Protein 9DW6 (pdb70)

GO terms:
  GO:0060090 molecular adaptor activity (F, IDA)
  GO:0039718 double membrane vesicle viral factory (C, IDA)
  GO:0005737 cytoplasm (C, IDA)
  GO:0039606 symbiont-mediated suppression of host translation initiation (P, IDA)
  GO:0039694 viral RNA genome replication (P, IDA)
  GO:0003724 RNA helicase activity (F, IDA)
  GO:0052170 symbiont-mediated suppression of host innate immune response (P, IDA)
  GO:0140311 protein sequestering activity (F, IDA)
  GO:0004843 cysteine-type deubiquitinase activity (F, EXP)
  GO:0042025 host cell nucleus (C, EXP)
  GO:0044165 host cell endoplasmic reticulum (C, EXP)
  GO:0044174 host cell endosome (C, EXP)
  GO:0044177 host cell Golgi apparatus (C, EXP)
  GO:0030430 host cell cytoplasm (C, EXP)
  GO:0034062 5'-3' RNA polymerase activity (F, EXP)
  GO:0000175 3'-5'-RNA exonuclease activity (F, TAS)
  GO:0062243 double membrane vesicle viral factory outer membrane (C, TAS)
  GO:0003968 RNA-directed RNA polymerase activity (F, TAS)
  GO:0016892 RNA endonuclease activity producing 3'-phosphomonoesters, hydrolytic mechanism (F, TAS)
  GO:0032574 5'-3' RNA helicase activity (F, TAS)

Solvent-accessible surface area: 25185 Å² total; per-residue (Å²): 72,40,66,19,6,18,9,0,17,81,0,39,21,0,14,2,34,0,20,7,67,91,3,18,1,0,0,0,19,1,63,48,24,0,22,0,0,41,0,0,4,2,76,72,158,29,32,104,110,18,93,13,134,59,23,18,141,167,46,48,47,156,56,7,66,0,54,18,75,165,92,125,8,164,13,92,19,59,54,62,52,73,16,0,0,60,0,86,1,78,61,61,7,118,144,34,16,145,67,101,64,49,110,16,122,49,8,74,1,0,0,0,0,2,0,19,86,13,38,16,3,0,1,2,18,0,0,0,11,25,20,69,2,0,64,0,5,2,56,86,6,0,0,0,0,0,0,0,18,21,56,173,87,26,0,16,0,0,1,0,0,0,0,50,3,81,103,20,16,2,0,0,0,6,2,87,0,60,22,1,22,114,10,61,2,82,13,40,95,29,82,27,51,120,47,25,30,9,2,14,2,0,0,0,4,0,0,0,0,16,54,113,65,50,140,80,3,35,42,214,108,91,12,80,44,98,73,0,23,103,43,0,104,161,92,87,15,56,53,2,64,105,100,55,24,85,91,0,29,86,0,19,85,103,26,69,16,52,14,57,52,0,0,5,0,0,46,54,9,31,126,71,39,22,108,86,111,57,0,33,64,27,26,78,37,36,16,7,8,10,11,110,17,0,78,85,57,66,74,24,18,15,34,63,8,3,3,3,0,18,77,0,34,23,0,14,2,41,0,23,7,62,132,30,54,5,0,0,0,21,0,68,47,26,0,25,0,0,46,24,0,7,4,61,96,138,42,22,98,126,24,95,16,93,64,29,8,123,181,53,61,42,138,61,6,92,1,70,19,67,149,99,120,13,139,13,84,18,59,53,52,66,75,16,0,0,66,0,100,1,79,65,60,7,119,142,38,17,143,47,98,51,45,108,11,112,53,7,81,6,0,0,4,0,2,0,104,94,11,66,47,27,0,1,15,8,0,0,0,11,28,22,63,2,3,92,16,60,33,15,0,2,0,0,0,29,6,70,174,86,14,0,7,0,0,4,0,9,6,18,106,10,116,107,45,23,10,1,0,0,6,1,74,0,58,29,0,20,110,8,68,5,90,103,48,106,30,76,30,45,136,38,30,33,9,1,12,2,0,0,0,4,0,0,0,0,9,54,43,56,23,131,79,10,44,47,214,119,98,14,73,42,118,78,0,29,134,20,0,101,154,74,76,14,58,59,3,64,102,95,49,26,84,77,0,29,84,1,20,79,106,28,64,15,58,9,58,42,0,0,2,1,0,35,59,12,25,81,88,37,24,103,87,110,55,0,20,50,17,29,70,36,53,15,11,13,20,12,119,10,0,40,5,9,26,68,13,47,47,39,129,0,121,3,12,0,44,39,118

Foldseek 3Di:
DDFDAPDCVLQLLQWKWKAADHAIAIWGAAFQKTKFFLCSLPDPVQFAPHPSVVSPVPDDQVSIFIGDPPDTWRFDDWDDQAGMIITGTPGTRPSHFAEEFDADAFLDKWKWQFDANRGTDDIDIWTQFNLRWIQDPHDPRRFQTWTWDDPDRYTYTHWTWQDAAPVGITWTGTRSHHTGHDDDRHPPHDDTDDTAFAVLQLLLLVLLLVVVPDDPLFDPDFDDLVVLQVQRVVVRHDRQDVVSLVLCVVSCVVRVQRSRSSSVSVSVCVVPQQVPHAGPPHSDRDRNQHNVNSVVVD/DALDDFDAAPCVLQLLQWKWKAAPPAIFIWGAAFQKTKFFLCSLPDVVCQQPHDRVVSVVVDDQVSIFIGRPPDTWRFDDWDDQARMIITGTPGTRPSHFAEDFDADAFLAKWKWQDDGRRHGDDIGIWTLFNLRWTQDDTFQTWTWDDDARYTYTHWTWQDQAPVRITWTATRSHHTRHPDDSHPDDDDGDDTAFAVLQLLLLVLLLVLVPNDPLQDDDFDDLVVLQVLRVVQRHDRQDVVSQVLCVVSCVVNVAHSRSSSVSVSCCSVPNDVPDDGSPHSDRDRRAHNVNSVCSSVVRHD/DDDDPDDDD

Organism: Severe acute respiratory syndrome coronavirus 2 (NCBI:txid2697049)

Secondary structure (DSSP, 8-state):
----BPP-HHHHTTEEEEEETTEEEEEEEETTEEEEEGGGG--TTSSSS--HHHHHHT--GGGEEEEETTEEEPEEEEEEETTEEEEEESS--TTPPSEEE----TT-EEEEEEEETTEEEEEEEEE--TTS-B-----TT-TT-EEEE-SSSSEEEEEEEEEE-TTS-EEEE-TTSPBSSS--SS-SS--PPPP-B-HHHHHHHHHHHHHTT--TT--S----HHHHHHHHGGGTBPPPPHHHHHHTHHHHHHHT--HHHHHHHHHHHHHH--TT--BTTBSS---S--HHHHHHT-/--S----BPP-HHHHTTEEEEEETTEEEEEEEETTEEEEEGGGG--TTGGGS--HHHHHHT--GGG-EEEETTEEEPEEEEEEETTEEEEEESS--TTPPEEEE--PPTT-EEEEEEEETTEEEEEEEEE--TTS-B----TT-EEEEESSSEEEEEEEEEEE-TTS-EEEE-TTSPBSSS--SSSS---PPPP-B-HHHHHHHHHHHHHTT--TT--S----HHHHHHHHHHTTBPPPPHHHHHHTHHHHHHTT--HHHHHHHHHHHHHH--TT--BTTBSS------HHHHHHHHHT---/--EE-SEE-

Radius of gyration: 25.22 Å; Cα contacts (8 Å, |Δi|>4): 1406; chains: 3; bounding box: 68×58×67 Å

Sequence (609 aa):
FRKMAFPSGKVEGCMVQVTCGTTTLNGLWLDDVVYCPRHVICTSEDMLNPNYEDLLIRKSNHNFLVQAGNVQLRVIGHSMQNCVLKLKVDTANPKTPKYKFVRIQPGQTFSVLACYNGSPSGVYQCAMRPN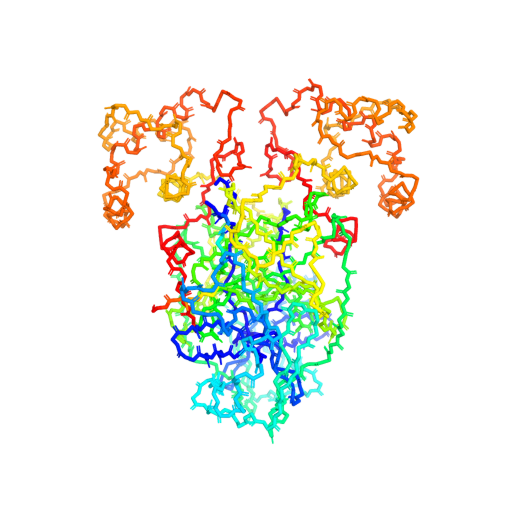FTIKGSFLNGSAGSVGFNIDYDCVSFCYMHHMELPTGVHAGTDLEGNFYGPFVDRQTAQAAGTDTTITVNVLAWLYAAVINGDRWFLNRFTTTLNDFNLVAMKYNYEPLTQDHVDILGPLSAQTGIAVLDMCASLKELLQNGMNGRTILGSALLEDEFTPFDVVRQCSSGFRKMAFPSGKVEGCMVQVTCGTTTLNGLWLDDVVYCPRHVICTSEDMLNPNYEDLLIRKSNHNFLVQAGNVQLRVIGHSMQNCVLKLKVDTANPKTPKYKFVRIQPGQTFSVLACYNGSPSGVYQCAMRPNFTIKGSSAGSVGFNIDYDCVSFCYMHHMELPTGVHAGTDLEGNFYGPFVDRQTAQAAGTDTTITVNVLAWLYAAVINGDRWFLNRFTTTLNDFNLVAMKYNYEPLTQDHVDILGPLSAQTGIAVLDMCASLKELLQNGMNGRTILGSALLEDEFTPFDVVRQCSGVTFEPRLQANFT

Structure (mmCIF, N/CA/C/O backbone):
data_9DW6
#
_entry.id   9DW6
#
_cell.length_a   67.787
_cell.length_b   100.029
_cell.length_c   103.252
_cell.angle_alpha   90.000
_cell.angle_beta   90.000
_cell.angle_gamma   90.000
#
_symmetry.space_group_name_H-M   'P 21 21 21'
#
loop_
_entity.id
_entity.type
_entity.pdbx_description
1 polymer '3C-like proteinase nsp5'
2 polymer 'tRNA (guanine(26)-N(2))-dimethyltransferase'
3 non-polymer 'CHLORIDE ION'
4 non-polymer 'SODIUM ION'
5 non-polymer GLYCEROL
6 water water
#
loop_
_atom_site.group_PDB
_atom_site.id
_atom_site.type_symbol
_atom_site.label_atom_id
_atom_site.label_alt_id
_atom_site.label_comp_id
_atom_site.label_asym_id
_atom_site.label_entity_id
_atom_site.label_seq_id
_atom_site.pdbx_PDB_ins_code
_atom_site.Cartn_x
_atom_site.Cartn_y
_atom_site.Cartn_z
_atom_site.occupancy
_atom_site.B_iso_or_equiv
_atom_site.auth_seq_id
_atom_site.auth_comp_id
_atom_site.auth_asym_id
_atom_site.auth_atom_id
_atom_site.pdbx_PDB_model_num
ATOM 1 N N . PHE A 1 5 ? -10.45521 -3.54291 -17.55875 1.000 70.14403 3 PHE A N 1
ATOM 2 C CA . PHE A 1 5 ? -9.66026 -4.54458 -18.26149 1.000 67.95944 3 PHE A CA 1
ATOM 3 C C . PHE A 1 5 ? -8.23236 -4.05008 -18.44909 1.000 66.16721 3 PHE A C 1
ATOM 4 O O . PHE A 1 5 ? -7.92747 -3.35819 -19.42104 1.000 67.54003 3 PHE A O 1
ATOM 12 N N . ARG A 1 6 ? -7.35667 -4.42818 -17.52242 1.000 56.34410 4 ARG A N 1
ATOM 13 C CA . ARG A 1 6 ? -6.02789 -3.84564 -17.43452 1.000 46.36630 4 ARG A CA 1
ATOM 14 C C . ARG A 1 6 ? -4.99944 -4.63782 -18.22912 1.000 35.27114 4 ARG A C 1
ATOM 15 O O . ARG A 1 6 ? -5.04957 -5.86882 -18.29364 1.000 37.09362 4 ARG A O 1
ATOM 23 N N . LYS A 1 7 ? -4.05546 -3.91923 -18.82577 1.000 34.75770 5 LYS A N 1
ATOM 24 C CA . LYS A 1 7 ? -2.84098 -4.56920 -19.28176 1.000 40.36981 5 LYS A CA 1
ATOM 25 C C . LYS A 1 7 ? -2.07517 -5.01875 -18.04992 1.000 38.9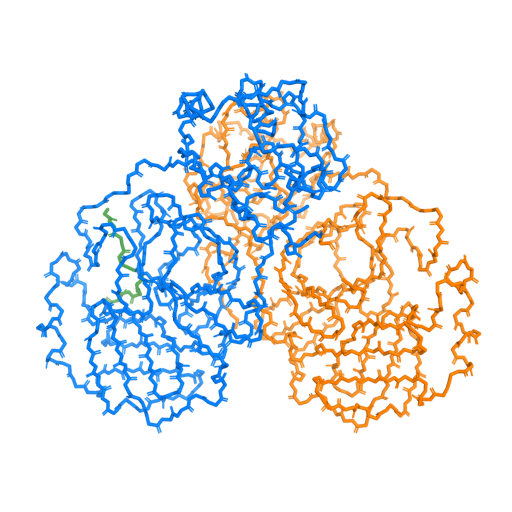3143 5 LYS A C 1
ATOM 26 O O . LYS A 1 7 ? -1.78007 -4.20935 -17.16455 1.000 50.82546 5 LYS A O 1
ATOM 32 N N . MET A 1 8 ? -1.79776 -6.30832 -17.96497 1.000 29.65469 6 MET A N 1
ATOM 33 C CA . MET A 1 8 ? -1.03079 -6.85226 -16.86180 1.000 33.91487 6 MET A CA 1
ATOM 34 C C . MET A 1 8 ? 0.33562 -7.27571 -17.37270 1.000 24.39800 6 MET A C 1
ATOM 35 O O . MET A 1 8 ? 0.45370 -7.87575 -18.44370 1.000 27.59962 6 MET A O 1
ATOM 40 N N . ALA A 1 9 ? 1.36000 -6.95078 -16.60890 1.000 19.53267 7 ALA A N 1
ATOM 41 C CA . ALA A 1 9 ? 2.68454 -7.46179 -16.88872 1.000 21.71521 7 ALA A CA 1
ATOM 42 C C . ALA A 1 9 ? 2.90930 -8.71849 -16.06400 1.000 22.89138 7 ALA A C 1
ATOM 43 O O . ALA A 1 9 ? 2.20143 -8.98001 -15.09036 1.000 22.43384 7 ALA A O 1
ATOM 45 N N . PHE A 1 10 ? 3.90079 -9.51126 -16.46850 1.000 20.62649 8 PHE A N 1
ATOM 46 C CA . PHE A 1 10 ? 4.23876 -10.62655 -15.59918 1.000 18.92650 8 PHE A CA 1
ATOM 47 C C . PHE A 1 10 ? 5.02476 -10.12463 -14.38988 1.000 19.62000 8 PHE A C 1
ATOM 48 O O . PHE A 1 10 ? 5.70160 -9.09707 -14.47567 1.000 21.87988 8 PHE A O 1
ATOM 56 N N . PRO A 1 11 ? 4.92871 -10.81040 -13.24359 1.000 19.91131 9 PRO A N 1
ATOM 57 C CA . PRO A 1 11 ? 5.77987 -10.44083 -12.10393 1.000 24.44565 9 PRO A CA 1
ATOM 58 C C . PRO A 1 11 ? 7.23878 -10.52743 -12.51865 1.000 23.83912 9 PRO A C 1
ATOM 59 O O . PRO A 1 11 ? 7.64422 -11.44862 -13.22815 1.000 19.76135 9 PRO A O 1
ATOM 63 N N . SER A 1 12 ? 8.02248 -9.53218 -12.11708 1.000 21.36173 10 SER A N 1
ATOM 64 C CA . SER A 1 12 ? 9.34466 -9.35830 -12.68980 1.000 18.59447 10 SER A CA 1
ATOM 65 C C . SER A 1 12 ? 10.46070 -9.95825 -11.84578 1.000 14.35183 10 SER A C 1
ATOM 66 O O . SER A 1 12 ? 11.62145 -9.91075 -12.26736 1.000 19.38110 10 SER A O 1
ATOM 69 N N . GLY A 1 13 ? 10.13743 -10.54765 -10.69227 1.000 18.41310 11 GLY A N 1
ATOM 70 C CA . GLY A 1 13 ? 11.17243 -10.98929 -9.76709 1.000 20.20104 11 GLY A CA 1
ATOM 71 C C . GLY A 1 13 ? 12.16814 -11.96737 -10.36552 1.000 21.89170 11 GLY A C 1
ATOM 72 O O . GLY A 1 13 ? 13.36674 -11.87160 -10.10535 1.000 21.68763 11 GLY A O 1
ATOM 73 N N . LYS A 1 14 ? 11.68978 -12.92642 -11.16635 1.000 19.34608 12 LYS A N 1
ATOM 74 C CA . LYS A 1 14 ? 12.60864 -13.90398 -11.75498 1.000 21.35322 12 LYS A CA 1
ATOM 75 C C . LYS A 1 14 ? 13.59680 -13.23645 -12.71196 1.000 22.72710 12 LYS A C 1
ATOM 76 O O . LYS A 1 14 ? 14.71815 -13.71940 -12.89544 1.000 25.09223 12 LYS A O 1
ATOM 82 N N . VAL A 1 15 ? 13.20683 -12.12731 -13.32576 1.000 15.25228 13 VAL A N 1
ATOM 83 C CA . VAL A 1 15 ? 14.12040 -11.42880 -14.22237 1.000 17.74028 13 VAL A CA 1
ATOM 84 C C . VAL A 1 15 ? 15.00718 -10.46442 -13.43975 1.000 20.47703 13 VAL A C 1
ATOM 85 O O . VAL A 1 15 ? 16.18736 -10.28071 -13.77360 1.000 22.23513 13 VAL A O 1
ATOM 89 N N . GLU A 1 16 ? 14.46268 -9.83253 -12.38613 1.000 16.37799 14 GLU A N 1
ATOM 90 C CA . GLU A 1 16 ? 15.27988 -8.93561 -11.56506 1.000 18.61987 14 GLU A CA 1
ATOM 91 C C . GLU A 1 16 ? 16.55248 -9.61658 -11.06334 1.000 19.45716 14 GLU A C 1
ATOM 92 O O . GLU A 1 16 ? 17.61401 -8.98932 -10.99930 1.000 20.76173 14 GLU A O 1
ATOM 98 N N . GLY A 1 17 ? 16.44940 -10.88440 -10.65013 1.000 19.93809 15 GLY A N 1
ATOM 99 C CA . GLY A 1 17 ? 17.60176 -11.63164 -10.16345 1.000 23.12217 15 GLY A CA 1
ATOM 100 C C . GLY A 1 17 ? 18.67134 -11.91328 -11.19986 1.000 26.50854 15 GLY A C 1
ATOM 101 O O . GLY A 1 17 ? 19.72943 -12.44801 -10.85257 1.000 24.35891 15 GLY A O 1
ATOM 102 N N . CYS A 1 18 ? 18.43038 -11.56501 -12.46688 1.000 19.84896 16 CYS A N 1
ATOM 103 C CA . CYS A 1 18 ? 19.38047 -11.81753 -13.53458 1.000 19.15119 16 CYS A CA 1
ATOM 104 C C . CYS A 1 18 ? 20.03192 -10.54534 -14.06540 1.000 22.42538 16 CYS A C 1
ATOM 105 O O . CYS A 1 18 ? 20.93852 -10.63280 -14.90259 1.000 25.68124 16 CYS A O 1
ATOM 108 N N . MET A 1 19 ? 19.58736 -9.37292 -13.62437 1.000 20.97899 17 MET A N 1
ATOM 109 C CA . MET A 1 19 ? 20.08832 -8.13137 -14.19162 1.000 17.22644 17 MET A CA 1
ATOM 110 C C . MET A 1 19 ? 21.41444 -7.75882 -13.54828 1.000 19.15236 17 MET A C 1
ATOM 111 O O . MET A 1 19 ? 21.55910 -7.80323 -12.32130 1.000 22.56943 17 MET A O 1
ATOM 116 N N . VAL A 1 20 ? 22.37901 -7.39390 -14.38604 1.000 22.35678 18 VAL A N 1
ATOM 117 C CA . VAL A 1 20 ? 23.69287 -6.93722 -13.96043 1.000 18.23622 18 VAL A CA 1
ATOM 118 C C . VAL A 1 20 ? 24.04176 -5.69988 -14.77106 1.000 19.10523 18 VAL A C 1
ATOM 119 O O . VAL A 1 20 ? 23.39930 -5.37796 -15.76974 1.000 20.93009 18 VAL A O 1
ATOM 123 N N . GLN A 1 21 ? 25.07892 -5.00520 -14.32122 1.000 21.44162 19 GLN A N 1
ATOM 124 C CA . GLN A 1 21 ? 25.64663 -3.87967 -15.04681 1.000 24.26763 19 GLN A CA 1
ATOM 125 C C . GLN A 1 21 ? 26.89402 -4.33425 -15.80234 1.000 24.95900 19 GLN A C 1
ATOM 126 O O . GLN A 1 21 ? 27.69658 -5.10531 -15.27438 1.000 23.67812 19 GLN A O 1
ATOM 132 N N . VAL A 1 22 ? 27.05137 -3.87213 -17.04383 1.000 19.53215 20 VAL A N 1
ATOM 133 C CA . VAL A 1 22 ? 28.22753 -4.18342 -17.85316 1.000 20.67738 20 VAL A CA 1
ATOM 134 C C . VAL A 1 22 ? 28.85616 -2.87402 -18.29909 1.000 25.04739 20 VAL A C 1
ATOM 135 O O . VAL A 1 22 ? 28.16929 -2.00697 -18.86122 1.000 21.75672 20 VAL A O 1
ATOM 139 N N . THR A 1 23 ? 30.15670 -2.73124 -18.05220 1.000 19.64179 21 THR A N 1
ATOM 140 C CA . THR A 1 23 ? 30.88349 -1.52870 -18.44132 1.000 24.70096 21 THR A CA 1
ATOM 141 C C . THR A 1 23 ? 32.11276 -1.94524 -19.23111 1.000 25.46424 21 THR A C 1
ATOM 142 O O . THR A 1 23 ? 32.83823 -2.85799 -18.82595 1.000 26.75350 21 THR A O 1
ATOM 146 N N . CYS A 1 24 ? 32.31960 -1.30537 -20.37628 1.000 25.39050 22 CYS A N 1
ATOM 147 C CA . CYS A 1 24 ? 33.54400 -1.46960 -21.14865 1.000 23.82897 22 CYS A CA 1
ATOM 148 C C . CYS A 1 24 ? 34.05068 -0.05881 -21.41801 1.000 30.68535 22 CYS A C 1
ATOM 149 O O . CYS A 1 24 ? 33.37580 0.73222 -22.08627 1.000 30.40469 22 CYS A O 1
ATOM 152 N N . GLY A 1 25 ? 35.19220 0.28225 -20.83535 1.000 32.17595 23 GLY A N 1
ATOM 153 C CA . GLY A 1 25 ? 35.69413 1.63887 -20.98398 1.000 33.46227 23 GLY A CA 1
ATOM 154 C C . GLY A 1 25 ? 34.80242 2.59396 -20.22072 1.000 31.88887 23 GLY A C 1
ATOM 155 O O . GLY A 1 25 ? 34.53976 2.41114 -19.02630 1.000 35.73943 23 GLY A O 1
ATOM 156 N N . THR A 1 26 ? 34.29787 3.61392 -20.91589 1.000 27.14970 24 THR A N 1
ATOM 157 C CA . THR A 1 26 ? 33.36679 4.55968 -20.31678 1.000 28.69165 24 THR A CA 1
ATOM 158 C C . THR A 1 26 ? 31.93788 4.34611 -20.80386 1.000 26.56170 24 THR A C 1
ATOM 159 O O . THR A 1 26 ? 31.10380 5.24138 -20.66817 1.000 32.89291 24 THR A O 1
ATOM 163 N N . THR A 1 27 ? 31.64129 3.18523 -21.37312 1.000 28.63601 25 THR A N 1
ATOM 164 C CA . THR A 1 27 ? 30.29895 2.88034 -21.86054 1.000 24.39742 25 THR A CA 1
ATOM 165 C C . THR A 1 27 ? 29.69390 1.81316 -20.96159 1.000 26.28716 25 THR A C 1
ATOM 166 O O . THR A 1 27 ? 30.36316 0.82463 -20.64323 1.000 26.89588 25 THR A O 1
ATOM 170 N N . THR A 1 28 ? 28.42972 2.01008 -20.55994 1.000 24.42090 26 THR A N 1
ATOM 171 C CA . THR A 1 28 ? 27.77557 1.13622 -19.59751 1.000 23.00567 26 THR A CA 1
ATOM 172 C C . THR A 1 28 ? 26.35884 0.80823 -20.04971 1.000 20.79465 26 THR A C 1
ATOM 173 O O . THR A 1 28 ? 25.63216 1.68623 -20.52722 1.000 20.53567 26 THR A O 1
ATOM 177 N N . LEU A 1 29 ? 25.95260 -0.44511 -19.86454 1.000 20.25310 27 LEU A N 1
ATOM 178 C CA . LEU A 1 29 ? 24.55653 -0.80825 -20.11274 1.000 18.87730 27 LEU A CA 1
ATOM 179 C C . LEU A 1 29 ? 24.21678 -2.00691 -19.23366 1.000 18.85016 27 LEU A C 1
ATOM 180 O O . LEU A 1 29 ? 25.00458 -2.41480 -18.37222 1.000 22.78369 27 LEU A O 1
ATOM 185 N N . ASN A 1 30 ? 23.05536 -2.59570 -19.47568 1.000 15.83541 28 ASN A N 1
ATOM 186 C CA . ASN A 1 30 ? 22.58137 -3.70796 -18.66520 1.000 18.97395 28 ASN A CA 1
ATOM 187 C C . ASN A 1 30 ? 22.94793 -5.03497 -19.31205 1.000 23.55470 28 ASN A C 1
ATOM 188 O O . ASN A 1 30 ? 22.98153 -5.15695 -20.53987 1.000 20.98219 28 ASN A O 1
ATOM 193 N N . GLY A 1 31 ? 23.17700 -6.04175 -18.46575 1.000 22.11537 29 GLY A N 1
ATOM 194 C CA . GLY A 1 31 ? 23.36633 -7.39748 -18.93964 1.000 19.80447 29 GLY A CA 1
ATOM 195 C C . GLY A 1 31 ? 22.38906 -8.37554 -18.30784 1.000 20.46282 29 GLY A C 1
ATOM 196 O O . GLY A 1 31 ? 21.81436 -8.09346 -17.25111 1.000 20.50720 29 GLY A O 1
ATOM 197 N N . LEU A 1 32 ? 22.18702 -9.52261 -18.95475 1.000 18.67606 30 LEU A N 1
ATOM 198 C CA . LEU A 1 32 ? 21.34147 -10.59738 -18.44887 1.000 14.82041 30 LEU A CA 1
ATOM 199 C C . LEU A 1 32 ? 22.20959 -11.80240 -18.08177 1.000 20.60526 30 LEU A C 1
ATOM 200 O O . LEU A 1 32 ? 22.86483 -12.38640 -18.95309 1.000 19.21804 30 LEU A O 1
ATOM 205 N N . TRP A 1 33 ? 22.20112 -12.17052 -16.79202 1.000 21.74442 31 TRP A N 1
ATOM 206 C CA . TRP A 1 33 ? 23.10147 -13.16850 -16.20631 1.000 22.78997 31 TRP A CA 1
ATOM 207 C C . TRP A 1 33 ? 22.32008 -14.46733 -16.00291 1.000 25.15116 31 TRP A C 1
ATOM 208 O O . TRP A 1 33 ? 21.50445 -14.58539 -15.08024 1.000 22.68651 31 TRP A O 1
ATOM 219 N N . LEU A 1 34 ? 22.56435 -15.44103 -16.87486 1.000 21.29751 32 LEU A N 1
ATOM 220 C CA . LEU A 1 34 ? 21.90312 -16.73889 -16.80931 1.000 22.46055 32 LEU A CA 1
ATOM 221 C C . LEU A 1 34 ? 22.98511 -17.80695 -16.74640 1.000 27.64702 32 LEU A C 1
ATOM 222 O O . LEU A 1 34 ? 23.83716 -17.87668 -17.64040 1.000 25.00160 32 LEU A O 1
ATOM 227 N N . ASP A 1 35 ? 22.95637 -18.62676 -15.69425 1.000 27.25288 33 ASP A N 1
ATOM 228 C CA . ASP A 1 35 ? 24.01733 -19.61126 -15.44735 1.000 24.45325 33 ASP A CA 1
ATOM 229 C C . ASP A 1 35 ? 25.33990 -18.84181 -15.42563 1.000 25.31993 33 ASP A C 1
ATOM 230 O O . ASP A 1 35 ? 25.43695 -17.81687 -14.73010 1.000 25.50166 33 ASP A O 1
ATOM 235 N N . ASP A 1 36 ? 26.35764 -19.26078 -16.18203 1.000 25.19929 34 ASP A N 1
ATOM 236 C CA . ASP A 1 36 ? 27.65174 -18.59422 -16.17778 1.000 28.72065 34 ASP A CA 1
ATOM 237 C C . ASP A 1 36 ? 27.88583 -17.72688 -17.41533 1.000 24.03570 34 ASP A C 1
ATOM 238 O O . ASP A 1 36 ? 29.04664 -17.49005 -17.78401 1.000 25.68874 34 ASP A O 1
ATOM 243 N N . VAL A 1 37 ? 26.82335 -17.22956 -18.05858 1.000 25.02773 35 VAL A N 1
ATOM 244 C CA . VAL A 1 37 ? 26.94562 -16.34836 -19.22191 1.000 25.42041 35 VAL A CA 1
ATOM 245 C C . VAL A 1 37 ? 26.19105 -15.05835 -18.94803 1.000 24.63079 35 VAL A C 1
ATOM 246 O O . VAL A 1 37 ? 25.04495 -15.09239 -18.48784 1.000 22.62745 35 VAL A O 1
ATOM 250 N N . VAL A 1 38 ? 26.82368 -13.92664 -19.24101 1.000 21.94899 36 VAL A N 1
ATOM 251 C CA . VAL A 1 38 ? 26.13425 -12.63908 -19.27182 1.000 24.50704 36 VAL A CA 1
ATOM 252 C C . VAL A 1 38 ? 25.93058 -12.25995 -20.73074 1.000 22.79475 36 VAL A C 1
ATOM 253 O O . VAL A 1 38 ? 26.89396 -12.22849 -21.50957 1.000 25.42368 36 VAL A O 1
ATOM 257 N N . TYR A 1 39 ? 24.67753 -11.98472 -21.10536 1.000 24.37976 37 TYR A N 1
ATOM 258 C CA . TYR A 1 39 ? 24.31929 -11.54068 -22.44672 1.000 19.30935 37 TYR A CA 1
ATOM 259 C C . TYR A 1 39 ? 24.07623 -10.03746 -22.42032 1.000 22.17801 37 TYR A C 1
ATOM 260 O O . TYR A 1 39 ? 23.32054 -9.55327 -21.57233 1.000 23.08564 37 TYR A O 1
ATOM 269 N N . CYS A 1 40 ? 24.67274 -9.29914 -23.35611 1.000 18.09558 38 CYS A N 1
ATOM 270 C CA . CYS A 1 40 ? 24.37473 -7.87473 -23.42128 1.000 18.97277 38 CYS A CA 1
ATOM 271 C C . CYS A 1 40 ? 24.52802 -7.37988 -24.85599 1.000 21.85636 38 CYS A C 1
ATOM 272 O O . CYS A 1 40 ? 25.11723 -8.07852 -25.69185 1.000 20.19618 38 CYS A O 1
ATOM 275 N N . PRO A 1 41 ? 24.00037 -6.19198 -25.17436 1.000 17.74629 39 PRO A N 1
ATOM 276 C CA . PRO A 1 41 ? 24.16239 -5.66204 -26.53444 1.000 17.41101 39 PRO A CA 1
ATOM 277 C C . PRO A 1 41 ? 25.63067 -5.39634 -26.82671 1.000 19.24982 39 PRO A C 1
ATOM 278 O O . PRO A 1 41 ? 26.37467 -4.90945 -25.97139 1.000 19.33130 39 PRO A O 1
ATOM 282 N N . ARG A 1 42 ? 26.04718 -5.71655 -28.05137 1.000 17.68838 40 ARG A N 1
ATOM 283 C CA . ARG A 1 42 ? 27.47423 -5.62507 -28.37009 1.000 21.15914 40 ARG A CA 1
ATOM 284 C C . ARG A 1 42 ? 27.98072 -4.19309 -28.38787 1.000 21.68231 40 ARG A C 1
ATOM 285 O O . ARG A 1 42 ? 29.18323 -3.98616 -28.22403 1.000 18.16169 40 ARG A O 1
ATOM 293 N N . HIS A 1 43 ? 27.11000 -3.19213 -28.54053 1.000 19.49077 41 HIS A N 1
ATOM 294 C CA . HIS A 1 43 ? 27.63779 -1.83604 -28.65444 1.000 22.13145 41 HIS A CA 1
ATOM 295 C C . HIS A 1 43 ? 28.13183 -1.27400 -27.31253 1.000 20.87206 41 HIS A C 1
ATOM 296 O O . HIS A 1 43 ? 28.53837 -0.11131 -27.25102 1.000 19.52243 41 HIS A O 1
ATOM 303 N N . VAL A 1 44 ? 28.17058 -2.08940 -26.25515 1.000 21.44399 42 VAL A N 1
ATOM 304 C CA . VAL A 1 44 ? 28.90054 -1.70063 -25.05423 1.000 23.45728 42 VAL A CA 1
ATOM 305 C C . VAL A 1 44 ? 30.39181 -1.51072 -25.34748 1.000 22.71629 42 VAL A C 1
ATOM 306 O O . VAL A 1 44 ? 31.07657 -0.81618 -24.59603 1.000 25.20624 42 VAL A O 1
ATOM 310 N N . ILE A 1 45 ? 30.91496 -2.08930 -26.43922 1.000 20.50554 43 ILE A N 1
ATOM 311 C CA . ILE A 1 45 ? 32.33745 -1.91790 -26.75682 1.000 20.56811 43 ILE A CA 1
ATOM 312 C C . ILE A 1 45 ? 32.60418 -0.70766 -27.64505 1.000 23.85135 43 ILE A C 1
ATOM 313 O O . ILE A 1 45 ? 33.76334 -0.48035 -28.03083 1.000 29.46155 43 ILE A O 1
ATOM 318 N N . CYS A 1 46 ? 31.57443 0.07035 -27.97966 1.000 19.82067 44 CYS A N 1
ATOM 319 C CA . CYS A 1 46 ? 31.72144 1.31276 -28.73767 1.000 24.19625 44 CYS A CA 1
ATOM 320 C C . CYS A 1 46 ? 32.12040 2.48625 -27.85006 1.000 29.60868 44 CYS A C 1
ATOM 321 O O . CYS A 1 46 ? 31.63519 2.62229 -26.72308 1.000 32.77624 44 CYS A O 1
ATOM 324 N N . THR A 1 47 ? 32.98201 3.35578 -28.38194 1.000 34.08372 45 THR A N 1
ATOM 325 C CA . THR A 1 47 ? 33.18692 4.69267 -27.84041 1.000 37.58916 45 THR A CA 1
ATOM 326 C C . THR A 1 47 ? 32.29472 5.66548 -28.60796 1.000 37.59515 45 THR A C 1
ATOM 327 O O . THR A 1 47 ? 31.59314 5.29027 -29.55259 1.000 34.69803 45 THR A O 1
ATOM 331 N N . SER A 1 48 ? 32.34995 6.94072 -28.22046 1.000 42.53579 46 SER A N 1
ATOM 332 C CA . SER A 1 48 ? 31.62813 7.98061 -28.94954 1.000 43.32158 46 SER A CA 1
ATOM 333 C C . SER A 1 48 ? 32.14721 8.19069 -30.37104 1.000 41.69367 46 SER A C 1
ATOM 334 O O . SER A 1 48 ? 31.53048 8.94308 -31.13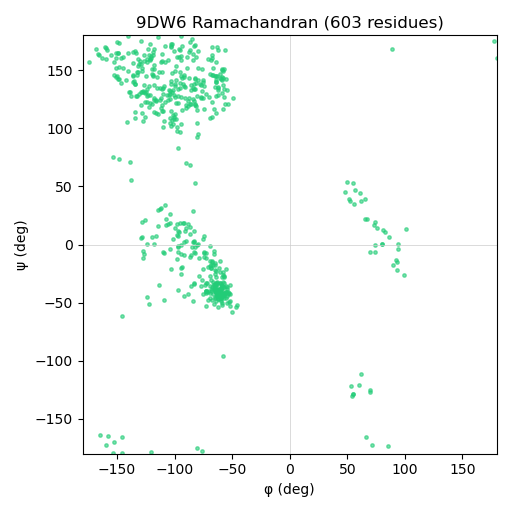109 1.000 43.89202 46 SER A O 1
ATOM 337 N N . GLU A 1 49 ? 33.25862 7.56543 -30.74812 1.000 37.57580 47 GLU A N 1
ATOM 338 C CA . GLU A 1 49 ? 33.74498 7.62300 -32.12013 1.000 38.06677 47 GLU A CA 1
ATOM 339 C C . GLU A 1 49 ? 33.32612 6.41491 -32.95528 1.000 37.27980 47 GLU A C 1
ATOM 340 O O . GLU A 1 49 ? 33.64927 6.35578 -34.14782 1.000 40.09166 47 GLU A O 1
ATOM 346 N N . ASP A 1 50 ? 32.62640 5.45162 -32.36174 1.000 34.47973 48 ASP A N 1
ATOM 347 C CA . ASP A 1 50 ? 32.24297 4.22076 -33.03887 1.000 32.33252 48 ASP A CA 1
ATOM 348 C C . ASP A 1 50 ? 30.73500 4.10459 -33.21665 1.000 35.09372 48 ASP A C 1
ATOM 349 O O . ASP A 1 50 ? 30.19690 2.99715 -33.24324 1.000 43.32159 48 ASP A O 1
ATOM 354 N N . MET A 1 51 ? 30.03468 5.22806 -33.34692 1.000 30.27034 49 MET A N 1
ATOM 355 C CA . MET A 1 51 ? 28.58315 5.14411 -33.33357 1.000 32.71039 49 MET A CA 1
ATOM 356 C C . MET A 1 51 ? 27.95864 5.04344 -34.72339 1.000 27.12123 49 MET A C 1
ATOM 357 O O . MET A 1 51 ? 26.85999 4.48809 -34.85239 1.000 24.58806 49 MET A O 1
ATOM 362 N N . LEU A 1 52 ? 28.62486 5.53712 -35.76951 1.000 23.77446 50 LEU A N 1
ATOM 363 C CA . LEU A 1 52 ? 28.01964 5.52312 -37.10052 1.000 25.34852 50 LEU A CA 1
ATOM 364 C C . LEU A 1 52 ? 28.35721 4.26826 -37.90552 1.000 23.12243 50 LEU A C 1
ATOM 365 O O . LEU A 1 52 ? 27.48279 3.69634 -38.56627 1.000 23.02903 50 LEU A O 1
ATOM 370 N N . ASN A 1 53 ? 29.61994 3.84905 -37.89334 1.000 21.97430 51 ASN A N 1
ATOM 371 C CA . ASN A 1 53 ? 30.07144 2.69861 -38.68123 1.000 20.81402 51 ASN A CA 1
ATOM 372 C C . ASN A 1 53 ? 31.02481 1.82987 -37.86868 1.000 22.63120 51 ASN A C 1
ATOM 373 O O . ASN A 1 53 ? 32.14430 1.53236 -38.30541 1.000 25.49494 51 ASN A O 1
ATOM 378 N N . PRO A 1 54 ? 30.60928 1.36324 -36.68655 1.000 23.46632 52 PRO A N 1
ATOM 379 C CA . PRO A 1 54 ? 31.48928 0.49539 -35.89939 1.000 22.44960 52 PRO A CA 1
ATOM 380 C C . PRO A 1 54 ? 31.75410 -0.82556 -36.61073 1.000 31.04660 52 PRO A C 1
ATOM 381 O O . PRO A 1 54 ? 30.84308 -1.45337 -37.15392 1.000 26.00494 52 PRO A O 1
ATOM 385 N N . ASN A 1 55 ? 33.01684 -1.24884 -36.60968 1.000 21.53237 53 ASN A N 1
ATOM 386 C CA . ASN A 1 55 ? 33.36594 -2.60475 -37.02541 1.000 24.92161 53 ASN A CA 1
ATOM 387 C C . ASN A 1 55 ? 33.49734 -3.41012 -35.73927 1.000 27.24745 53 ASN A C 1
ATOM 388 O O . ASN A 1 55 ? 34.51073 -3.32502 -35.04269 1.000 22.28925 53 ASN A O 1
ATOM 393 N N . TYR A 1 56 ? 32.46107 -4.18418 -35.41078 1.000 23.81884 54 TYR A N 1
ATOM 394 C CA . TYR A 1 56 ? 32.42985 -4.80020 -34.09157 1.000 25.66569 54 TYR A CA 1
ATOM 395 C C . TYR A 1 56 ? 33.49190 -5.88279 -33.96020 1.000 19.18827 54 TYR A C 1
ATOM 396 O O . TYR A 1 56 ? 34.06820 -6.04891 -32.88352 1.000 23.10611 54 TYR A O 1
ATOM 405 N N . GLU A 1 57 ? 33.76380 -6.62538 -35.03903 1.000 21.77580 55 GLU A N 1
ATOM 406 C CA . GLU A 1 57 ? 34.83981 -7.61376 -34.99441 1.000 25.10363 55 GLU A CA 1
ATOM 407 C C . GLU A 1 57 ? 36.15603 -6.94922 -34.60787 1.000 26.96868 55 GLU A C 1
ATOM 408 O O . GLU A 1 57 ? 36.91393 -7.46434 -33.77716 1.000 22.78667 55 GLU A O 1
ATOM 414 N N . ASP A 1 58 ? 36.42442 -5.78537 -35.18240 1.000 25.01327 56 ASP A N 1
ATOM 415 C CA . ASP A 1 58 ? 37.68436 -5.10810 -34.91920 1.000 26.14376 56 ASP A CA 1
ATOM 416 C C . ASP A 1 58 ? 37.71475 -4.50825 -33.51779 1.000 29.00112 56 ASP A C 1
ATOM 417 O O . ASP A 1 58 ? 38.74187 -4.57735 -32.82606 1.000 24.82507 56 ASP A O 1
ATOM 422 N N . LEU A 1 59 ? 36.60215 -3.90094 -33.09072 1.000 23.53061 57 LEU A N 1
ATOM 423 C CA . LEU A 1 59 ? 36.51658 -3.37441 -31.73365 1.000 23.87353 57 LEU A CA 1
ATOM 424 C C . LEU A 1 59 ? 36.68946 -4.48353 -30.70734 1.000 22.73891 57 LEU A C 1
ATOM 425 O O . LEU A 1 59 ? 37.31429 -4.28065 -29.66138 1.000 24.65145 57 LEU A O 1
ATOM 430 N N . LEU A 1 60 ? 36.14265 -5.66774 -30.98533 1.000 21.91507 58 LEU A N 1
ATOM 431 C CA . LEU A 1 60 ? 36.14610 -6.71341 -29.97039 1.000 25.45123 58 LEU A CA 1
ATOM 432 C C . LEU A 1 60 ? 37.50975 -7.38199 -29.85017 1.000 22.20690 58 LEU A C 1
ATOM 433 O O . LEU A 1 60 ? 37.92406 -7.76295 -28.74725 1.000 25.04580 58 LEU A O 1
ATOM 438 N N . ILE A 1 61 ? 38.22094 -7.54944 -30.96615 1.000 24.30176 59 ILE A N 1
ATOM 439 C CA . ILE A 1 61 ? 39.50574 -8.23544 -30.88878 1.000 21.46143 59 ILE A CA 1
ATOM 440 C C . ILE A 1 61 ? 40.50832 -7.42847 -30.06616 1.000 25.08045 59 ILE A C 1
ATOM 441 O O . ILE A 1 61 ? 41.43325 -7.99864 -29.48077 1.000 27.72830 59 ILE A O 1
ATOM 446 N N . ARG A 1 62 ? 40.29825 -6.12086 -29.93816 1.000 28.06055 60 ARG A N 1
ATOM 447 C CA . ARG A 1 62 ? 41.13844 -5.27268 -29.10372 1.000 25.96708 60 ARG A CA 1
ATOM 448 C C . ARG A 1 62 ? 40.79547 -5.35274 -27.61690 1.000 31.39971 60 ARG A C 1
ATOM 449 O O . ARG A 1 62 ? 41.44897 -4.67734 -26.81387 1.000 31.04212 60 ARG A O 1
ATOM 457 N N . LYS A 1 63 ? 39.80952 -6.15998 -27.23315 1.000 21.62110 61 LYS A N 1
ATOM 458 C CA . LYS A 1 63 ? 39.38256 -6.29364 -25.84745 1.000 23.17685 61 LYS A CA 1
ATOM 459 C C . LYS A 1 63 ? 39.90976 -7.59509 -25.25587 1.000 30.55861 61 LYS A C 1
ATOM 460 O O . LYS A 1 63 ? 39.90463 -8.64173 -25.91070 1.000 29.17410 61 LYS A O 1
ATOM 466 N N . SER A 1 64 ? 40.37317 -7.52379 -24.02027 1.000 31.42586 62 SER A N 1
ATOM 467 C CA . SER A 1 64 ? 40.61002 -8.72215 -23.23369 1.000 30.69302 62 SER A CA 1
ATOM 468 C C . SER A 1 64 ? 39.46398 -8.89841 -22.24283 1.000 28.59486 62 SER A C 1
ATOM 469 O O . SER A 1 64 ? 38.59049 -8.03405 -22.09933 1.000 28.08875 62 SER A O 1
ATOM 472 N N . ASN A 1 65 ? 39.47072 -10.04309 -21.55733 1.000 30.74513 63 ASN A N 1
ATOM 473 C CA . ASN A 1 65 ? 38.41724 -10.32408 -20.58524 1.000 35.76882 63 ASN A CA 1
ATOM 474 C C . ASN A 1 65 ? 38.34100 -9.24560 -19.51509 1.000 35.06856 63 ASN A C 1
ATOM 475 O O . ASN A 1 65 ? 37.24663 -8.80355 -19.14555 1.000 33.33201 63 ASN A O 1
ATOM 480 N N . HIS A 1 66 ? 39.48913 -8.80165 -19.00212 1.000 30.37452 64 HIS A N 1
ATOM 481 C CA . HIS A 1 66 ? 39.44348 -7.84417 -17.90446 1.000 35.63874 64 HIS A CA 1
ATOM 482 C C . HIS A 1 66 ? 39.01507 -6.44959 -18.34674 1.000 27.86287 64 HIS A C 1
ATOM 483 O O . HIS A 1 66 ? 38.82961 -5.58537 -17.48384 1.000 36.44972 64 HIS A O 1
ATOM 490 N N . ASN A 1 67 ? 38.86806 -6.19783 -19.65142 1.000 28.30611 65 ASN A N 1
ATOM 491 C CA . ASN A 1 67 ? 38.28223 -4.93599 -20.10107 1.000 29.69606 65 ASN A CA 1
ATOM 492 C C . ASN A 1 67 ? 36.77655 -4.86946 -19.85577 1.000 29.84526 65 ASN A C 1
ATOM 493 O O . ASN A 1 67 ? 36.18675 -3.79429 -20.01092 1.000 30.59783 65 ASN A O 1
ATOM 498 N N . PHE A 1 68 ? 36.13554 -5.97992 -19.49955 1.000 25.30233 66 PHE A N 1
ATOM 499 C CA . PHE A 1 68 ? 34.69096 -6.00704 -19.26612 1.000 25.52306 66 PHE A CA 1
ATOM 500 C C . PHE A 1 68 ? 34.44264 -6.01559 -17.76204 1.000 27.25686 66 PHE A C 1
ATOM 501 O O . PHE A 1 68 ? 34.79078 -6.97706 -17.07286 1.000 31.53602 66 PHE A O 1
ATOM 509 N N . LEU A 1 69 ? 33.82758 -4.95768 -17.25833 1.000 23.11113 67 LEU A N 1
ATOM 510 C CA . LEU A 1 69 ? 33.52379 -4.83070 -15.83778 1.000 26.64730 67 LEU A CA 1
ATOM 511 C C . LEU A 1 69 ? 32.05141 -5.18962 -15.61995 1.000 29.46844 67 LEU A C 1
ATOM 512 O O . LEU A 1 69 ? 31.15506 -4.44336 -16.02644 1.000 25.48860 67 LEU A O 1
ATOM 517 N N . VAL A 1 70 ? 31.80195 -6.33737 -14.99102 1.000 22.36776 68 VAL A N 1
ATOM 518 C CA . VAL A 1 70 ? 30.44768 -6.84094 -14.75648 1.000 23.29589 68 VAL A CA 1
ATOM 519 C C . VAL A 1 70 ? 30.15960 -6.76651 -13.26148 1.000 27.79939 68 VAL A C 1
ATOM 520 O O . VAL A 1 70 ? 30.85765 -7.39738 -12.46000 1.000 29.53219 68 VAL A O 1
ATOM 524 N N . GLN A 1 71 ? 29.12486 -6.01701 -12.87697 1.000 25.22347 69 GLN A N 1
ATOM 525 C CA . GLN A 1 71 ? 28.75241 -5.88488 -11.46857 1.000 28.95624 69 GLN A CA 1
ATOM 526 C C . GLN A 1 71 ? 27.36579 -6.46842 -11.24116 1.000 32.94945 69 GLN A C 1
ATOM 527 O O . GLN A 1 71 ? 26.40120 -6.04633 -11.88560 1.000 27.03464 69 GLN A O 1
ATOM 533 N N . ALA A 1 72 ? 27.26167 -7.41220 -10.30584 1.000 33.69029 70 ALA A N 1
ATOM 534 C CA . ALA A 1 72 ? 25.97445 -7.89902 -9.81788 1.000 34.72888 70 ALA A CA 1
ATOM 535 C C . ALA A 1 72 ? 25.80924 -7.38146 -8.39378 1.000 38.60640 70 ALA A C 1
ATOM 536 O O . ALA A 1 72 ? 26.47087 -7.86794 -7.47129 1.000 38.65497 70 ALA A O 1
ATOM 538 N N . GLY A 1 73 ? 24.94887 -6.38717 -8.21828 1.000 41.28163 71 GLY A N 1
ATOM 539 C CA . GLY A 1 73 ? 24.83008 -5.76539 -6.90849 1.000 45.44520 71 GLY A CA 1
ATOM 540 C C . GLY A 1 73 ? 26.15766 -5.16132 -6.48683 1.000 49.71503 71 GLY A C 1
ATOM 541 O O . GLY A 1 73 ? 26.72079 -4.30138 -7.17333 1.000 48.19727 71 GLY A O 1
ATOM 542 N N . ASN A 1 74 ? 26.68405 -5.61588 -5.34931 1.000 51.53996 72 ASN A N 1
ATOM 543 C CA . ASN A 1 74 ? 27.97935 -5.15396 -4.86946 1.000 60.48510 72 ASN A CA 1
ATOM 544 C C . ASN A 1 74 ? 29.12377 -6.06303 -5.29786 1.000 59.04836 72 ASN A C 1
ATOM 545 O O . ASN A 1 74 ? 30.29057 -5.70557 -5.09439 1.000 58.30510 72 ASN A O 1
ATOM 550 N N . VAL A 1 75 ? 28.81798 -7.21766 -5.88499 1.000 49.30317 73 VAL A N 1
ATOM 551 C CA . VAL A 1 75 ? 29.81871 -8.17956 -6.33018 1.000 40.68477 73 VAL A CA 1
ATOM 552 C C . VAL A 1 75 ? 30.28049 -7.81006 -7.73249 1.000 39.70812 73 VAL A C 1
ATOM 553 O O . VAL A 1 75 ? 29.46671 -7.47309 -8.60161 1.000 36.79899 73 VAL A O 1
ATOM 557 N N . GLN A 1 76 ? 31.58644 -7.89215 -7.96514 1.000 34.22154 74 GLN A N 1
ATOM 558 C CA . GLN A 1 76 ? 32.14452 -7.83785 -9.30961 1.000 33.94455 74 GLN A CA 1
ATOM 559 C C . GLN A 1 76 ? 32.38419 -9.26763 -9.79402 1.000 37.76378 74 GLN A C 1
ATOM 560 O O . GLN A 1 76 ? 33.10327 -10.03094 -9.14271 1.000 43.48476 74 GLN A O 1
ATOM 566 N N . LEU A 1 77 ? 31.76930 -9.63104 -10.92241 1.000 31.37939 75 LEU A N 1
ATOM 567 C CA . LEU A 1 77 ? 31.95554 -10.95265 -11.51829 1.000 32.96759 75 LEU A CA 1
ATOM 568 C C . LEU A 1 77 ? 33.23172 -10.99161 -12.35403 1.000 35.52930 75 LEU A C 1
ATOM 569 O O . LEU A 1 77 ? 33.57553 -10.02061 -13.03472 1.000 42.45420 75 LEU A O 1
ATOM 574 N N . ARG A 1 78 ? 33.92244 -12.12698 -12.31974 1.000 27.51847 76 ARG A N 1
ATOM 575 C CA . ARG A 1 78 ? 35.13255 -12.31768 -13.11151 1.000 33.75957 76 ARG A CA 1
ATOM 576 C C . ARG A 1 78 ? 34.76084 -12.86898 -14.48117 1.000 33.69140 76 ARG A C 1
ATOM 577 O O . ARG A 1 78 ? 34.18873 -13.96249 -14.58234 1.000 31.79966 76 ARG A O 1
ATOM 585 N N . VAL A 1 79 ? 35.09423 -12.11981 -15.52738 1.000 33.16123 77 VAL A N 1
ATOM 586 C CA . VAL A 1 79 ? 34.87062 -12.56398 -16.89928 1.000 30.68715 77 VAL A CA 1
ATOM 587 C C . VAL A 1 79 ? 36.04026 -13.44693 -17.30060 1.000 29.31979 77 VAL A C 1
ATOM 588 O O . VAL A 1 79 ? 37.19428 -13.02323 -17.22084 1.000 25.51340 77 VAL A O 1
ATOM 592 N N . ILE A 1 80 ? 35.75102 -14.66990 -17.74738 1.000 28.19799 78 ILE A N 1
ATOM 593 C CA . ILE A 1 80 ? 36.81400 -15.58757 -18.13616 1.000 31.74409 78 ILE A CA 1
ATOM 594 C C . ILE A 1 80 ? 36.75589 -15.94167 -19.61484 1.000 34.33316 78 ILE A C 1
ATOM 595 O O . ILE A 1 80 ? 37.50813 -16.79587 -20.07055 1.000 29.57352 78 ILE A O 1
ATOM 600 N N . GLY A 1 81 ? 35.88896 -15.28921 -20.37554 1.000 28.74632 79 GLY A N 1
ATOM 601 C CA . GLY A 1 81 ? 35.83452 -15.50319 -21.81168 1.000 28.64146 79 GLY A CA 1
ATOM 602 C C . GLY A 1 81 ? 34.74854 -14.62365 -22.39295 1.000 27.43531 79 GLY A C 1
ATOM 603 O O . GLY A 1 81 ? 33.87503 -14.13266 -21.67431 1.000 27.56626 79 GLY A O 1
ATOM 604 N N . HIS A 1 82 ? 34.84370 -14.40066 -23.70680 1.000 25.28238 80 HIS A N 1
ATOM 605 C CA . HIS A 1 82 ? 33.86069 -13.56325 -24.39190 1.000 26.12721 80 HIS A CA 1
ATOM 606 C C . HIS A 1 82 ? 33.76716 -13.98481 -25.84710 1.000 32.31271 80 HIS A C 1
ATOM 607 O O . HIS A 1 82 ? 34.76348 -14.40053 -26.45089 1.000 30.73512 80 HIS A O 1
ATOM 614 N N . SER A 1 83 ? 32.55489 -13.88385 -26.39985 1.000 23.34580 81 SER A N 1
ATOM 615 C CA . SER A 1 83 ? 32.35026 -14.02638 -27.83024 1.000 24.06955 81 SER A CA 1
ATOM 616 C C . SER A 1 83 ? 31.16946 -13.16414 -28.25261 1.000 27.08782 81 SER A C 1
ATOM 617 O O . SER A 1 83 ? 30.37186 -12.71375 -27.42793 1.000 27.08618 81 SER A O 1
ATOM 620 N N . MET A 1 84 ? 31.07102 -12.94780 -29.55572 1.000 24.16807 82 MET A N 1
ATOM 621 C CA . MET A 1 84 ? 29.99179 -12.18301 -30.15931 1.000 26.17186 82 MET A CA 1
ATOM 622 C C . MET A 1 84 ? 29.11940 -13.13580 -30.95903 1.000 26.82359 82 MET A C 1
ATOM 623 O O . MET A 1 84 ? 29.63188 -14.00221 -31.67467 1.000 25.90082 82 MET A O 1
ATOM 628 N N . GLN A 1 85 ? 27.80736 -13.00962 -30.79607 1.000 23.20792 83 GLN A N 1
ATOM 629 C CA . GLN A 1 85 ? 26.84441 -13.77818 -31.57417 1.000 20.05262 83 GLN A CA 1
ATOM 630 C C . GLN A 1 85 ? 25.87317 -12.77778 -32.17552 1.000 25.13118 83 GLN A C 1
ATOM 631 O O . GLN A 1 85 ? 25.03156 -12.23351 -31.45496 1.000 23.16025 83 GLN A O 1
ATOM 637 N N . ASN A 1 86 ? 25.99496 -12.52958 -33.48166 1.000 20.64989 84 ASN A N 1
ATOM 638 C CA . ASN A 1 86 ? 25.17994 -11.50538 -34.11671 1.000 22.04140 84 ASN A CA 1
ATOM 639 C C . ASN A 1 86 ? 25.34996 -10.20545 -33.33385 1.000 21.55622 84 ASN A C 1
ATOM 640 O O . ASN A 1 86 ? 26.48930 -9.75819 -33.16872 1.000 20.48318 84 ASN A O 1
ATOM 645 N N . CYS A 1 87 ? 24.27622 -9.60601 -32.79938 1.000 16.29775 85 CYS A N 1
ATOM 646 C CA . CYS A 1 87 ? 24.41235 -8.29056 -32.17425 1.000 22.22139 85 CYS A CA 1
ATOM 647 C C . CYS A 1 87 ? 24.49619 -8.34901 -30.64507 1.000 24.11148 85 CYS A C 1
ATOM 648 O O . CYS A 1 87 ? 24.37608 -7.31126 -29.98543 1.000 21.85862 85 CYS A O 1
ATOM 651 N N . VAL A 1 88 ? 24.72659 -9.52312 -30.05576 1.000 19.79785 86 VAL A N 1
ATOM 652 C CA . VAL A 1 88 ? 24.92506 -9.56341 -28.61470 1.000 21.04703 86 VAL A CA 1
ATOM 653 C C . VAL A 1 88 ? 26.31061 -10.11774 -28.31505 1.000 22.06085 86 VAL A C 1
ATOM 654 O O . VAL A 1 88 ? 26.88239 -10.88802 -29.09364 1.000 20.94717 86 VAL A O 1
ATOM 658 N N . LEU A 1 89 ? 26.86276 -9.67628 -27.18647 1.000 24.11131 87 LEU A N 1
ATOM 659 C CA . LEU A 1 89 ? 28.05208 -10.27477 -26.59515 1.000 25.79507 87 LEU A CA 1
ATOM 660 C C . LEU A 1 89 ? 27.63551 -11.31718 -25.56488 1.000 26.32199 87 LEU A C 1
ATOM 661 O O . LEU A 1 89 ? 26.66160 -11.12903 -24.82772 1.000 24.43568 87 LEU A O 1
ATOM 666 N N . LYS A 1 90 ? 28.39080 -12.40306 -25.49414 1.000 24.99609 88 LYS A N 1
ATOM 667 C CA . LYS A 1 90 ? 28.21888 -13.40242 -24.45022 1.000 23.12110 88 LYS A CA 1
ATOM 668 C C . LYS A 1 90 ? 29.49917 -13.41096 -23.63033 1.000 27.13331 88 LYS A C 1
ATOM 669 O O . LYS A 1 90 ? 30.57092 -13.76387 -24.14307 1.000 26.41285 88 LYS A O 1
ATOM 675 N N . LEU A 1 91 ? 29.39225 -12.98903 -22.37423 1.000 24.24696 89 LEU A N 1
ATOM 676 C CA . LEU A 1 91 ? 30.52750 -12.92475 -21.45972 1.000 19.59317 89 LEU A CA 1
ATOM 677 C C . LEU A 1 91 ? 30.46361 -14.12275 -20.52375 1.000 28.02768 89 LEU A C 1
ATOM 678 O O . LEU A 1 91 ? 29.55100 -14.22173 -19.69833 1.000 27.30711 89 LEU A O 1
ATOM 683 N N . LYS A 1 92 ? 31.41825 -15.04011 -20.67392 1.000 29.53094 90 LYS A N 1
ATOM 684 C CA . LYS A 1 92 ? 31.56059 -16.14421 -19.73547 1.000 30.35373 90 LYS A CA 1
ATOM 685 C C . LYS A 1 92 ? 32.13246 -15.62084 -18.42833 1.000 28.07808 90 LYS A C 1
ATOM 686 O O . LYS A 1 92 ? 33.13707 -14.90524 -18.42134 1.000 27.75285 90 LYS A O 1
ATOM 692 N N . VAL A 1 93 ? 31.48338 -15.95583 -17.31951 1.000 23.31005 91 VAL A N 1
ATOM 693 C CA . VAL A 1 93 ? 31.94739 -15.54086 -16.00682 1.000 24.42575 91 VAL A CA 1
ATOM 694 C C . VAL A 1 93 ? 32.17033 -16.79277 -15.16636 1.000 26.30750 91 VAL A C 1
ATOM 695 O O . VAL A 1 93 ? 31.67746 -17.87838 -15.48875 1.000 27.72989 91 VAL A O 1
ATOM 699 N N . ASP A 1 94 ? 32.90897 -16.63489 -14.06810 1.000 30.83659 92 ASP A N 1
ATOM 700 C CA . ASP A 1 94 ? 33.33848 -17.79657 -13.28960 1.000 37.99937 92 ASP A CA 1
ATOM 701 C C . ASP A 1 94 ? 32.36524 -18.17853 -12.17215 1.000 36.11730 92 ASP A C 1
ATOM 702 O O . ASP A 1 94 ? 32.71774 -18.99589 -11.31946 1.000 33.12700 92 ASP A O 1
ATOM 707 N N . THR A 1 95 ? 31.15887 -17.61021 -12.16200 1.000 33.56115 93 THR A N 1
ATOM 708 C CA . THR A 1 95 ? 30.11828 -17.92154 -11.19022 1.000 27.46830 93 THR A CA 1
ATOM 709 C C . THR A 1 95 ? 28.81588 -18.13323 -11.94860 1.000 29.67049 93 THR A C 1
ATOM 710 O O . THR A 1 95 ? 28.42915 -17.28215 -12.75039 1.000 26.99265 93 THR A O 1
ATOM 714 N N . ALA A 1 96 ? 28.13976 -19.25318 -11.71505 1.000 27.97839 94 ALA A N 1
ATOM 715 C CA . ALA A 1 96 ? 26.77557 -19.39094 -12.20712 1.000 31.53018 94 ALA A CA 1
ATOM 716 C C . ALA A 1 96 ? 25.82942 -18.56387 -11.33765 1.000 29.41819 94 ALA A C 1
ATOM 717 O O . ALA A 1 96 ? 25.96846 -18.51966 -10.11216 1.000 22.95140 94 ALA A O 1
ATOM 719 N N . ASN A 1 97 ? 24.87088 -17.90053 -11.97032 1.000 27.93229 95 ASN A N 1
ATOM 720 C CA . ASN A 1 97 ? 23.92798 -17.08943 -11.21421 1.000 24.09872 95 ASN A CA 1
ATOM 721 C C . ASN A 1 97 ? 23.08065 -18.00517 -10.34038 1.000 21.42093 95 ASN A C 1
ATOM 722 O O . ASN A 1 97 ? 22.34431 -18.84292 -10.87513 1.000 25.88627 95 ASN A O 1
ATOM 727 N N . PRO A 1 98 ? 23.14481 -17.89363 -9.01257 1.000 22.89704 96 PRO A N 1
ATOM 728 C CA . PRO A 1 98 ? 22.32910 -18.78689 -8.17073 1.000 24.09860 96 PRO A CA 1
ATOM 729 C C . PRO A 1 98 ? 20.84382 -18.51805 -8.29201 1.000 27.99141 96 PRO A C 1
ATOM 730 O O . PRO A 1 98 ? 20.03357 -19.36599 -7.89792 1.000 27.64244 96 PRO A O 1
ATOM 734 N N . LYS A 1 99 ? 20.46595 -17.37292 -8.84935 1.000 26.07528 97 LYS A N 1
ATOM 735 C CA . LYS A 1 99 ? 19.07627 -16.98756 -9.01106 1.000 28.85681 97 LYS A CA 1
ATOM 736 C C . LYS A 1 99 ? 18.53513 -17.29693 -10.40244 1.000 26.05197 97 LYS A C 1
ATOM 737 O O . LYS A 1 99 ? 17.40790 -16.90498 -10.71218 1.000 23.81350 97 LYS A O 1
ATOM 743 N N . THR A 1 100 ? 19.30030 -17.99575 -11.24048 1.000 20.83772 98 THR A N 1
ATOM 744 C CA . THR A 1 100 ? 18.85074 -18.31784 -12.59848 1.000 19.90656 98 THR A CA 1
ATOM 745 C C . THR A 1 100 ? 17.51736 -19.05367 -12.54040 1.000 23.30370 98 THR A C 1
ATOM 746 O O . THR A 1 100 ? 17.44806 -20.12186 -11.92309 1.000 26.65795 98 THR A O 1
ATOM 750 N N . PRO A 1 101 ? 16.45341 -18.54084 -13.15212 1.000 22.79629 99 PRO A N 1
ATOM 751 C CA . PRO A 1 101 ? 15.19788 -19.29145 -13.20280 1.000 27.67972 99 PRO A CA 1
ATOM 752 C C . PRO A 1 101 ? 15.23772 -20.30926 -14.33049 1.000 23.67789 99 PRO A C 1
ATOM 753 O O . PRO A 1 101 ? 16.15092 -20.33394 -15.14573 1.000 24.79446 99 PRO A O 1
ATOM 757 N N . LYS A 1 102 ? 14.22480 -21.16719 -14.36271 1.000 26.75613 100 LYS A N 1
ATOM 758 C CA . LYS A 1 102 ? 13.97715 -21.92577 -15.57968 1.000 27.10553 100 LYS A CA 1
ATOM 759 C C . LYS A 1 102 ? 13.72637 -20.94014 -16.70757 1.000 24.67298 100 LYS A C 1
ATOM 760 O O . LYS A 1 102 ? 12.92630 -20.01377 -16.55991 1.000 25.61354 100 LYS A O 1
ATOM 766 N N . TYR A 1 103 ? 14.40770 -21.11801 -17.83552 1.000 21.17985 101 TYR A N 1
ATOM 767 C CA . TYR A 1 103 ? 14.22056 -20.16032 -18.91456 1.000 26.18162 101 TYR A CA 1
ATOM 768 C C . TYR A 1 103 ? 14.41263 -20.83219 -20.26205 1.000 31.16361 101 TYR A C 1
ATOM 769 O O . TYR A 1 103 ? 14.95030 -21.93955 -20.36323 1.000 24.88859 101 TYR A O 1
ATOM 778 N N . LYS A 1 104 ? 13.95859 -20.12684 -21.30091 1.000 22.56174 102 LYS A N 1
ATOM 779 C CA . LYS A 1 104 ? 14.24899 -20.43704 -22.69323 1.000 30.70642 102 LYS A CA 1
ATOM 780 C C . LYS A 1 104 ? 14.32527 -19.13002 -23.46982 1.000 26.97326 102 LYS A C 1
ATOM 781 O O . LYS A 1 104 ? 13.79882 -18.10426 -23.03206 1.000 22.75084 102 LYS A O 1
ATOM 787 N N . PHE A 1 105 ? 14.96565 -19.18044 -24.64013 1.000 22.94059 103 PHE A N 1
ATOM 788 C CA . PHE A 1 105 ? 14.99234 -18.06612 -25.58692 1.000 26.22986 103 PHE A CA 1
ATOM 789 C C . PHE A 1 105 ? 13.99033 -18.34696 -26.70318 1.000 30.57937 103 PHE A C 1
ATOM 790 O O . PHE A 1 105 ? 13.96004 -19.45349 -27.24737 1.000 25.98427 103 PHE A O 1
ATOM 798 N N . VAL A 1 106 ? 13.17165 -17.35247 -27.04817 1.000 21.82237 104 VAL A N 1
ATOM 799 C CA . VAL A 1 106 ? 12.21381 -17.49076 -28.13838 1.000 23.92300 104 VAL A CA 1
ATOM 800 C C . VAL A 1 106 ? 12.24612 -16.22526 -28.98924 1.000 23.24570 104 VAL A C 1
ATOM 801 O O . VAL A 1 106 ? 12.44334 -15.11761 -28.47989 1.000 24.65094 104 VAL A O 1
ATOM 805 N N . ARG A 1 107 ? 12.06545 -16.39783 -30.29532 1.000 18.78936 105 ARG A N 1
ATOM 806 C CA . ARG A 1 107 ? 11.89719 -15.28605 -31.22193 1.000 25.75762 105 ARG A CA 1
ATOM 807 C C . ARG A 1 107 ? 10.41154 -15.14290 -31.51076 1.000 26.48406 105 ARG A C 1
ATOM 808 O O . ARG A 1 107 ? 9.74786 -16.12295 -31.85220 1.000 30.94020 105 ARG A O 1
ATOM 816 N N . ILE A 1 108 ? 9.88471 -13.93798 -31.35980 1.000 24.25146 106 ILE A N 1
ATOM 817 C CA . ILE A 1 108 ? 8.45869 -13.73115 -31.45109 1.000 21.03897 106 ILE A CA 1
ATOM 818 C C . ILE A 1 108 ? 8.12370 -13.12186 -32.80611 1.000 28.07547 106 ILE A C 1
ATOM 819 O O . ILE A 1 108 ? 9.00021 -12.72765 -33.57201 1.000 21.74809 106 ILE A O 1
ATOM 824 N N . GLN A 1 109 ? 6.83621 -13.05277 -33.11066 1.000 22.92101 107 GLN A N 1
ATOM 825 C CA . GLN A 1 109 ? 6.34879 -12.44030 -34.32763 1.000 18.65491 107 GLN A CA 1
ATOM 826 C C . GLN A 1 109 ? 5.58845 -11.16536 -33.99363 1.000 21.06840 107 GLN A C 1
ATOM 827 O O . GLN A 1 109 ? 5.10896 -10.99547 -32.86633 1.000 23.29696 107 GLN A O 1
ATOM 833 N N . PRO A 1 110 ? 5.47761 -10.23746 -34.93971 1.000 24.15381 108 PRO A N 1
ATOM 834 C CA . PRO A 1 110 ? 4.68540 -9.02623 -34.68730 1.000 23.52885 108 PRO A CA 1
ATOM 835 C C . PRO A 1 110 ? 3.26933 -9.37729 -34.26018 1.000 23.33154 108 PRO A C 1
ATOM 836 O O . PRO A 1 110 ? 2.66699 -10.34352 -34.74807 1.000 17.76123 108 PRO A O 1
ATOM 840 N N . GLY A 1 111 ? 2.74239 -8.58754 -33.32161 1.000 20.85616 109 GLY A N 1
ATOM 841 C CA . GLY A 1 111 ? 1.46028 -8.84183 -32.69285 1.000 23.20624 109 GLY A CA 1
ATOM 842 C C . GLY A 1 111 ? 1.56466 -9.49929 -31.32699 1.000 23.22414 109 GLY A C 1
ATOM 843 O O . GLY A 1 111 ? 0.67297 -9.31539 -30.49239 1.000 27.19499 109 GLY A O 1
ATOM 844 N N . GLN A 1 112 ? 2.64938 -10.23742 -31.07718 1.000 18.30207 110 GLN A N 1
ATOM 845 C CA . GLN A 1 112 ? 2.88899 -10.86318 -29.78202 1.000 18.83802 110 GLN A CA 1
ATOM 846 C C . GLN A 1 112 ? 3.16005 -9.82016 -28.69777 1.000 20.54137 110 GLN A C 1
ATOM 847 O O . GLN A 1 112 ? 3.77498 -8.77797 -28.95179 1.000 20.30686 110 GLN A O 1
ATOM 853 N N . THR A 1 113 ? 2.71482 -10.11663 -27.48103 1.000 20.32154 111 THR A N 1
ATOM 854 C CA . THR A 1 113 ? 2.90817 -9.25345 -26.32349 1.000 20.51382 111 THR A CA 1
ATOM 855 C C . THR A 1 113 ? 3.96520 -9.83485 -25.39735 1.000 21.67686 111 THR A C 1
ATOM 856 O O . THR A 1 113 ? 4.27383 -11.03131 -25.43759 1.000 23.07774 111 THR A O 1
ATOM 860 N N . PHE A 1 114 ? 4.53895 -8.96243 -24.57096 1.000 21.30466 112 PHE A N 1
ATOM 861 C CA . PHE A 1 114 ? 5.50357 -9.39305 -23.57144 1.000 20.14556 112 PHE A CA 1
ATOM 862 C C . PHE A 1 114 ? 5.69263 -8.26181 -22.57218 1.000 16.95173 112 PHE A C 1
ATOM 863 O O . PHE A 1 114 ? 5.31074 -7.11114 -22.82915 1.000 16.92143 112 PHE A O 1
ATOM 871 N N . SER A 1 115 ? 6.26759 -8.61007 -21.41993 1.000 13.80375 113 SER A N 1
ATOM 872 C CA . SER A 1 115 ? 6.58201 -7.64645 -20.36854 1.000 16.88541 113 SER A CA 1
ATOM 873 C C . SER A 1 115 ? 8.02054 -7.17597 -20.51512 1.000 18.96465 113 SER A C 1
ATOM 874 O O . SER A 1 115 ? 8.90121 -7.95083 -20.88952 1.000 21.00268 113 SER A O 1
ATOM 877 N N . VAL A 1 116 ? 8.25485 -5.90637 -20.19764 1.000 16.51461 114 VAL A N 1
ATOM 878 C CA . VAL A 1 116 ? 9.58039 -5.30693 -20.26409 1.000 18.98984 114 VAL A CA 1
ATOM 879 C C . VAL A 1 116 ? 9.94751 -4.86428 -18.85622 1.000 17.07354 114 VAL A C 1
ATOM 880 O O . VAL A 1 116 ? 9.17078 -4.15447 -18.20644 1.000 19.44863 114 VAL A O 1
ATOM 884 N N . LEU A 1 117 ? 11.10415 -5.30517 -18.37929 1.000 14.70288 115 LEU A N 1
ATOM 885 C CA . LEU A 1 117 ? 11.70380 -4.80779 -17.14154 1.000 17.11556 115 LEU A CA 1
ATOM 886 C C . LEU A 1 117 ? 12.74109 -3.75493 -17.53461 1.000 18.12768 115 LEU A C 1
ATOM 887 O O . LEU A 1 117 ? 13.87186 -4.08547 -17.90924 1.000 17.95215 115 LEU A O 1
ATOM 892 N N . ALA A 1 118 ? 12.35703 -2.48777 -17.46371 1.000 16.14970 116 ALA A N 1
ATOM 893 C CA . ALA A 1 118 ? 13.27600 -1.41201 -17.83193 1.000 15.12176 116 ALA A CA 1
ATOM 894 C C . ALA A 1 118 ? 14.30162 -1.21012 -16.72125 1.000 21.17010 116 ALA A C 1
ATOM 895 O O . ALA A 1 118 ? 13.92985 -0.99727 -15.55992 1.000 21.17166 116 ALA A O 1
ATOM 897 N N . CYS A 1 119 ? 15.58980 -1.24990 -17.08273 1.000 18.88838 117 CYS A N 1
ATOM 898 C CA . CYS A 1 119 ? 16.68346 -1.15568 -16.11966 1.000 16.27886 117 CYS A CA 1
ATOM 899 C C . CYS A 1 119 ? 17.69762 -0.08990 -16.52640 1.000 17.87638 117 CYS A C 1
ATOM 900 O O . CYS A 1 119 ? 17.84914 0.24325 -17.70905 1.000 18.84551 117 CYS A O 1
ATOM 903 N N . TYR A 1 120 ? 18.40785 0.41252 -15.51335 1.000 20.82732 118 TYR A N 1
ATOM 904 C CA . TYR A 1 120 ? 19.50954 1.35640 -15.65574 1.000 20.91157 118 TYR A CA 1
ATOM 905 C C . TYR A 1 120 ? 20.60083 0.94703 -14.67872 1.000 24.69307 118 TYR A C 1
ATOM 906 O O . TYR A 1 120 ? 20.31189 0.65398 -13.51170 1.000 23.57063 118 TYR A O 1
ATOM 915 N N . ASN A 1 121 ? 21.84118 0.86810 -15.17137 1.000 25.51597 119 ASN A N 1
ATOM 916 C CA . ASN A 1 121 ? 22.99685 0.50763 -14.34055 1.000 25.70358 119 ASN A CA 1
ATOM 917 C C . ASN A 1 121 ? 22.78279 -0.82696 -13.63399 1.000 28.90893 119 ASN A C 1
ATOM 918 O O . ASN A 1 121 ? 23.19649 -1.02456 -12.49020 1.000 27.90966 119 ASN A O 1
ATOM 923 N N . GLY A 1 122 ? 22.10638 -1.74472 -14.31172 1.000 22.20813 120 GLY A N 1
ATOM 924 C CA . GLY A 1 122 ? 21.87689 -3.05462 -13.75637 1.000 20.97397 120 GLY A CA 1
ATOM 925 C C . GLY A 1 122 ? 20.73887 -3.14664 -12.76596 1.000 24.83675 120 GLY A C 1
ATOM 926 O O . GLY A 1 122 ? 20.48588 -4.24159 -12.25606 1.000 22.95810 120 GLY A O 1
ATOM 927 N N . SER A 1 123 ? 20.03664 -2.03765 -12.47934 1.000 24.82719 121 SER A N 1
ATOM 928 C CA . SER A 1 123 ? 18.95826 -2.03825 -11.50269 1.000 24.61807 121 SER A CA 1
ATOM 929 C C . SER A 1 123 ? 17.61791 -1.73146 -12.16281 1.000 20.51685 121 SER A C 1
ATOM 930 O O . SER A 1 123 ? 17.54346 -0.88788 -13.05813 1.000 20.46699 121 SER A O 1
ATOM 933 N N . PRO A 1 124 ? 16.53711 -2.34988 -11.69770 1.000 23.40881 122 PRO A N 1
ATOM 934 C CA . PRO A 1 124 ? 15.24122 -2.17705 -12.36258 1.000 23.47750 122 PRO A CA 1
ATOM 935 C C . PRO A 1 124 ? 14.57122 -0.85536 -12.02268 1.000 23.95678 122 PRO A C 1
ATOM 936 O O . PRO A 1 124 ? 14.54362 -0.41770 -10.87007 1.000 24.74498 122 PRO A O 1
ATOM 940 N N . SER A 1 125 ? 13.99180 -0.23259 -13.04254 1.000 20.99940 123 SER A N 1
ATOM 941 C CA . SER A 1 125 ? 13.18539 0.95383 -12.82606 1.000 23.42667 123 SER A CA 1
ATOM 942 C C . SER A 1 125 ? 11.69591 0.63726 -12.76420 1.000 24.11437 123 SER A C 1
ATOM 943 O O . SER A 1 125 ? 10.98151 1.21350 -11.94012 1.000 19.10118 123 SER A O 1
ATOM 946 N N . GLY A 1 126 ? 11.21106 -0.27728 -13.59809 1.000 20.38298 124 GLY A N 1
ATOM 947 C CA . GLY A 1 126 ? 9.79561 -0.62055 -13.57210 1.000 19.79778 124 GLY A CA 1
ATOM 948 C C . GLY A 1 126 ? 9.47730 -1.62717 -14.65563 1.000 19.85281 124 GLY A C 1
ATOM 949 O O . GLY A 1 126 ? 10.32415 -1.98319 -15.48958 1.000 16.84213 124 GLY A O 1
ATOM 950 N N . VAL A 1 127 ? 8.23275 -2.07507 -14.64476 1.000 18.46653 125 VAL A N 1
ATOM 951 C CA . VAL A 1 127 ? 7.79899 -3.12766 -15.55032 1.000 18.59162 125 VAL A CA 1
ATOM 952 C C . VAL A 1 127 ? 6.57183 -2.63868 -16.30061 1.000 20.11088 125 VAL A C 1
ATOM 953 O O . VAL A 1 127 ? 5.68979 -1.98957 -15.72637 1.000 18.27679 125 VAL A O 1
ATOM 957 N N . TYR A 1 128 ? 6.53118 -2.90321 -17.59691 1.000 16.81660 126 TYR A N 1
ATOM 958 C CA . TYR A 1 128 ? 5.33407 -2.58009 -18.34663 1.000 22.43182 126 TYR A CA 1
ATOM 959 C C . TYR A 1 128 ? 5.11567 -3.62997 -19.41561 1.000 25.69437 126 TYR A C 1
ATOM 960 O O . TYR A 1 128 ? 6.02296 -4.37811 -19.78293 1.000 21.25365 126 TYR A O 1
ATOM 969 N N . GLN A 1 129 ? 3.88585 -3.66865 -19.90512 1.000 19.74201 127 GLN A N 1
ATOM 970 C CA . GLN A 1 129 ? 3.46651 -4.60274 -20.93197 1.000 20.00951 127 GLN A CA 1
ATOM 971 C C . GLN A 1 129 ? 3.48944 -3.89719 -22.28063 1.000 25.00596 127 GLN A C 1
ATOM 972 O O . GLN A 1 129 ? 3.16717 -2.70641 -22.37651 1.000 27.27377 127 GLN A O 1
ATOM 978 N N . CYS A 1 130 ? 3.91183 -4.61299 -23.32009 1.000 22.29688 128 CYS A N 1
ATOM 979 C CA . CYS A 1 130 ? 3.90009 -4.03138 -24.65530 1.000 26.19632 128 CYS A CA 1
ATOM 980 C C . CYS A 1 130 ? 3.77482 -5.13561 -25.70054 1.000 24.82117 128 CYS A C 1
ATOM 981 O O . CYS A 1 130 ? 3.63717 -6.31728 -25.38170 1.000 22.82526 128 CYS A O 1
ATOM 984 N N . ALA A 1 131 ? 3.76074 -4.72203 -26.96384 1.000 29.46204 129 ALA A N 1
ATOM 985 C CA . ALA A 1 131 ? 3.57816 -5.61949 -28.08981 1.000 18.87831 129 ALA A CA 1
ATOM 986 C C . ALA A 1 131 ? 4.62854 -5.29070 -29.13418 1.000 25.54637 129 ALA A C 1
ATOM 987 O O . ALA A 1 131 ? 5.06422 -4.14349 -29.26263 1.000 25.29243 129 ALA A O 1
ATOM 989 N N . MET A 1 132 ? 5.05371 -6.31185 -29.85802 1.000 18.74747 130 MET A N 1
ATOM 990 C CA . MET A 1 132 ? 5.85552 -6.09000 -31.05000 1.000 21.26566 130 MET A CA 1
ATOM 991 C C . MET A 1 132 ? 4.95584 -5.57961 -32.17644 1.000 24.97787 130 MET A C 1
ATOM 992 O O . MET A 1 132 ? 4.02634 -6.27311 -32.60692 1.000 20.89607 130 MET A O 1
ATOM 997 N N . ARG A 1 133 ? 5.21233 -4.35252 -32.63276 1.000 19.34204 131 ARG A N 1
ATOM 998 C CA . ARG A 1 133 ? 4.37307 -3.73501 -33.63410 1.000 19.72573 131 ARG A CA 1
ATOM 999 C C . ARG A 1 133 ? 4.58897 -4.41773 -34.97941 1.000 19.11126 131 ARG A C 1
ATOM 1000 O O . ARG A 1 133 ? 5.60875 -5.08079 -35.19620 1.000 19.11922 131 ARG A O 1
ATOM 1008 N N . PRO A 1 134 ? 3.63453 -4.27941 -35.90225 1.000 18.82413 132 PRO A N 1
ATOM 1009 C CA . PRO A 1 134 ? 3.83962 -4.84802 -37.24633 1.000 21.77037 132 PRO A CA 1
ATOM 1010 C C . PRO A 1 134 ? 5.08558 -4.33430 -37.95676 1.000 25.64634 132 PRO A C 1
ATOM 1011 O O . PRO A 1 134 ? 5.61930 -5.04450 -38.81603 1.000 22.30401 132 PRO A O 1
ATOM 1015 N N . ASN A 1 135 ? 5.55276 -3.12060 -37.65155 1.000 18.62469 133 ASN A N 1
ATOM 1016 C CA . ASN A 1 135 ? 6.79113 -2.60640 -38.22618 1.000 22.92582 133 ASN A CA 1
ATOM 1017 C C . ASN A 1 135 ? 8.03056 -3.00757 -37.42884 1.000 32.15167 133 ASN A C 1
ATOM 1018 O O . ASN A 1 135 ? 9.09801 -2.41199 -37.62796 1.000 27.24749 133 ASN A O 1
ATOM 1023 N N . PHE A 1 136 ? 7.90762 -3.99294 -36.53623 1.000 23.58424 134 PHE A N 1
ATOM 1024 C CA . PHE A 1 136 ? 9.01317 -4.57701 -35.77523 1.000 22.37497 134 PHE A CA 1
ATOM 1025 C C . PHE A 1 136 ? 9.63979 -3.61612 -34.77138 1.000 28.38629 134 PHE A C 1
ATOM 1026 O O . PHE A 1 136 ? 10.78631 -3.81559 -34.36595 1.000 30.47896 134 PHE A O 1
ATOM 1034 N N . THR A 1 137 ? 8.92711 -2.57898 -34.34719 1.000 22.48984 135 THR A N 1
ATOM 1035 C CA . THR A 1 137 ? 9.38559 -1.74253 -33.25200 1.000 16.82040 135 THR A CA 1
ATOM 1036 C C . THR A 1 137 ? 8.52560 -2.01053 -32.02846 1.000 24.02818 135 THR A C 1
ATOM 1037 O O . THR A 1 137 ? 7.50609 -2.69533 -32.09410 1.000 23.60976 135 THR A O 1
ATOM 1041 N N . ILE A 1 138 ? 8.93338 -1.46321 -30.89323 1.000 20.97846 136 ILE A N 1
ATOM 1042 C CA . ILE A 1 138 ? 8.06756 -1.51616 -29.72260 1.000 16.79945 136 ILE A CA 1
ATOM 1043 C C . ILE A 1 138 ? 7.93731 -0.10519 -29.16792 1.000 22.81086 136 ILE A C 1
ATOM 1044 O O . ILE A 1 138 ? 8.83743 0.73075 -29.30637 1.000 19.97600 136 ILE A O 1
ATOM 1049 N N . LYS A 1 139 ? 6.78462 0.16457 -28.56272 1.000 22.75510 137 LYS A N 1
ATOM 1050 C CA . LYS A 1 139 ? 6.49616 1.46403 -27.97167 1.000 31.71513 137 LYS A CA 1
ATOM 1051 C C . LYS A 1 139 ? 6.80281 1.36851 -26.48133 1.000 39.53246 137 LYS A C 1
ATOM 1052 O O . LYS A 1 139 ? 5.93461 1.13125 -25.64842 1.000 52.12589 137 LYS A O 1
ATOM 1058 N N . GLY A 1 140 ? 8.07630 1.53452 -26.14886 1.000 52.57480 138 GLY A N 1
ATOM 1059 C CA . GLY A 1 140 ? 8.51007 1.47310 -24.77333 1.000 50.52995 138 GLY A CA 1
ATOM 1060 C C . GLY A 1 140 ? 8.77350 2.85188 -24.18644 1.000 37.22423 138 GLY A C 1
ATOM 1061 O O . GLY A 1 140 ? 8.76501 3.86790 -24.87182 1.000 32.43823 138 GLY A O 1
ATOM 1062 N N . SER A 1 141 ? 8.97940 2.86846 -22.87658 1.000 31.28412 139 SER A N 1
ATOM 1063 C CA . SER A 1 141 ? 9.69332 3.95029 -22.22046 1.000 33.36119 139 SER A CA 1
ATOM 1064 C C . SER A 1 141 ? 11.10377 3.42536 -21.98017 1.000 28.81942 139 SER A C 1
ATOM 1065 O O . SER A 1 141 ? 11.30574 2.52466 -21.15858 1.000 29.68966 139 SER A O 1
ATOM 1068 N N . PHE A 1 142 ? 12.05927 3.94084 -22.74599 1.000 23.40883 140 PHE A N 1
ATOM 1069 C CA . PHE A 1 142 ? 13.46630 3.56191 -22.63949 1.000 23.10881 140 PHE A CA 1
ATOM 1070 C C . PHE A 1 142 ? 14.29974 4.82642 -22.74874 1.000 21.10400 140 PHE A C 1
ATOM 1071 O O . PHE A 1 142 ? 14.15971 5.57534 -23.71801 1.000 27.16590 140 PHE A O 1
ATOM 1079 N N . LEU A 1 143 ? 15.18538 5.03287 -21.78870 1.000 19.13702 141 LEU A N 1
ATOM 1080 C CA . LEU A 1 143 ? 15.99426 6.23128 -21.70439 1.000 21.01030 141 LEU A CA 1
ATOM 1081 C C . LEU A 1 143 ? 17.45668 5.86711 -21.91998 1.000 27.35096 141 LEU A C 1
ATOM 1082 O O . LEU A 1 143 ? 17.81123 4.69737 -22.10200 1.000 26.84974 141 LEU A O 1
ATOM 1087 N N . ASN A 1 144 ? 18.30262 6.89134 -21.90351 1.000 23.56930 142 ASN A N 1
ATOM 1088 C CA . ASN A 1 144 ? 19.74842 6.70046 -21.90386 1.000 24.00172 142 ASN A CA 1
ATOM 1089 C C . ASN A 1 144 ? 20.17068 5.68832 -20.84143 1.000 22.62785 142 ASN A C 1
ATOM 1090 O O . ASN A 1 144 ? 19.83565 5.83185 -19.66100 1.000 25.47755 142 ASN A O 1
ATOM 1095 N N . GLY A 1 145 ? 20.91083 4.65856 -21.25785 1.000 21.19534 143 GLY A N 1
ATOM 1096 C CA . GLY A 1 145 ? 21.35245 3.61856 -20.34861 1.000 19.80422 143 GLY A CA 1
ATOM 1097 C C . GLY A 1 145 ? 20.44350 2.39750 -20.27586 1.000 17.11341 143 GLY A C 1
ATOM 1098 O O . GLY A 1 145 ? 20.79885 1.41756 -19.61043 1.000 20.62495 143 GLY A O 1
ATOM 1099 N N . SER A 1 146 ? 19.30726 2.40997 -20.95820 1.000 17.46279 144 SER A N 1
ATOM 1100 C CA . SER A 1 146 ? 18.37332 1.29225 -20.86125 1.000 16.03788 144 SER A CA 1
ATOM 1101 C C . SER A 1 146 ? 18.75884 0.07460 -21.69969 1.000 19.15882 144 SER A C 1
ATOM 1102 O O . SER A 1 146 ? 18.10416 -0.96755 -21.55963 1.000 20.27699 144 SER A O 1
ATOM 1105 N N . ALA A 1 147 ? 19.72731 0.18273 -22.61143 1.000 19.83789 145 ALA A N 1
ATOM 1106 C CA . ALA A 1 147 ? 20.00490 -0.93710 -23.51107 1.000 18.73523 145 ALA A CA 1
ATOM 1107 C C . ALA A 1 147 ? 20.37343 -2.15914 -22.68292 1.000 17.41730 145 ALA A C 1
ATOM 1108 O O . ALA A 1 147 ? 20.96621 -2.03508 -21.61459 1.000 17.55959 145 ALA A O 1
ATOM 1110 N N . GLY A 1 148 ? 19.96852 -3.34314 -23.14229 1.000 18.30698 146 GLY A N 1
ATOM 1111 C CA . GLY A 1 148 ? 20.19757 -4.53703 -22.35674 1.000 15.84691 146 GLY A CA 1
ATOM 1112 C C . GLY A 1 148 ? 19.04268 -4.91931 -21.45022 1.000 22.03720 146 GLY A C 1
ATOM 1113 O O . GLY A 1 148 ? 19.02487 -6.04509 -20.94404 1.000 20.43416 146 GLY A O 1
ATOM 1114 N N . SER A 1 149 ? 18.09287 -4.01443 -21.21004 1.000 14.32533 147 SER A N 1
ATOM 1115 C CA . SER A 1 149 ? 16.81867 -4.41233 -20.61572 1.000 13.28085 147 SER A CA 1
ATOM 1116 C C . SER A 1 149 ? 16.15962 -5.46963 -21.49844 1.000 15.77018 147 SER A C 1
ATOM 1117 O O . SER A 1 149 ? 16.32112 -5.46124 -22.71601 1.000 19.82167 147 SER A O 1
ATOM 1120 N N . VAL A 1 150 ? 15.38616 -6.37938 -20.88917 1.000 17.52712 148 VAL A N 1
ATOM 1121 C CA . VAL A 1 150 ? 14.83833 -7.47828 -21.67289 1.000 14.82570 148 VAL A CA 1
ATOM 1122 C C . VAL A 1 150 ? 13.31794 -7.53915 -21.57301 1.000 18.19529 148 VAL A C 1
ATOM 1123 O O . VAL A 1 150 ? 12.69425 -7.02604 -20.63330 1.000 21.89875 148 VAL A O 1
ATOM 1127 N N . GLY A 1 151 ? 12.72778 -8.16553 -22.59542 1.000 14.79784 149 GLY A N 1
ATOM 1128 C CA . GLY A 1 151 ? 11.30460 -8.45537 -22.64493 1.000 15.35341 149 GLY A CA 1
ATOM 1129 C C . GLY A 1 151 ? 11.09071 -9.95161 -22.52614 1.000 20.10524 149 GLY A C 1
ATOM 1130 O O . GLY A 1 151 ? 11.92716 -10.74387 -22.96443 1.000 16.43793 149 GLY A O 1
ATOM 1131 N N . PHE A 1 152 ? 9.96746 -10.34404 -21.92940 1.000 16.83515 150 PHE A N 1
ATOM 1132 C CA . PHE A 1 152 ? 9.81730 -11.73142 -21.50125 1.000 16.20786 150 PHE A CA 1
ATOM 1133 C C . PHE A 1 152 ? 8.34684 -12.03611 -21.25408 1.000 20.39442 150 PHE A C 1
ATOM 1134 O O . PHE A 1 152 ? 7.51709 -11.13658 -21.05339 1.000 16.47366 150 PHE A O 1
ATOM 1142 N N . ASN A 1 153 ? 8.05225 -13.33205 -21.25736 1.000 20.00812 151 ASN A N 1
ATOM 1143 C CA . ASN A 1 153 ? 6.79368 -13.88312 -20.78255 1.000 20.21817 151 ASN A CA 1
ATOM 1144 C C . ASN A 1 153 ? 7.11478 -14.96642 -19.76006 1.000 18.86622 151 ASN A C 1
ATOM 1145 O O . ASN A 1 153 ? 8.23297 -15.48074 -19.71736 1.000 19.55320 151 ASN A O 1
ATOM 1150 N N . ILE A 1 154 ? 6.13968 -15.26978 -18.89917 1.000 23.70502 152 ILE A N 1
ATOM 1151 C CA . ILE A 1 154 ? 6.25911 -16.34741 -17.91589 1.000 22.44962 152 ILE A CA 1
ATOM 1152 C C . ILE A 1 154 ? 4.93061 -17.08999 -17.86774 1.000 31.41024 152 ILE A C 1
ATOM 1153 O O . ILE A 1 154 ? 4.19287 -16.98208 -16.88449 1.000 41.61312 152 ILE A O 1
ATOM 1158 N N . ASP A 1 155 ? 4.60365 -17.84119 -18.90907 1.000 38.54036 153 ASP A N 1
ATOM 1159 C CA . ASP A 1 155 ? 3.26794 -18.43112 -18.94004 1.000 55.74436 153 ASP A CA 1
ATOM 1160 C C . ASP A 1 155 ? 3.12275 -19.59291 -17.95946 1.000 65.51262 153 ASP A C 1
ATOM 1161 O O . ASP A 1 155 ? 2.04450 -19.77087 -17.37644 1.000 72.35922 153 ASP A O 1
ATOM 1166 N N . TYR A 1 156 ? 4.18167 -20.38741 -17.74975 1.000 60.50664 154 TYR A N 1
ATOM 1167 C CA . TYR A 1 156 ? 4.04742 -21.57447 -16.90029 1.000 65.33061 154 TYR A CA 1
ATOM 1168 C C . TYR A 1 156 ? 5.36932 -21.85305 -16.17601 1.000 65.84625 154 TYR A C 1
ATOM 1169 O O . TYR A 1 156 ? 6.09695 -22.78848 -16.51210 1.000 73.68197 154 TYR A O 1
ATOM 1178 N N . ASP A 1 157 ? 5.68855 -21.03252 -15.16878 1.000 59.99789 155 ASP A N 1
ATOM 1179 C CA . ASP A 1 157 ? 6.83738 -21.27232 -14.29079 1.000 63.93173 155 ASP A CA 1
ATOM 1180 C C . ASP A 1 157 ? 8.19490 -21.08720 -14.98073 1.000 54.28388 155 ASP A C 1
ATOM 1181 O O . ASP A 1 157 ? 9.24009 -21.11829 -14.32048 1.000 55.31568 155 ASP A O 1
ATOM 1186 N N . CYS A 1 158 ? 8.19756 -20.86565 -16.29452 1.000 40.63779 156 CYS A N 1
ATOM 1187 C CA . CYS A 1 158 ? 9.41653 -20.77372 -17.09020 1.000 35.96557 156 CYS A CA 1
ATOM 1188 C C . CYS A 1 158 ? 9.46941 -19.41529 -17.78228 1.000 28.27066 156 CYS A C 1
ATOM 1189 O O . CYS A 1 158 ? 8.50212 -19.01511 -18.43301 1.000 24.06395 156 CYS A O 1
ATOM 1192 N N . VAL A 1 159 ? 10.58937 -18.70590 -17.63885 1.000 22.61577 157 VAL A N 1
ATOM 1193 C CA . VAL A 1 159 ? 10.74481 -17.38769 -18.25091 1.000 17.42684 157 VAL A CA 1
ATOM 1194 C C . VAL A 1 159 ? 11.14672 -17.56801 -19.71284 1.000 23.52093 157 VAL A C 1
ATOM 1195 O O . VAL A 1 159 ? 12.18595 -18.16695 -20.00878 1.000 24.24403 157 VAL A O 1
ATOM 1199 N N . SER A 1 160 ? 10.34229 -17.03824 -20.63598 1.000 18.47306 158 SER A N 1
ATOM 1200 C CA . SER A 1 160 ? 10.71086 -17.03856 -22.05350 1.000 20.92744 158 SER A CA 1
ATOM 1201 C C . SER A 1 160 ? 11.21033 -15.64562 -22.43137 1.000 25.29752 158 SER A C 1
ATOM 1202 O O . SER A 1 160 ? 10.42900 -14.69030 -22.51397 1.000 22.27020 158 SER A O 1
ATOM 1205 N N . PHE A 1 161 ? 12.51816 -15.53057 -22.63105 1.000 22.38185 159 PHE A N 1
ATOM 1206 C CA . PHE A 1 161 ? 13.12510 -14.26454 -23.02234 1.000 20.21656 159 PHE A CA 1
ATOM 1207 C C . PHE A 1 161 ? 12.99740 -14.09373 -24.53280 1.000 23.38597 159 PHE A C 1
ATOM 1208 O O . PHE A 1 161 ? 13.46292 -14.94377 -25.29970 1.000 22.25872 159 PHE A O 1
ATOM 1216 N N . CYS A 1 162 ? 12.39086 -12.99100 -24.97083 1.000 17.48977 160 CYS A N 1
ATOM 1217 C CA . CYS A 1 162 ? 12.19058 -12.77567 -26.40140 1.000 18.38684 160 CYS A CA 1
ATOM 1218 C C . CYS A 1 162 ? 12.71124 -11.45473 -26.93274 1.000 17.43691 160 CYS A C 1
ATOM 1219 O O . CYS A 1 162 ? 12.71016 -11.27001 -28.15405 1.000 19.86646 160 CYS A O 1
ATOM 1222 N N . TYR A 1 163 ? 13.15473 -10.54021 -26.07713 1.000 16.63902 161 TYR A N 1
ATOM 1223 C CA . TYR A 1 163 ? 13.59525 -9.24426 -26.56443 1.000 19.29529 161 TYR A CA 1
ATOM 1224 C C . TYR A 1 163 ? 14.73378 -8.74624 -25.69122 1.000 18.20259 161 TYR A C 1
ATOM 1225 O O . TYR A 1 163 ? 14.68433 -8.87947 -24.46499 1.000 20.54580 161 TYR A O 1
ATOM 1234 N N . MET A 1 164 ? 15.75464 -8.16199 -26.32935 1.000 16.94484 162 MET A N 1
ATOM 1235 C CA . MET A 1 164 ? 16.77601 -7.39935 -25.62265 1.000 18.42233 162 MET A CA 1
ATOM 1236 C C . MET A 1 164 ? 16.87176 -6.02240 -26.26566 1.000 14.18970 162 MET A C 1
ATOM 1237 O O . MET A 1 164 ? 16.95255 -5.91384 -27.49214 1.000 16.91900 162 MET A O 1
ATOM 1242 N N . HIS A 1 165 ? 16.84606 -4.97446 -25.44547 1.000 16.97389 163 HIS A N 1
ATOM 1243 C CA . HIS A 1 165 ? 16.71872 -3.62474 -25.98186 1.000 15.90546 163 HIS A CA 1
ATOM 1244 C C . HIS A 1 165 ? 18.06635 -3.09791 -26.45991 1.000 20.02724 163 HIS A C 1
ATOM 1245 O O . HIS A 1 165 ? 19.08194 -3.28533 -25.78605 1.000 17.26825 163 HIS A O 1
ATOM 1252 N N . HIS A 1 166 ? 18.07104 -2.40862 -27.61216 1.000 17.73078 164 HIS A N 1
ATOM 1253 C CA . HIS A 1 166 ? 19.30772 -1.83101 -28.13892 1.000 16.77372 164 HIS A CA 1
ATOM 1254 C C . HIS A 1 166 ? 19.23075 -0.33140 -28.40075 1.000 19.00604 164 HIS A C 1
ATOM 1255 O O . HIS A 1 166 ? 20.19059 0.38990 -28.08740 1.000 18.76351 164 HIS A O 1
ATOM 1262 N N . MET A 1 167 ? 18.16238 0.16871 -29.02103 1.000 17.53642 165 MET A N 1
ATOM 1263 C CA . MET A 1 167 ? 18.26056 1.52196 -29.56676 1.000 17.13021 165 MET A CA 1
ATOM 1264 C C . MET A 1 167 ? 16.89829 2.19463 -29.68845 1.000 22.16035 165 MET A C 1
ATOM 1265 O O . MET A 1 167 ? 15.84186 1.54788 -29.66140 1.000 19.30740 165 MET A O 1
ATOM 1270 N N . GLU A 1 168 ? 16.94686 3.51984 -29.83483 1.000 18.77155 166 GLU A N 1
ATOM 1271 C CA . GLU A 1 168 ? 15.75750 4.34359 -30.03658 1.000 21.38551 166 GLU A CA 1
ATOM 1272 C C . GLU A 1 168 ? 15.79182 4.91935 -31.44217 1.000 25.73149 166 GLU A C 1
ATOM 1273 O O . GLU A 1 168 ? 16.83980 5.40175 -31.88769 1.000 24.44883 166 GLU A O 1
ATOM 1279 N N . LEU A 1 169 ? 14.64019 4.86454 -32.14292 1.000 20.63400 167 LEU A N 1
ATOM 1280 C CA . LEU A 1 169 ? 14.52100 5.39974 -33.49093 1.000 17.07024 167 LEU A CA 1
ATOM 1281 C C . LEU A 1 169 ? 13.94716 6.80938 -33.43934 1.000 25.88749 167 LEU A C 1
ATOM 1282 O O . LEU A 1 169 ? 13.35097 7.19746 -32.43391 1.000 26.03671 167 LEU A O 1
ATOM 1287 N N . PRO A 1 170 ? 14.11250 7.60349 -34.50877 1.000 31.68121 168 PRO A N 1
ATOM 1288 C CA . PRO A 1 170 ? 13.80306 9.04510 -34.40518 1.000 36.18085 168 PRO A CA 1
ATOM 1289 C C . PRO A 1 170 ? 12.38000 9.37748 -33.96855 1.000 37.83822 168 PRO A C 1
ATOM 1290 O O . PRO A 1 170 ? 12.17737 10.44363 -33.37764 1.000 37.73211 168 PRO A O 1
ATOM 1294 N N . THR A 1 171 ? 11.38905 8.52468 -34.23341 1.000 32.06474 169 THR A N 1
ATOM 1295 C CA . THR A 1 171 ? 10.03207 8.81399 -33.77714 1.000 32.35265 169 THR A CA 1
ATOM 1296 C C . THR A 1 171 ? 9.82313 8.46742 -32.30882 1.000 34.26641 169 THR A C 1
ATOM 1297 O O . THR A 1 171 ? 8.71666 8.64827 -31.78663 1.000 32.37689 169 THR A O 1
ATOM 1301 N N . GLY A 1 172 ? 10.84921 7.96208 -31.63927 1.000 26.41908 170 GLY A N 1
ATOM 1302 C CA . GLY A 1 172 ? 10.76425 7.61703 -30.24260 1.000 19.83536 170 GLY A CA 1
ATOM 1303 C C . GLY A 1 172 ? 10.41598 6.17142 -29.96102 1.000 26.31652 170 GLY A C 1
ATOM 1304 O O . GLY A 1 172 ? 10.30493 5.80611 -28.78803 1.000 27.12553 170 GLY A O 1
ATOM 1305 N N . VAL A 1 173 ? 10.22535 5.34100 -30.99307 1.000 24.06687 171 VAL A N 1
ATOM 1306 C CA . VAL A 1 173 ? 9.92347 3.92462 -30.78475 1.000 18.96874 171 VAL A CA 1
ATOM 1307 C C . VAL A 1 173 ? 11.25993 3.19945 -30.65411 1.000 21.48341 171 VAL A C 1
ATOM 1308 O O . VAL A 1 173 ? 12.32135 3.80590 -30.82190 1.000 20.43582 171 VAL A O 1
ATOM 1312 N N . HIS A 1 174 ? 11.22894 1.91215 -30.33730 1.000 21.78731 172 HIS A N 1
ATOM 1313 C CA . HIS A 1 174 ? 12.43374 1.23279 -29.88224 1.000 20.71221 172 HIS A CA 1
ATOM 1314 C C . HIS A 1 174 ? 12.66640 -0.03641 -30.68833 1.000 27.36256 172 HIS A C 1
ATOM 1315 O O . HIS A 1 174 ? 11.72792 -0.62897 -31.23096 1.000 20.16889 172 HIS A O 1
ATOM 1322 N N . ALA A 1 175 ? 13.94288 -0.41639 -30.80978 1.000 19.71775 173 ALA A N 1
ATOM 1323 C CA . ALA A 1 175 ? 14.33245 -1.53789 -31.64731 1.000 19.47928 173 ALA A CA 1
ATOM 1324 C C . ALA A 1 175 ? 15.34654 -2.38636 -30.89165 1.000 19.63853 173 ALA A C 1
ATOM 1325 O O . ALA A 1 175 ? 16.15238 -1.85994 -30.11177 1.000 15.48118 173 ALA A O 1
ATOM 1327 N N . GLY A 1 176 ? 15.29254 -3.69590 -31.10390 1.000 17.55219 174 GLY A N 1
ATOM 1328 C CA . GLY A 1 176 ? 16.22757 -4.57726 -30.43823 1.000 17.60985 174 GLY A CA 1
ATOM 1329 C C . GLY A 1 176 ? 16.23611 -5.94494 -31.08743 1.000 16.35842 174 GLY A C 1
ATOM 1330 O O . GLY A 1 176 ? 15.74755 -6.11685 -32.20329 1.000 19.70639 174 GLY A O 1
ATOM 1331 N N . THR A 1 177 ? 16.78626 -6.91754 -30.36433 1.000 18.19942 175 THR A N 1
ATOM 1332 C CA . THR A 1 177 ? 17.08685 -8.24083 -30.90075 1.000 15.55026 175 THR A CA 1
ATOM 1333 C C . THR A 1 177 ? 16.37623 -9.30008 -30.07994 1.000 19.78182 175 THR A C 1
ATOM 1334 O O . THR A 1 177 ? 15.90784 -9.03794 -28.97357 1.000 17.52892 175 THR A O 1
ATOM 1338 N N . ASP A 1 178 ? 16.35913 -10.52597 -30.60570 1.000 17.72103 176 ASP A N 1
ATOM 1339 C CA . ASP A 1 178 ? 16.09963 -11.67526 -29.75437 1.000 21.53670 176 ASP A CA 1
ATOM 1340 C C . ASP A 1 178 ? 17.37091 -11.97160 -28.95571 1.000 28.40685 176 ASP A C 1
ATOM 1341 O O . ASP A 1 178 ? 18.37863 -11.26066 -29.06532 1.000 22.57270 176 ASP A O 1
ATOM 1346 N N . LEU A 1 179 ? 17.34407 -13.02595 -28.13900 1.000 17.74251 177 LEU A N 1
ATOM 1347 C CA . LEU A 1 179 ? 18.48933 -13.28554 -27.26845 1.000 20.92850 177 LEU A CA 1
ATOM 1348 C C . LEU A 1 179 ? 19.60546 -14.03478 -27.98420 1.000 20.19156 177 LEU A C 1
ATOM 1349 O O . LEU A 1 179 ? 20.63910 -14.32465 -27.37445 1.000 23.23166 177 LEU A O 1
ATOM 1354 N N . GLU A 1 180 ? 19.45038 -14.30205 -29.27487 1.000 25.24449 178 GLU A N 1
ATOM 1355 C CA . GLU A 1 180 ? 20.56461 -14.72957 -30.10176 1.000 27.21629 178 GLU A CA 1
ATOM 1356 C C . GLU A 1 180 ? 21.16103 -13.56918 -30.87628 1.000 21.98353 178 GLU A C 1
ATOM 1357 O O . GLU A 1 180 ? 22.01174 -13.78397 -31.73970 1.000 25.55030 178 GLU A O 1
ATOM 1363 N N . GLY A 1 181 ? 20.72021 -12.34386 -30.58348 1.000 21.54381 179 GLY A N 1
ATOM 1364 C CA . GLY A 1 181 ? 21.30375 -11.15792 -31.16999 1.000 18.64552 179 GLY A CA 1
ATOM 1365 C C . GLY A 1 181 ? 20.84003 -10.80667 -32.56346 1.000 18.66369 179 GLY A C 1
ATOM 1366 O O . GLY A 1 181 ? 21.44543 -9.93003 -33.18245 1.000 22.68466 179 GLY A O 1
ATOM 1367 N N . ASN A 1 182 ? 19.76372 -11.42107 -33.07400 1.000 18.08963 180 ASN A N 1
ATOM 1368 C CA . ASN A 1 182 ? 19.21582 -11.03593 -34.37085 1.000 19.57409 180 ASN A CA 1
ATOM 1369 C C . ASN A 1 182 ? 18.15468 -9.95449 -34.19314 1.000 19.96742 180 ASN A C 1
ATOM 1370 O O . ASN A 1 182 ? 17.19491 -10.15091 -33.44651 1.000 22.06446 180 ASN A O 1
ATOM 1375 N N . PHE A 1 183 ? 18.31112 -8.83290 -34.90355 1.000 17.03481 181 PHE A N 1
ATOM 1376 C CA . PHE A 1 183 ? 17.35652 -7.73556 -34.76292 1.000 13.10997 181 PHE A CA 1
ATOM 1377 C C . PHE A 1 183 ? 15.96941 -8.16198 -35.21808 1.000 23.25410 181 PHE A C 1
ATOM 1378 O O . PHE A 1 183 ? 15.80457 -8.94786 -36.15627 1.000 22.17157 181 PHE A O 1
ATOM 1386 N N . TYR A 1 184 ? 14.96705 -7.63599 -34.52955 1.000 17.96220 182 TYR A N 1
ATOM 1387 C CA . TYR A 1 184 ? 13.62689 -7.59371 -35.07558 1.000 14.35669 182 TYR A CA 1
ATOM 1388 C C . TYR A 1 184 ? 13.56394 -6.46368 -36.08559 1.000 24.37061 182 TYR A C 1
ATOM 1389 O O . TYR A 1 184 ? 13.92377 -5.32381 -35.77043 1.000 19.86206 182 TYR A O 1
ATOM 1398 N N . GLY A 1 185 ? 13.13110 -6.77770 -37.30299 1.000 20.80079 183 GLY A N 1
ATOM 1399 C CA . GLY A 1 185 ? 12.97434 -5.76939 -38.32825 1.000 19.22143 183 GLY A CA 1
ATOM 1400 C C . GLY A 1 185 ? 14.27688 -5.51212 -39.05583 1.000 22.71301 183 GLY A C 1
ATOM 1401 O O . GLY A 1 185 ? 15.27801 -6.19948 -38.83874 1.000 21.91251 183 GLY A O 1
ATOM 1402 N N . PRO A 1 186 ? 14.29440 -4.51453 -39.91693 1.000 26.01544 184 PRO A N 1
ATOM 1403 C CA . PRO A 1 186 ? 15.46466 -4.31878 -40.77917 1.000 27.02191 184 PRO A CA 1
ATOM 1404 C C . PRO A 1 186 ? 16.55053 -3.44072 -40.15694 1.000 21.39561 184 PRO A C 1
ATOM 1405 O O . PRO A 1 186 ? 17.43600 -2.95724 -40.86618 1.000 32.92539 184 PRO A O 1
ATOM 1409 N N . PHE A 1 187 ? 16.52487 -3.25404 -38.84217 1.000 22.73489 185 PHE A N 1
ATOM 1410 C CA . PHE A 1 187 ? 17.39235 -2.27290 -38.19515 1.000 21.30889 185 PHE A CA 1
ATOM 1411 C C . PHE A 1 187 ? 18.78522 -2.83757 -37.90974 1.000 23.30523 185 PHE A C 1
ATOM 1412 O O . PHE A 1 187 ? 18.99526 -4.05106 -37.85529 1.000 20.79180 185 PHE A O 1
ATOM 1420 N N . VAL A 1 188 ? 19.74806 -1.92373 -37.73591 1.000 20.74386 186 VAL A N 1
ATOM 1421 C CA . VAL A 1 188 ? 21.13211 -2.26411 -37.41369 1.000 22.26217 186 VAL A CA 1
ATOM 1422 C C . VAL A 1 188 ? 21.60290 -1.39612 -36.24456 1.000 21.31467 186 VAL A C 1
ATOM 1423 O O . VAL A 1 188 ? 21.10982 -0.28090 -36.03451 1.000 20.77229 186 VAL A O 1
ATOM 1427 N N . ASP A 1 189 ? 22.57457 -1.90970 -35.48343 1.000 19.62976 187 ASP A N 1
ATOM 1428 C CA . ASP A 1 189 ? 23.08732 -1.17894 -34.32132 1.000 20.49863 187 ASP A CA 1
ATOM 1429 C C . ASP A 1 189 ? 24.19654 -0.22127 -34.76936 1.000 21.36743 187 ASP A C 1
ATOM 1430 O O . ASP A 1 189 ? 25.39175 -0.38744 -34.48849 1.000 20.00391 187 ASP A O 1
ATOM 1435 N N . ARG A 1 190 ? 23.74126 0.78187 -35.51810 1.000 20.35044 188 ARG A N 1
ATOM 1436 C CA . ARG A 1 190 ? 24.49896 1.92640 -36.00883 1.000 23.12012 188 ARG A CA 1
ATOM 1437 C C . ARG A 1 190 ? 23.58392 3.13882 -35.89558 1.000 21.82051 188 ARG A C 1
ATOM 1438 O O . ARG A 1 190 ? 22.36426 3.00687 -36.00376 1.000 21.06578 188 ARG A O 1
ATOM 1446 N N . GLN A 1 191 ? 24.16313 4.32035 -35.67962 1.000 21.53225 189 GLN A N 1
ATOM 1447 C CA . GLN A 1 191 ? 23.36396 5.54029 -35.58315 1.000 20.37659 189 GLN A CA 1
ATOM 1448 C C . GLN A 1 191 ? 23.20893 6.23453 -36.92704 1.000 26.98947 189 GLN A C 1
ATOM 1449 O O . GLN A 1 191 ? 22.88105 7.42991 -36.97411 1.000 26.20446 189 GLN A O 1
ATOM 1455 N N . THR A 1 192 ? 23.44529 5.50973 -38.01493 1.000 24.72808 190 THR A N 1
ATOM 1456 C CA . THR A 1 192 ? 23.14600 6.00145 -39.34267 1.000 27.96723 190 THR A CA 1
ATOM 1457 C C . THR A 1 192 ? 21.63436 6.09921 -39.50804 1.000 30.76339 190 THR A C 1
ATOM 1458 O O . THR A 1 192 ? 20.86221 5.47539 -38.76658 1.000 25.55213 190 THR A O 1
ATOM 1462 N N . ALA A 1 193 ? 21.21385 6.92828 -40.46518 1.000 27.50768 191 ALA A N 1
ATOM 1463 C CA . ALA A 1 193 ? 19.79565 7.23442 -40.62996 1.000 28.48882 191 ALA A CA 1
ATOM 1464 C C . ALA A 1 193 ? 18.98537 5.96686 -40.84979 1.000 29.16112 191 ALA A C 1
ATOM 1465 O O . ALA A 1 193 ? 19.29506 5.14835 -41.72007 1.000 25.88680 191 ALA A O 1
ATOM 1467 N N . GLN A 1 194 ? 17.95455 5.80263 -40.03263 1.000 23.75685 192 GLN A N 1
ATOM 1468 C CA . GLN A 1 194 ? 17.03458 4.68506 -40.13807 1.000 21.08160 192 GLN A CA 1
ATOM 1469 C C . GLN A 1 194 ? 15.68489 5.19046 -39.67343 1.000 31.99469 192 GLN A C 1
ATOM 1470 O O . GLN A 1 194 ? 15.60707 6.11820 -38.85811 1.000 25.03278 192 GLN A O 1
ATOM 1476 N N . ALA A 1 195 ? 14.62470 4.57363 -40.18965 1.000 27.47973 193 ALA A N 1
ATOM 1477 C CA . ALA A 1 195 ? 13.28302 4.93634 -39.75838 1.000 30.28716 193 ALA A CA 1
ATOM 1478 C C . ALA A 1 195 ? 12.39697 3.70951 -39.86515 1.000 29.60781 193 ALA A C 1
ATOM 1479 O O . ALA A 1 195 ? 12.56740 2.87316 -40.75889 1.000 30.05477 193 ALA A O 1
ATOM 1481 N N . ALA A 1 196 ? 11.46368 3.60130 -38.93264 1.000 34.01327 194 ALA A N 1
ATOM 1482 C CA . ALA A 1 196 ? 10.52012 2.49717 -38.95329 1.000 35.77338 194 ALA A CA 1
ATOM 1483 C C . ALA A 1 196 ? 9.47452 2.72589 -40.03860 1.000 37.60678 194 ALA A C 1
ATOM 1484 O O . ALA A 1 196 ? 9.03537 3.85583 -40.26533 1.000 32.23174 194 ALA A O 1
ATOM 1486 N N . GLY A 1 197 ? 9.09186 1.65259 -40.72075 1.000 38.78989 195 GLY A N 1
ATOM 1487 C CA . GLY A 1 197 ? 7.97259 1.71741 -41.63881 1.000 41.09943 195 GLY A CA 1
ATOM 1488 C C . GLY A 1 197 ? 6.70637 2.20204 -40.95142 1.000 44.66551 195 GLY A C 1
ATOM 1489 O O . GLY A 1 197 ? 6.60924 2.29857 -39.72743 1.000 45.48731 195 GLY A O 1
ATOM 1490 N N . THR A 1 198 ? 5.71607 2.54214 -41.77374 1.000 43.87559 196 THR A N 1
ATOM 1491 C CA . THR A 1 198 ? 4.43388 2.97830 -41.23658 1.000 42.84864 196 THR A CA 1
ATOM 1492 C C . THR A 1 198 ? 3.87784 1.89550 -40.32179 1.000 32.90841 196 THR A C 1
ATOM 1493 O O . THR A 1 198 ? 3.91560 0.70982 -40.65659 1.000 34.75035 196 THR A O 1
ATOM 1497 N N . ASP A 1 199 ? 3.40134 2.28955 -39.14336 1.000 28.96307 197 ASP A N 1
ATOM 1498 C CA . ASP A 1 199 ? 2.85443 1.30674 -38.22262 1.000 28.78803 197 ASP A CA 1
ATOM 1499 C C . ASP A 1 199 ? 1.37419 1.08543 -38.50205 1.000 35.07901 197 ASP A C 1
ATOM 1500 O O . ASP A 1 199 ? 0.64235 2.01503 -38.86228 1.000 43.70548 197 ASP A O 1
ATOM 1505 N N . THR A 1 200 ? 0.94828 -0.15837 -38.35292 1.000 29.62474 198 THR A N 1
ATOM 1506 C CA . THR A 1 200 ? -0.43452 -0.54493 -38.57709 1.000 28.89079 198 THR A CA 1
ATOM 1507 C C . THR A 1 200 ? -1.01450 -1.08817 -37.28085 1.000 33.04023 198 THR A C 1
ATOM 1508 O O . THR A 1 200 ? -0.28261 -1.43763 -36.34561 1.000 29.43355 198 THR A O 1
ATOM 1512 N N . THR A 1 201 ? -2.34247 -1.15702 -37.23995 1.000 23.91329 199 THR A N 1
ATOM 1513 C CA . THR A 1 201 ? -3.04290 -1.71704 -36.09767 1.000 21.86459 199 THR A CA 1
ATOM 1514 C C . THR A 1 201 ? -3.08303 -3.23586 -36.21674 1.000 17.69438 199 THR A C 1
ATOM 1515 O O . THR A 1 201 ? -3.27429 -3.78120 -37.30936 1.000 22.36781 199 THR A O 1
ATOM 1519 N N . ILE A 1 202 ? -2.86255 -3.91513 -35.08812 1.000 22.62992 200 ILE A N 1
ATOM 1520 C CA . ILE A 1 202 ? -2.83759 -5.37059 -35.02983 1.000 20.16185 200 ILE A CA 1
ATOM 1521 C C . ILE A 1 202 ? -4.27705 -5.86975 -34.97766 1.000 21.03641 200 ILE A C 1
ATOM 1522 O O . ILE A 1 202 ? -4.85541 -6.02882 -33.89617 1.000 21.72479 200 ILE A O 1
ATOM 1527 N N . THR A 1 203 ? -4.83371 -6.15656 -36.15126 1.000 24.29653 201 THR A N 1
ATOM 1528 C CA . THR A 1 203 ? -6.26246 -6.44584 -36.27479 1.000 28.12489 201 THR A CA 1
ATOM 1529 C C . THR A 1 203 ? -6.69544 -7.62409 -35.39909 1.000 21.39102 201 THR A C 1
ATOM 1530 O O . THR A 1 203 ? -7.74343 -7.56223 -34.74036 1.000 24.10673 201 THR A O 1
ATOM 1534 N N . VAL A 1 204 ? -5.92106 -8.71206 -35.38527 1.000 19.88318 202 VAL A N 1
ATOM 1535 C CA . VAL A 1 204 ? -6.35217 -9.90012 -34.64147 1.000 19.48225 202 VAL A CA 1
ATOM 1536 C C . VAL A 1 204 ? -6.45095 -9.59583 -33.15358 1.000 28.74473 202 VAL A C 1
ATOM 1537 O O . VAL A 1 204 ? -7.31991 -10.13195 -32.45502 1.000 24.58104 202 VAL A O 1
ATOM 1541 N N . ASN A 1 205 ? -5.59948 -8.69926 -32.65246 1.000 25.19416 203 ASN A N 1
ATOM 1542 C CA . ASN A 1 205 ? -5.65265 -8.33186 -31.24251 1.000 18.29688 203 ASN A CA 1
ATOM 1543 C C . ASN A 1 205 ? -6.87646 -7.46664 -30.94273 1.000 20.97657 203 ASN A C 1
ATOM 1544 O O . ASN A 1 205 ? -7.48505 -7.59697 -29.87399 1.000 23.04423 203 ASN A O 1
ATOM 1549 N N . VAL A 1 206 ? -7.21594 -6.54010 -31.84563 1.000 21.03488 204 VAL A N 1
ATOM 1550 C CA . VAL A 1 206 ? -8.43842 -5.74902 -31.68022 1.000 18.11589 204 VAL A CA 1
ATOM 1551 C C . VAL A 1 206 ? -9.65192 -6.66364 -31.58900 1.000 22.94726 204 VAL A C 1
ATOM 1552 O O . VAL A 1 206 ? -10.54068 -6.46248 -30.75080 1.000 25.15592 204 VAL A O 1
ATOM 1556 N N . LEU A 1 207 ? -9.71826 -7.66962 -32.45942 1.000 25.19972 205 LEU A N 1
ATOM 1557 C CA . LEU A 1 207 ? -10.85905 -8.58345 -32.43189 1.000 23.26767 205 LEU A CA 1
ATOM 1558 C C . LEU A 1 207 ? -10.90578 -9.35195 -31.12369 1.000 30.01608 205 LEU A C 1
ATOM 1559 O O . LEU A 1 207 ? -11.98368 -9.54147 -30.54469 1.000 27.17465 205 LEU A O 1
ATOM 1564 N N . ALA A 1 208 ? -9.73973 -9.79309 -30.63105 1.000 24.41794 206 ALA A N 1
ATOM 1565 C CA . ALA A 1 208 ? -9.68958 -10.48129 -29.34229 1.000 27.85150 206 ALA A CA 1
ATOM 1566 C C . ALA A 1 208 ? -10.19607 -9.58013 -28.22901 1.000 24.56358 206 ALA A C 1
ATOM 1567 O O . ALA A 1 208 ? -10.91736 -10.02598 -27.32859 1.000 27.58616 206 ALA A O 1
ATOM 1569 N N . TRP A 1 209 ? -9.82778 -8.30092 -28.28366 1.000 23.26780 207 TRP A N 1
ATOM 1570 C CA . TRP A 1 209 ? -10.25679 -7.34194 -27.27814 1.000 26.62456 207 TRP A CA 1
ATOM 1571 C C . TRP A 1 209 ? -11.76465 -7.09297 -27.34992 1.000 33.07323 207 TRP A C 1
ATOM 1572 O O . TRP A 1 209 ? -12.41966 -6.93015 -26.31375 1.000 33.21351 207 TRP A O 1
ATOM 1583 N N . LEU A 1 210 ? -12.34484 -7.08104 -28.55587 1.000 28.21123 208 LEU A N 1
ATOM 1584 C CA . LEU A 1 210 ? -13.80213 -6.97011 -28.64722 1.000 23.45398 208 LEU A CA 1
ATOM 1585 C C . LEU A 1 210 ? -14.49186 -8.20089 -28.05525 1.000 24.67724 208 LEU A C 1
ATOM 1586 O O . LEU A 1 210 ? -15.54280 -8.08213 -27.41750 1.000 29.19124 208 LEU A O 1
ATOM 1591 N N . TYR A 1 211 ? -13.92228 -9.39127 -28.25363 1.000 29.03021 209 TYR A N 1
ATOM 1592 C CA . TYR A 1 211 ? -14.46427 -10.56883 -27.58436 1.000 30.47729 209 TYR A CA 1
ATOM 1593 C C . TYR A 1 211 ? -14.37336 -10.41720 -26.06761 1.000 33.56365 209 TYR A C 1
ATOM 1594 O O . TYR A 1 211 ? -15.32951 -10.72188 -25.34623 1.000 31.80108 209 TYR A O 1
ATOM 1603 N N . ALA A 1 212 ? -13.24033 -9.91218 -25.57068 1.000 28.36373 210 ALA A N 1
ATOM 1604 C CA . ALA A 1 212 ? -13.11417 -9.61304 -24.14719 1.000 33.53816 210 ALA A CA 1
ATOM 1605 C C . ALA A 1 212 ? -14.22582 -8.68335 -23.68410 1.000 36.54698 210 ALA A C 1
ATOM 1606 O O . ALA A 1 212 ? -14.78499 -8.85958 -22.59371 1.000 33.72583 210 ALA A O 1
ATOM 1608 N N . ALA A 1 213 ? -14.55937 -7.68512 -24.50344 1.000 30.57595 211 ALA A N 1
ATOM 1609 C CA . ALA A 1 213 ? -15.63057 -6.76387 -24.13737 1.000 32.18861 211 ALA A CA 1
ATOM 1610 C C . ALA A 1 213 ? -16.97021 -7.48615 -24.06413 1.000 34.00545 211 ALA A C 1
ATOM 1611 O O . ALA A 1 213 ? -17.77599 -7.22569 -23.16332 1.000 37.92702 211 ALA A O 1
ATOM 1613 N N . VAL A 1 214 ? -17.22340 -8.39852 -25.00408 1.000 34.31788 212 VAL A N 1
ATOM 1614 C CA . VAL A 1 214 ? -18.45056 -9.19050 -24.96006 1.000 35.33979 212 VAL A CA 1
ATOM 1615 C C . VAL A 1 214 ? -18.46680 -10.06824 -23.71794 1.000 41.19067 212 VAL A C 1
ATOM 1616 O O . VAL A 1 214 ? -19.49623 -10.20196 -23.04259 1.000 42.13838 212 VAL A O 1
ATOM 1620 N N . ILE A 1 215 ? -17.31961 -10.66040 -23.38333 1.000 44.33950 213 ILE A N 1
ATOM 1621 C CA . ILE A 1 215 ? -17.24376 -11.55700 -22.23480 1.000 39.53302 213 ILE A CA 1
ATOM 1622 C C . ILE A 1 215 ? -17.51356 -10.79731 -20.94351 1.000 36.67222 213 ILE A C 1
ATOM 1623 O O . ILE A 1 215 ? -18.16496 -11.31318 -20.02841 1.000 36.99190 213 ILE A O 1
ATOM 1628 N N . ASN A 1 216 ? -17.02432 -9.56349 -20.83920 1.000 30.70395 214 ASN A N 1
ATOM 1629 C CA . ASN A 1 216 ? -17.30097 -8.75552 -19.65998 1.000 40.56398 214 ASN A CA 1
ATOM 1630 C C . ASN A 1 216 ? -18.66381 -8.05009 -19.73675 1.000 41.14892 214 ASN A C 1
ATOM 1631 O O . ASN A 1 216 ? -18.95158 -7.17047 -18.91672 1.000 39.29393 214 ASN A O 1
ATOM 1636 N N . GLY A 1 217 ? -19.50489 -8.41769 -20.69834 1.000 35.48309 215 GLY A N 1
ATOM 1637 C CA . GLY A 1 217 ? -20.89955 -8.03404 -20.67535 1.000 45.02576 215 GLY A CA 1
ATOM 1638 C C . GLY A 1 217 ? -21.32181 -6.88259 -21.56221 1.000 47.15447 215 GLY A C 1
ATOM 1639 O O . GLY A 1 217 ? -22.44082 -6.38903 -21.39667 1.000 42.49533 215 GLY A O 1
ATOM 1640 N N . ASP A 1 218 ? -20.48895 -6.44500 -22.50271 1.000 39.14790 216 ASP A N 1
ATOM 1641 C CA . ASP A 1 218 ? -20.82962 -5.31102 -23.35695 1.000 41.77807 216 ASP A CA 1
ATOM 1642 C C . ASP A 1 218 ? -21.02626 -5.77619 -24.79616 1.000 39.65453 216 ASP A C 1
ATOM 1643 O O . ASP A 1 218 ? -20.12624 -6.38925 -25.38293 1.000 35.24101 216 ASP A O 1
ATOM 1648 N N . ARG A 1 219 ? -22.20003 -5.46764 -25.36768 1.000 30.84805 217 ARG A N 1
ATOM 1649 C CA . ARG A 1 219 ? -22.53655 -5.87106 -26.73023 1.000 29.42430 217 ARG A CA 1
ATOM 1650 C C . ARG A 1 219 ? -23.02120 -4.71674 -27.59847 1.000 30.68384 217 ARG A C 1
ATOM 1651 O O . ARG A 1 219 ? -23.43524 -4.95253 -28.74215 1.000 26.24427 217 ARG A O 1
ATOM 1659 N N . TRP A 1 220 ? -22.97227 -3.48152 -27.09789 1.000 32.88632 218 TRP A N 1
ATOM 1660 C CA . TRP A 1 220 ? -23.58671 -2.37075 -27.81277 1.000 32.88673 218 TRP A CA 1
ATOM 1661 C C . TRP A 1 220 ? -23.02665 -2.18719 -29.22292 1.000 33.52944 218 TRP A C 1
ATOM 1662 O O . TRP A 1 220 ? -23.72350 -1.63988 -30.07741 1.000 29.03683 218 TRP A O 1
ATOM 1673 N N . PHE A 1 221 ? -21.79982 -2.64679 -29.49303 1.000 27.63035 219 PHE A N 1
ATOM 1674 C CA . PHE A 1 221 ? -21.11445 -2.41640 -30.76585 1.000 28.81596 219 PHE A CA 1
ATOM 1675 C C . PHE A 1 221 ? -21.33197 -3.51884 -31.79836 1.000 28.29798 219 PHE A C 1
ATOM 1676 O O . PHE A 1 221 ? -20.89839 -3.36957 -32.94759 1.000 29.43442 219 PHE A O 1
ATOM 1684 N N . LEU A 1 222 ? -21.936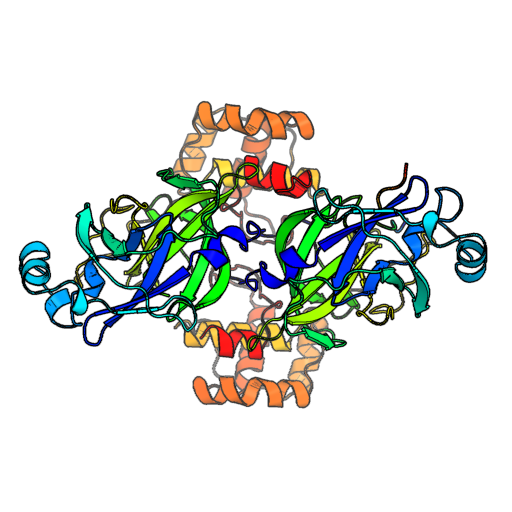15 -4.63579 -31.41845 1.000 25.56863 220 LEU A N 1
ATOM 1685 C CA . LEU A 1 222 ? -22.25848 -5.66728 -32.38658 1.000 25.87505 220 LEU A CA 1
ATOM 1686 C C . LEU A 1 222 ? -23.33352 -5.18217 -33.35930 1.000 33.73845 220 LEU A C 1
ATOM 1687 O O . LEU A 1 222 ? -24.06238 -4.23008 -33.08830 1.000 29.85182 220 LEU A O 1
ATOM 1692 N N . ASN A 1 223 ? -23.43124 -5.85147 -34.50820 1.000 31.46130 221 ASN A N 1
ATOM 1693 C CA . ASN A 1 223 ? -24.56128 -5.63653 -35.41085 1.000 30.40118 221 ASN A CA 1
ATOM 1694 C C . ASN A 1 223 ? -24.98854 -6.97531 -35.98563 1.000 29.34289 221 ASN A C 1
ATOM 1695 O O . ASN A 1 223 ? -24.38136 -8.01362 -35.70719 1.000 27.86144 221 ASN A O 1
ATOM 1700 N N . ARG A 1 224 ? -26.02672 -6.94627 -36.81625 1.000 26.69497 222 ARG A N 1
ATOM 1701 C CA . ARG A 1 224 ? -26.61527 -8.16813 -37.34190 1.000 30.05708 222 ARG A CA 1
ATOM 1702 C C . ARG A 1 224 ? -25.93150 -8.66074 -38.61202 1.000 27.39044 222 ARG A C 1
ATOM 1703 O O . ARG A 1 224 ? -26.42519 -9.60451 -39.23747 1.000 29.39370 222 ARG A O 1
ATOM 1711 N N . PHE A 1 225 ? -24.80198 -8.07038 -38.99770 1.000 27.07150 223 PHE A N 1
ATOM 1712 C CA . PHE A 1 225 ? -24.17363 -8.39836 -40.26752 1.000 25.99273 223 PHE A CA 1
ATOM 1713 C C . PHE A 1 225 ? -23.04290 -9.41355 -40.10432 1.000 29.45914 223 PHE A C 1
ATOM 1714 O O . PHE A 1 225 ? -22.50406 -9.62111 -39.01523 1.000 29.47303 223 PHE A O 1
ATOM 1722 N N . THR A 1 226 ? -22.68658 -10.03828 -41.22254 1.000 31.54962 224 THR A N 1
ATOM 1723 C CA . THR A 1 226 ? -21.44598 -10.78960 -41.36037 1.000 31.24292 224 THR A CA 1
ATOM 1724 C C . THR A 1 226 ? -20.63030 -10.16638 -42.48621 1.000 33.79854 224 THR A C 1
ATOM 1725 O O . THR A 1 226 ? -21.02238 -9.15649 -43.07726 1.000 28.90099 224 THR A O 1
ATOM 1729 N N . THR A 1 227 ? -19.47050 -10.76032 -42.76775 1.000 28.58089 225 THR A N 1
ATOM 1730 C CA . THR A 1 227 ? -18.61489 -10.27651 -43.84138 1.000 26.79695 225 THR A CA 1
ATOM 1731 C C . THR A 1 227 ? -17.79417 -11.44853 -44.36362 1.000 28.31752 225 THR A C 1
ATOM 1732 O O . THR A 1 227 ? -17.62621 -12.46180 -43.68285 1.000 30.85325 225 THR A O 1
ATOM 1736 N N . THR A 1 228 ? -17.32533 -11.32324 -45.59741 1.000 23.59897 226 THR A N 1
ATOM 1737 C CA . THR A 1 228 ? -16.30892 -12.25677 -46.04804 1.000 29.00785 226 THR A CA 1
ATOM 1738 C C . THR A 1 228 ? -14.95815 -11.78602 -45.52966 1.000 30.10541 226 THR A C 1
ATOM 1739 O O . THR A 1 228 ? -14.78058 -10.62204 -45.14588 1.000 24.73973 226 THR A O 1
ATOM 1743 N N . LEU A 1 229 ? -13.99492 -12.70621 -45.51285 1.000 30.06369 227 LEU A N 1
ATOM 1744 C CA . LEU A 1 229 ? -12.66202 -12.31987 -45.07916 1.000 30.95637 227 LEU A CA 1
ATOM 1745 C C . LEU A 1 229 ? -12.07544 -11.28501 -46.02708 1.000 28.21147 227 LEU A C 1
ATOM 1746 O O . LEU A 1 229 ? -11.48564 -10.29195 -45.58170 1.000 31.17112 227 LEU A O 1
ATOM 1751 N N . ASN A 1 230 ? -12.26878 -11.46279 -47.33784 1.000 27.05163 228 ASN A N 1
ATOM 1752 C CA . ASN A 1 230 ? -11.64626 -10.52408 -48.26722 1.000 29.39315 228 ASN A CA 1
ATOM 1753 C C . ASN A 1 230 ? -12.28813 -9.14287 -48.18776 1.000 28.72985 228 ASN A C 1
ATOM 1754 O O . ASN A 1 230 ? -11.57901 -8.12915 -48.21636 1.000 19.96426 228 ASN A O 1
ATOM 1759 N N . ASP A 1 231 ? -13.62223 -9.07668 -48.08887 1.000 27.17895 229 ASP A N 1
ATOM 1760 C CA . ASP A 1 231 ? -14.26596 -7.77559 -47.93437 1.000 27.84330 229 ASP A CA 1
ATOM 1761 C C . ASP A 1 231 ? -13.80718 -7.09333 -46.65551 1.000 24.97044 229 ASP A C 1
ATOM 1762 O O . ASP A 1 231 ? -13.58962 -5.87641 -46.64262 1.000 24.11037 229 ASP A O 1
ATOM 1767 N N . PHE A 1 232 ? -13.64497 -7.85963 -45.56771 1.000 21.75112 230 PHE A N 1
ATOM 1768 C CA . PHE A 1 232 ? -13.17195 -7.25455 -44.32732 1.000 24.74113 230 PHE A CA 1
ATOM 1769 C C . PHE A 1 232 ? -11.79953 -6.62382 -44.51484 1.000 26.59050 230 PHE A C 1
ATOM 1770 O O . PHE A 1 232 ? -11.55509 -5.49869 -44.06569 1.000 24.91023 230 PHE A O 1
ATOM 1778 N N . ASN A 1 233 ? -10.87795 -7.34656 -45.15446 1.000 28.75667 231 ASN A N 1
ATOM 1779 C CA . ASN A 1 233 ? -9.53580 -6.80196 -45.33839 1.000 27.34120 231 ASN A CA 1
ATOM 1780 C C . ASN A 1 233 ? -9.52526 -5.58438 -46.26012 1.000 26.84240 231 ASN A C 1
ATOM 1781 O O . ASN A 1 233 ? -8.72376 -4.66437 -46.05212 1.000 28.28882 231 ASN A O 1
ATOM 1786 N N . LEU A 1 234 ? -10.38947 -5.55379 -47.28205 1.000 25.61369 232 LEU A N 1
ATOM 1787 C CA . LEU A 1 234 ? -10.43990 -4.38589 -48.16092 1.000 23.90919 232 LEU A CA 1
ATOM 1788 C C . LEU A 1 234 ? -10.83392 -3.13406 -47.38470 1.000 28.45255 232 LEU A C 1
ATOM 1789 O O . LEU A 1 234 ? -10.29128 -2.04830 -47.62147 1.000 29.59220 232 LEU A O 1
ATOM 1794 N N . VAL A 1 235 ? -11.77412 -3.27103 -46.44820 1.000 22.47480 233 VAL A N 1
ATOM 1795 C CA . VAL A 1 235 ? -12.17897 -2.14347 -45.61092 1.000 28.60307 233 VAL A CA 1
ATOM 1796 C C . VAL A 1 235 ? -11.09666 -1.81606 -44.59134 1.000 28.97766 233 VAL A C 1
ATOM 1797 O O . VAL A 1 235 ? -10.64319 -0.66737 -44.48312 1.000 29.33351 233 VAL A O 1
ATOM 1801 N N . ALA A 1 236 ? -10.66655 -2.82674 -43.82962 1.000 30.33302 234 ALA A N 1
ATOM 1802 C CA . ALA A 1 236 ? -9.78249 -2.58788 -42.69409 1.000 33.06172 234 ALA A CA 1
ATOM 1803 C C . ALA A 1 236 ? -8.48626 -1.91678 -43.12719 1.000 27.32667 234 ALA A C 1
ATOM 1804 O O . ALA A 1 236 ? -7.94682 -1.06793 -42.40865 1.000 33.37895 234 ALA A O 1
ATOM 1806 N N . MET A 1 237 ? -7.97961 -2.26095 -44.30745 1.000 30.98498 235 MET A N 1
ATOM 1807 C CA . MET A 1 237 ? -6.70696 -1.68790 -44.72278 1.000 26.75849 235 MET A CA 1
ATOM 1808 C C . MET A 1 237 ? -6.81857 -0.21069 -45.06427 1.000 29.81542 235 MET A C 1
ATOM 1809 O O . MET A 1 237 ? -5.80447 0.49501 -45.04017 1.000 30.49065 235 MET A O 1
ATOM 1814 N N . LYS A 1 238 ? -8.02513 0.28120 -45.34345 1.000 22.80124 236 LYS A N 1
ATOM 1815 C CA . LYS A 1 238 ? -8.23447 1.71494 -45.50419 1.000 30.45596 236 LYS A CA 1
ATOM 1816 C C . LYS A 1 238 ? -8.08755 2.47363 -44.19354 1.000 26.59363 236 LYS A C 1
ATOM 1817 O O . LYS A 1 238 ? -8.03241 3.70899 -44.20924 1.000 27.41309 236 LYS A O 1
ATOM 1823 N N . TYR A 1 239 ? -8.07719 1.77542 -43.06056 1.000 24.17612 237 TYR A N 1
ATOM 1824 C CA . TYR A 1 239 ? -7.83987 2.40511 -41.76899 1.000 27.32517 237 TYR A CA 1
ATOM 1825 C C . TYR A 1 239 ? -6.45840 2.06211 -41.23238 1.000 25.57970 237 TYR A C 1
ATOM 1826 O O . TYR A 1 239 ? -6.19780 2.24571 -40.03947 1.000 31.60285 237 TYR A O 1
ATOM 1835 N N . ASN A 1 240 ? -5.57472 1.56900 -42.10002 1.000 24.54535 238 ASN A N 1
ATOM 1836 C CA . ASN A 1 240 ? -4.21880 1.15924 -41.72263 1.000 24.68106 238 ASN A CA 1
ATOM 1837 C C . ASN A 1 240 ? -4.23133 0.00995 -40.71449 1.000 29.21259 238 ASN A C 1
ATOM 1838 O O . ASN A 1 240 ? -3.39000 -0.06027 -39.81626 1.000 24.19145 238 ASN A O 1
ATOM 1843 N N . TYR A 1 241 ? -5.18234 -0.90654 -40.87977 1.000 26.65442 239 TYR A N 1
ATOM 1844 C CA . TYR A 1 241 ? -5.23067 -2.14658 -40.11722 1.000 23.48491 239 TYR A CA 1
ATOM 1845 C C . TYR A 1 241 ? -4.49018 -3.23997 -40.86997 1.000 23.48025 239 TYR A C 1
ATOM 1846 O O . TYR A 1 241 ? -4.50860 -3.28767 -42.10160 1.000 28.78411 239 TYR A O 1
ATOM 1855 N N . GLU A 1 242 ? -3.84045 -4.12615 -40.11544 1.000 21.18554 240 GLU A N 1
ATOM 1856 C CA . GLU A 1 242 ? -3.15740 -5.25973 -40.71742 1.000 19.04638 240 GLU A CA 1
ATOM 1857 C C . GLU A 1 242 ? -4.17391 -6.20496 -41.34970 1.000 26.06609 240 GLU A C 1
ATOM 1858 O O . GLU A 1 242 ? -5.27375 -6.38098 -40.82354 1.000 27.35919 240 GLU A O 1
ATOM 1864 N N . PRO A 1 243 ? -3.82087 -6.84767 -42.46085 1.000 34.96913 241 PRO A N 1
ATOM 1865 C CA . PRO A 1 243 ? -4.70584 -7.87765 -43.01696 1.000 29.02975 241 PRO A CA 1
ATOM 1866 C C . PRO A 1 243 ? -4.91947 -9.00465 -42.01751 1.000 31.18521 241 PRO A C 1
ATOM 1867 O O . PRO A 1 243 ? -4.00675 -9.40077 -41.29016 1.000 30.61477 241 PRO A O 1
ATOM 1871 N N . LEU A 1 244 ? -6.14122 -9.51789 -41.98581 1.000 28.60727 242 LEU A N 1
ATOM 1872 C CA . LEU A 1 244 ? -6.47565 -10.67076 -41.16672 1.000 29.94550 242 LEU A CA 1
ATOM 1873 C C . LEU A 1 244 ? -6.35983 -11.91919 -42.02913 1.000 32.98038 242 LEU A C 1
ATOM 1874 O O . LEU A 1 244 ? -6.93089 -11.97393 -43.11934 1.000 31.55785 242 LEU A O 1
ATOM 1879 N N . THR A 1 245 ? -5.59715 -12.90263 -41.55839 1.000 32.19726 243 THR A N 1
ATOM 1880 C CA . THR A 1 245 ? -5.38224 -14.13847 -42.29688 1.000 30.15848 243 THR A CA 1
ATOM 1881 C C . THR A 1 245 ? -6.26939 -15.24135 -41.74147 1.000 30.24561 243 THR A C 1
ATOM 1882 O O . THR A 1 245 ? -6.82330 -15.13537 -40.64387 1.000 33.74307 243 THR A O 1
ATOM 1886 N N . GLN A 1 246 ? -6.37164 -16.33515 -42.50454 1.000 27.94450 244 GLN A N 1
ATOM 1887 C CA . GLN A 1 246 ? -7.08557 -17.49854 -41.99604 1.000 28.43539 244 GLN A CA 1
ATOM 1888 C C . GLN A 1 246 ? -6.44205 -18.01976 -40.72024 1.000 35.99496 244 GLN A C 1
ATOM 1889 O O . GLN A 1 246 ? -7.14236 -18.50734 -39.82417 1.000 36.98324 244 GLN A O 1
ATOM 1895 N N . ASP A 1 247 ? -5.11351 -17.91237 -40.61423 1.000 40.36496 245 ASP A N 1
ATOM 1896 C CA . ASP A 1 247 ? -4.43225 -18.24082 -39.36641 1.000 36.03563 245 ASP A CA 1
ATOM 1897 C C . ASP A 1 247 ? -5.01680 -17.45796 -38.20260 1.000 34.20365 245 ASP A C 1
ATOM 1898 O O . ASP A 1 247 ? -5.34550 -18.02534 -37.15539 1.000 33.86055 245 ASP A O 1
ATOM 1903 N N . HIS A 1 248 ? -5.13357 -16.13919 -38.36653 1.000 33.71112 246 HIS A N 1
ATOM 1904 C CA . HIS A 1 248 ? -5.73055 -15.31146 -37.32388 1.000 28.76164 246 HIS A CA 1
ATOM 1905 C C . HIS A 1 248 ? -7.16463 -15.74237 -37.04383 1.000 26.19905 246 HIS A C 1
ATOM 1906 O O . HIS A 1 248 ? -7.60681 -15.75207 -35.88786 1.000 34.13560 246 HIS A O 1
ATOM 1913 N N . VAL A 1 249 ? -7.90688 -16.10416 -38.08981 1.000 36.72080 247 VAL A N 1
ATOM 1914 C CA . VAL A 1 249 ? -9.27724 -16.56553 -37.88574 1.000 36.35952 247 VAL A CA 1
ATOM 1915 C C . VAL A 1 249 ? -9.28850 -17.84061 -37.04567 1.000 42.62336 247 VAL A C 1
ATOM 1916 O O . VAL A 1 249 ? -10.11981 -17.99809 -36.13995 1.000 41.06405 247 VAL A O 1
ATOM 1920 N N . ASP A 1 250 ? -8.34152 -18.75064 -37.29848 1.000 43.80780 248 ASP A N 1
ATOM 1921 C CA . ASP A 1 250 ? -8.24564 -19.95525 -36.47481 1.000 42.45886 248 ASP A CA 1
ATOM 1922 C C . ASP A 1 250 ? -7.92683 -19.60532 -35.03038 1.000 36.68144 248 ASP A C 1
ATOM 1923 O O . ASP A 1 250 ? -8.51574 -20.17132 -34.10229 1.000 36.59240 248 ASP A O 1
ATOM 1928 N N . ILE A 1 251 ? -7.00903 -18.65685 -34.82398 1.000 38.29034 249 ILE A N 1
ATOM 1929 C CA . ILE A 1 251 ? -6.58022 -18.29408 -33.47621 1.000 38.81452 249 ILE A CA 1
ATOM 1930 C C . ILE A 1 251 ? -7.77248 -17.86129 -32.63776 1.000 40.83661 249 ILE A C 1
ATOM 1931 O O . ILE A 1 251 ? -7.83423 -18.12920 -31.43132 1.000 41.62708 249 ILE A O 1
ATOM 1936 N N . LEU A 1 252 ? -8.73036 -17.16872 -33.25924 1.000 33.48312 250 LEU A N 1
ATOM 1937 C CA . LEU A 1 252 ? -9.87047 -16.62163 -32.53471 1.000 36.66981 250 LEU A CA 1
ATOM 1938 C C . LEU A 1 252 ? -10.97395 -17.64882 -32.29389 1.000 38.36640 250 LEU A C 1
ATOM 1939 O O . LEU A 1 252 ? -11.92286 -17.34536 -31.56224 1.000 38.97173 250 LEU A O 1
ATOM 1944 N N . GLY A 1 253 ? -10.86976 -18.84365 -32.87979 1.000 44.36225 251 GLY A N 1
ATOM 1945 C CA . GLY A 1 253 ? -11.87470 -19.87942 -32.74666 1.000 45.10208 251 GLY A CA 1
ATOM 1946 C C . GLY A 1 253 ? -12.36901 -20.11321 -31.32986 1.000 46.99482 251 GLY A C 1
ATOM 1947 O O . GLY A 1 253 ? -13.57625 -20.14121 -31.07135 1.000 46.53827 251 GLY A O 1
ATOM 1948 N N . PRO A 1 254 ? -11.44362 -20.31244 -30.38491 1.000 47.12743 252 PRO A N 1
ATOM 1949 C CA . PRO A 1 254 ? -11.85900 -20.45695 -28.97474 1.000 47.38770 252 PRO A CA 1
ATOM 1950 C C . PRO A 1 254 ? -12.74645 -19.33480 -28.45056 1.000 47.05145 252 PRO A C 1
ATOM 1951 O O . PRO A 1 254 ? -13.78680 -19.61053 -27.83979 1.000 37.98951 252 PRO A O 1
ATOM 1955 N N . LEU A 1 255 ? -12.35583 -18.07080 -28.65424 1.000 43.39278 253 LEU A N 1
ATOM 1956 C CA . LEU A 1 255 ? -13.16115 -16.96036 -28.15329 1.000 34.81040 253 LEU A CA 1
ATOM 1957 C C . LEU A 1 255 ? -14.51316 -16.88312 -28.85023 1.000 34.53390 253 LEU A C 1
ATOM 1958 O O . LEU A 1 255 ? -15.50994 -16.49195 -28.22926 1.000 39.23582 253 LEU A O 1
ATOM 1963 N N . SER A 1 256 ? -14.56632 -17.23564 -30.13533 1.000 34.33320 254 SER A N 1
ATOM 1964 C CA . SER A 1 256 ? -15.83971 -17.26218 -30.84250 1.000 38.96173 254 SER A CA 1
ATOM 1965 C C . SER A 1 256 ? -16.77639 -18.28935 -30.22157 1.000 46.49915 254 SER A C 1
ATOM 1966 O O . SER A 1 256 ? -17.95484 -18.00693 -29.97488 1.000 45.22297 254 SER A O 1
ATOM 1969 N N . ALA A 1 257 ? -16.25498 -19.48773 -29.94062 1.000 45.43253 255 ALA A N 1
ATOM 1970 C CA . ALA A 1 257 ? -17.05913 -20.52576 -29.30589 1.000 43.28138 255 ALA A CA 1
ATOM 1971 C C . ALA A 1 257 ? -17.49467 -20.12408 -27.90331 1.000 40.92439 255 ALA A C 1
ATOM 1972 O O . ALA A 1 257 ? -18.60290 -20.46172 -27.48008 1.000 46.06929 255 ALA A O 1
ATOM 1974 N N . GLN A 1 258 ? -16.65220 -19.40062 -27.16899 1.000 40.35245 256 GLN A N 1
ATOM 1975 C CA . GLN A 1 258 ? -17.04413 -18.98916 -25.82543 1.000 41.57201 256 GLN A CA 1
ATOM 1976 C C . GLN A 1 258 ? -18.21745 -18.01291 -25.86582 1.000 46.82313 256 GLN A C 1
ATOM 1977 O O . GLN A 1 258 ? -19.12844 -18.09504 -25.03404 1.000 46.77440 256 GLN A O 1
ATOM 1983 N N . THR A 1 259 ? -18.22698 -17.10051 -26.84016 1.000 35.82969 257 THR A N 1
ATOM 1984 C CA . THR A 1 259 ? -19.22597 -16.04188 -26.90128 1.000 34.49504 257 THR A CA 1
ATOM 1985 C C . THR A 1 259 ? -20.43142 -16.38327 -27.76442 1.000 37.33073 257 THR A C 1
ATOM 1986 O O . THR A 1 259 ? -21.47229 -15.73517 -27.61871 1.000 41.02039 257 THR A O 1
ATOM 1990 N N . GLY A 1 260 ? -20.32046 -17.36276 -28.65736 1.000 32.49187 258 GLY A N 1
ATOM 1991 C CA . GLY A 1 260 ? -21.37170 -17.59570 -29.62603 1.000 30.99280 258 GLY A CA 1
ATOM 1992 C C . GLY A 1 260 ? -21.41185 -16.59985 -30.76163 1.000 36.36408 258 GLY A C 1
ATOM 1993 O O . GLY A 1 260 ? -22.41078 -16.53589 -31.48097 1.000 35.67168 258 GLY A O 1
ATOM 1994 N N . ILE A 1 261 ? -20.35781 -15.81266 -30.94728 1.000 34.18600 259 ILE A N 1
ATOM 1995 C CA . ILE A 1 261 ? -20.26752 -14.83844 -32.03071 1.000 29.96532 259 ILE A CA 1
ATOM 1996 C C . ILE A 1 261 ? -19.21684 -15.32265 -33.02047 1.000 34.02749 259 ILE A C 1
ATOM 1997 O O . ILE A 1 261 ? -18.02572 -15.39088 -32.68105 1.000 30.97373 259 ILE A O 1
ATOM 2002 N N . ALA A 1 262 ? -19.65176 -15.64196 -34.24202 1.000 26.09656 260 ALA A N 1
ATOM 2003 C CA . ALA A 1 262 ? -18.73679 -16.10351 -35.27868 1.000 31.12014 260 ALA A CA 1
ATOM 2004 C C . ALA A 1 262 ? -17.64663 -15.06696 -35.51940 1.000 34.17260 260 ALA A C 1
ATOM 2005 O O . ALA A 1 262 ? -17.85264 -13.86947 -35.31587 1.000 24.24110 260 ALA A O 1
ATOM 2007 N N . VAL A 1 263 ? -16.46527 -15.53414 -35.93847 1.000 31.77430 261 VAL A N 1
ATOM 2008 C CA . VAL A 1 263 ? -15.33871 -14.61327 -36.10951 1.000 27.98019 261 VAL A CA 1
ATOM 2009 C C . VAL A 1 263 ? -15.66900 -13.56353 -37.16843 1.000 26.97423 261 VAL A C 1
ATOM 2010 O O . VAL A 1 263 ? -15.46702 -12.36139 -36.96281 1.000 27.69321 261 VAL A O 1
ATOM 2014 N N . LEU A 1 264 ? -16.20826 -13.99689 -38.30762 1.000 21.79057 262 LEU A N 1
ATOM 2015 C CA . LEU A 1 264 ? -16.55827 -13.04003 -39.35387 1.000 25.76297 262 LEU A CA 1
ATOM 2016 C C . LEU A 1 264 ? -17.72137 -12.13678 -38.95593 1.000 31.33718 262 LEU A C 1
ATOM 2017 O O . LEU A 1 264 ? -17.86849 -11.05432 -39.53358 1.000 33.59131 262 LEU A O 1
ATOM 2022 N N . ASP A 1 265 ? -18.53417 -12.53513 -37.97197 1.000 30.91228 263 ASP A N 1
ATOM 2023 C CA . ASP A 1 265 ? -19.53287 -11.61243 -37.43132 1.000 32.15823 263 ASP A CA 1
ATOM 2024 C C . ASP A 1 265 ? -18.87747 -10.52738 -36.57695 1.000 30.95805 263 ASP A C 1
ATOM 2025 O O . ASP A 1 265 ? -19.27865 -9.35480 -36.62840 1.000 28.35832 263 ASP A O 1
ATOM 2030 N N . MET A 1 266 ? -17.87606 -10.89531 -35.77377 1.000 24.74625 264 MET A N 1
ATOM 2031 C CA . MET A 1 266 ? -17.12231 -9.87478 -35.05112 1.000 27.73155 264 MET A CA 1
ATOM 2032 C C . MET A 1 266 ? -16.38956 -8.95055 -36.01071 1.000 28.89070 264 MET A C 1
ATOM 2033 O O . MET A 1 266 ? -16.22284 -7.75807 -35.71853 1.000 28.29230 264 MET A O 1
ATOM 2038 N N . CYS A 1 267 ? -15.94058 -9.48525 -37.15105 1.000 24.41833 265 CYS A N 1
ATOM 2039 C CA . CYS A 1 267 ? -15.30113 -8.66069 -38.17227 1.000 26.43854 265 CYS A CA 1
ATOM 2040 C C . CYS A 1 267 ? -16.26422 -7.61731 -38.72684 1.000 27.65304 265 CYS A C 1
ATOM 2041 O O . CYS A 1 267 ? -15.86932 -6.47439 -38.99378 1.000 23.60731 265 CYS A O 1
ATOM 2044 N N . ALA A 1 268 ? -17.53429 -7.99737 -38.91889 1.000 21.73269 266 ALA A N 1
ATOM 2045 C CA . ALA A 1 268 ? -18.55119 -7.03257 -39.32004 1.000 21.52884 266 ALA A CA 1
ATOM 2046 C C . ALA A 1 268 ? -18.69970 -5.93102 -38.28438 1.000 18.67505 266 ALA A C 1
ATOM 2047 O O . ALA A 1 268 ? -18.84840 -4.75136 -38.63320 1.000 28.93773 266 ALA A O 1
ATOM 2049 N N . SER A 1 269 ? -18.65849 -6.29502 -37.00154 1.000 21.66376 267 SER A N 1
ATOM 2050 C CA . SER A 1 269 ? -18.76562 -5.30106 -35.94224 1.000 25.82239 267 SER A CA 1
ATOM 2051 C C . SER A 1 269 ? -17.59346 -4.32489 -35.98672 1.000 23.89431 267 SER A C 1
ATOM 2052 O O . SER A 1 269 ? -17.77595 -3.11105 -35.83867 1.000 25.42185 267 SER A O 1
ATOM 2055 N N . LEU A 1 270 ? -16.38411 -4.83648 -36.20311 1.000 20.96248 268 LEU A N 1
ATOM 2056 C CA . LEU A 1 270 ? -15.21128 -3.96105 -36.26901 1.000 22.86156 268 LEU A CA 1
ATOM 2057 C C . LEU A 1 270 ? -15.30871 -2.98550 -37.44034 1.000 20.77866 268 LEU A C 1
ATOM 2058 O O . LEU A 1 270 ? -14.97935 -1.80172 -37.29735 1.000 23.43340 268 LEU A O 1
ATOM 2063 N N . LYS A 1 271 ? -15.79920 -3.44329 -38.59931 1.000 25.78291 269 LYS A N 1
ATOM 2064 C CA . LYS A 1 271 ? -15.94141 -2.52845 -39.73643 1.000 31.40657 269 LYS A CA 1
ATOM 2065 C C . LYS A 1 271 ? -16.85311 -1.35765 -39.39829 1.000 31.08673 269 LYS A C 1
ATOM 2066 O O . LYS A 1 271 ? -16.56481 -0.20870 -39.75984 1.000 26.44391 269 LYS A O 1
ATOM 2072 N N . GLU A 1 272 ? -17.96890 -1.63681 -38.71854 1.000 27.29971 270 GLU A N 1
ATOM 2073 C CA . GLU A 1 272 ? -18.90595 -0.58334 -38.33974 1.000 28.34596 270 GLU A CA 1
ATOM 2074 C C . GLU A 1 272 ? -18.30206 0.35099 -37.29566 1.000 26.28147 270 GLU A C 1
ATOM 2075 O O . GLU A 1 272 ? -18.53855 1.56452 -37.33137 1.000 25.11329 270 GLU A O 1
ATOM 2081 N N . LEU A 1 273 ? -17.53084 -0.19644 -36.35123 1.000 27.99600 271 LEU A N 1
ATOM 2082 C CA . LEU A 1 273 ? -16.85318 0.64954 -35.37470 1.000 24.34394 271 LEU A CA 1
ATOM 2083 C C . LEU A 1 273 ? -15.84978 1.57264 -36.05298 1.000 31.59123 271 LEU A C 1
ATOM 2084 O O . LEU A 1 273 ? -15.69464 2.73259 -35.64564 1.000 25.30735 271 LEU A O 1
ATOM 2089 N N . LEU A 1 274 ? -15.14573 1.07505 -37.08323 1.000 25.61269 272 LEU A N 1
ATOM 2090 C CA . LEU A 1 274 ? -14.21335 1.94124 -37.80196 1.000 27.89602 272 LEU A CA 1
ATOM 2091 C C . LEU A 1 274 ? -14.96015 3.06261 -38.50351 1.000 34.55259 272 LEU A C 1
ATOM 2092 O O . LEU A 1 274 ? -14.47737 4.19909 -38.54719 1.000 33.43075 272 LEU A O 1
ATOM 2097 N N . GLN A 1 275 ? -16.16615 2.77427 -38.99730 1.000 30.01427 273 GLN A N 1
ATOM 2098 C CA . GLN A 1 275 ? -16.95810 3.77120 -39.71296 1.000 25.08817 273 GLN A CA 1
ATOM 2099 C C . GLN A 1 275 ? -17.60479 4.78337 -38.77780 1.000 26.03322 273 GLN A C 1
ATOM 2100 O O . GLN A 1 275 ? -17.81963 5.94032 -39.16733 1.000 32.54533 273 GLN A O 1
ATOM 2106 N N . ASN A 1 276 ? -17.94085 4.37091 -37.55823 1.000 31.63898 274 ASN A N 1
ATOM 2107 C CA . ASN A 1 276 ? -18.76340 5.18631 -36.67547 1.000 33.09553 274 ASN A CA 1
ATOM 2108 C C . ASN A 1 276 ? -17.97729 5.87968 -35.57422 1.000 33.66108 274 ASN A C 1
ATOM 2109 O O . ASN A 1 276 ? -18.45889 6.88384 -35.03830 1.000 33.08321 274 ASN A O 1
ATOM 2114 N N . GLY A 1 277 ? -16.78385 5.38543 -35.23551 1.000 27.90729 275 GLY A N 1
ATOM 2115 C CA . GLY A 1 277 ? -16.20808 5.82124 -33.98139 1.000 33.47860 275 GLY A CA 1
ATOM 2116 C C . GLY A 1 277 ? -17.05189 5.32144 -32.81441 1.000 39.78265 275 GLY A C 1
ATOM 2117 O O . GLY A 1 277 ? -17.92365 4.45999 -32.95813 1.000 37.96244 275 GLY A O 1
ATOM 2118 N N . MET A 1 278 ? -16.79356 5.90502 -31.64177 1.000 44.04686 276 MET A N 1
ATOM 2119 C CA . MET A 1 278 ? -17.40840 5.46183 -30.39420 1.000 52.96579 276 MET A CA 1
ATOM 2120 C C . MET A 1 278 ? -18.66818 6.23412 -30.02201 1.000 53.02843 276 MET A C 1
ATOM 2121 O O . MET A 1 278 ? -19.46545 5.73531 -29.21553 1.000 49.04709 276 MET A O 1
ATOM 2126 N N . ASN A 1 279 ? -18.85640 7.43320 -30.57699 1.000 54.13849 277 ASN A N 1
ATOM 2127 C CA . ASN A 1 279 ? -19.99325 8.29290 -30.24908 1.000 63.01239 277 ASN A CA 1
ATOM 2128 C C . ASN A 1 279 ? -20.07087 8.54872 -28.74279 1.000 63.53365 277 ASN A C 1
ATOM 2129 O O . ASN A 1 279 ? -21.10270 8.33500 -28.10187 1.000 63.63476 277 ASN A O 1
ATOM 2134 N N . GLY A 1 280 ? -18.95243 9.00419 -28.17396 1.000 58.30697 278 GLY A N 1
ATOM 2135 C CA . GLY A 1 280 ? -18.87571 9.31621 -26.76187 1.000 56.78079 278 GLY A CA 1
ATOM 2136 C C . GLY A 1 280 ? -18.82768 8.12704 -25.82837 1.000 54.09547 278 GLY A C 1
ATOM 2137 O O . GLY A 1 280 ? -18.64060 8.31947 -24.62269 1.000 54.26759 278 GLY A O 1
ATOM 2138 N N . ARG A 1 281 ? -18.98360 6.90807 -26.33119 1.000 48.42238 279 ARG A N 1
ATOM 2139 C CA . ARG A 1 281 ? -18.95083 5.72898 -25.48487 1.000 48.62387 279 ARG A CA 1
ATOM 2140 C C . ARG A 1 281 ? -17.50724 5.27741 -25.27173 1.000 47.66041 279 ARG A C 1
ATOM 2141 O O . ARG A 1 281 ? -16.55769 5.85602 -25.80491 1.000 45.44475 279 ARG A O 1
ATOM 2149 N N . THR A 1 282 ? -17.34333 4.23808 -24.45662 1.000 44.13429 280 THR A N 1
ATOM 2150 C CA . THR A 1 282 ? -16.06625 3.56916 -24.27611 1.000 43.99620 280 THR A CA 1
ATOM 2151 C C . THR A 1 282 ? -16.30153 2.06695 -24.29670 1.000 44.51476 280 THR A C 1
ATOM 2152 O O . THR A 1 282 ? -17.40328 1.58380 -24.02012 1.000 48.65124 280 THR A O 1
ATOM 2156 N N . ILE A 1 283 ? -15.24721 1.33611 -24.64335 1.000 39.94110 281 ILE A N 1
ATOM 2157 C CA . ILE A 1 283 ? -15.21808 -0.12060 -24.57853 1.000 36.47999 281 ILE A CA 1
ATOM 2158 C C . ILE A 1 283 ? -14.07068 -0.50158 -23.65285 1.000 40.32572 281 ILE A C 1
ATOM 2159 O O . ILE A 1 283 ? -12.92199 -0.11311 -23.89688 1.000 39.22880 281 ILE A O 1
ATOM 2164 N N . LEU A 1 284 ? -14.38255 -1.23609 -22.58281 1.000 43.15239 282 LEU A N 1
ATOM 2165 C CA . LEU A 1 284 ? -13.39367 -1.63906 -21.57714 1.000 41.45850 282 LEU A CA 1
ATOM 2166 C C . LEU A 1 284 ? -12.53121 -0.45185 -21.13528 1.000 40.99186 282 LEU A C 1
ATOM 2167 O O . LEU A 1 284 ? -11.30216 -0.53269 -21.05009 1.000 45.98243 282 LEU A O 1
ATOM 2172 N N . GLY A 1 285 ? -13.19602 0.67074 -20.87333 1.000 43.53311 283 GLY A N 1
ATOM 2173 C CA . GLY A 1 285 ? -12.54185 1.85349 -20.34830 1.000 50.01637 283 GLY A CA 1
ATOM 2174 C C . GLY A 1 285 ? -11.68705 2.62272 -21.32768 1.000 57.22234 283 GLY A C 1
ATOM 2175 O O . GLY A 1 285 ? -10.83916 3.41216 -20.89882 1.000 60.11136 283 GLY A O 1
ATOM 2176 N N . SER A 1 286 ? -11.88387 2.43219 -22.63160 1.000 51.13048 284 SER A N 1
ATOM 2177 C CA . SER A 1 286 ? -11.02315 3.04817 -23.62978 1.000 46.32945 284 SER A CA 1
ATOM 2178 C C . SER A 1 286 ? -11.86606 3.65540 -24.73999 1.000 42.26826 284 SER A C 1
ATOM 2179 O O . SER A 1 286 ? -12.84943 3.05293 -25.18005 1.000 36.35174 284 SER A O 1
ATOM 2182 N N . ALA A 1 287 ? -11.47337 4.85162 -25.18681 1.000 39.73517 285 ALA A N 1
ATOM 2183 C CA . ALA A 1 287 ? -12.10819 5.52249 -26.31603 1.000 38.14383 285 ALA A CA 1
ATOM 2184 C C . ALA A 1 287 ? -11.43565 5.21668 -27.64739 1.000 40.16169 285 ALA A C 1
ATOM 2185 O O . ALA A 1 287 ? -11.85533 5.75634 -28.67546 1.000 43.52913 285 ALA A O 1
ATOM 2187 N N . LEU A 1 288 ? -10.41023 4.37510 -27.65674 1.000 36.43363 286 LEU A N 1
ATOM 2188 C CA . LEU A 1 288 ? -9.78910 3.89697 -28.88256 1.000 37.82584 286 LEU A CA 1
ATOM 2189 C C . LEU A 1 288 ? -9.88644 2.37761 -28.92147 1.000 30.56545 286 LEU A C 1
ATOM 2190 O O . LEU A 1 288 ? -10.12944 1.73068 -27.90166 1.000 35.85397 286 LEU A O 1
ATOM 2195 N N . LEU A 1 289 ? -9.71294 1.80600 -30.10929 1.000 26.70596 287 LEU A N 1
ATOM 2196 C CA . LEU A 1 289 ? -9.70464 0.34996 -30.23759 1.000 23.62417 287 LEU A CA 1
ATOM 2197 C C . LEU A 1 289 ? -8.31986 -0.16907 -29.86161 1.000 28.96289 287 LEU A C 1
ATOM 2198 O O . LEU A 1 289 ? -7.32666 0.18473 -30.50310 1.000 29.90135 287 LEU A O 1
ATOM 2203 N N . GLU A 1 290 ? -8.26412 -1.00133 -28.82630 1.000 27.05317 288 GLU A N 1
ATOM 2204 C CA . GLU A 1 290 ? -7.00980 -1.46823 -28.23967 1.000 29.87431 288 GLU A CA 1
ATOM 2205 C C . GLU A 1 290 ? -6.44252 -2.66375 -29.01071 1.000 24.69857 288 GLU A C 1
ATOM 2206 O O . GLU A 1 290 ? -7.17186 -3.61578 -29.30813 1.000 25.11613 288 GLU A O 1
ATOM 2212 N N . ASP A 1 291 ? -5.13203 -2.63893 -29.32105 1.000 20.47431 289 ASP A N 1
ATOM 2213 C CA . ASP A 1 291 ? -4.56114 -3.73065 -30.10973 1.000 18.21875 289 ASP A CA 1
ATOM 2214 C C . ASP A 1 291 ? -3.31933 -4.36286 -29.48201 1.000 20.98769 289 ASP A C 1
ATOM 2215 O O . ASP A 1 291 ? -2.57801 -5.04963 -30.18418 1.000 27.46779 289 ASP A O 1
ATOM 2220 N N . GLU A 1 292 ? -3.08368 -4.18674 -28.17903 1.000 24.48319 290 GLU A N 1
ATOM 2221 C CA . GLU A 1 292 ? -1.96540 -4.86496 -27.52279 1.000 29.68689 290 GLU A CA 1
ATOM 2222 C C . GLU A 1 292 ? -2.42603 -5.91876 -26.50244 1.000 24.87114 290 GLU A C 1
ATOM 2223 O O . GLU A 1 292 ? -1.72645 -6.19280 -25.52124 1.000 24.52231 290 GLU A O 1
ATOM 2229 N N . PHE A 1 293 ? -3.59292 -6.53984 -26.74196 1.000 23.70704 291 PHE A N 1
ATOM 2230 C CA . PHE A 1 293 ? -4.00422 -7.79664 -26.10741 1.000 25.79332 291 PHE A CA 1
ATOM 2231 C C . PHE A 1 293 ? -4.13735 -8.86919 -27.18112 1.000 29.05763 291 PHE A C 1
ATOM 2232 O O . PHE A 1 293 ? -4.94015 -8.70588 -28.10273 1.000 29.46648 291 PHE A O 1
ATOM 2240 N N . THR A 1 294 ? -3.40626 -9.99123 -27.03623 1.000 21.79108 292 THR A N 1
ATOM 2241 C CA . THR A 1 294 ? -3.52152 -11.09699 -27.98511 1.000 22.14399 292 THR A CA 1
ATOM 2242 C C . THR A 1 294 ? -4.70159 -12.00722 -27.63521 1.000 25.03105 292 THR A C 1
ATOM 2243 O O . THR A 1 294 ? -5.20178 -11.97957 -26.51005 1.000 22.12866 292 THR A O 1
ATOM 2247 N N . PRO A 1 295 ? -5.14217 -12.85337 -28.57772 1.000 22.44854 293 PRO A N 1
ATOM 2248 C CA . PRO A 1 295 ? -6.16866 -13.86067 -28.22996 1.000 26.51325 293 PRO A CA 1
ATOM 2249 C C . PRO A 1 295 ? -5.77343 -14.73023 -27.05007 1.000 32.12092 293 PRO A C 1
ATOM 2250 O O . PRO A 1 295 ? -6.62202 -15.09731 -26.23047 1.000 27.98304 293 PRO A O 1
ATOM 2254 N N . PHE A 1 296 ? -4.48816 -15.05967 -26.94350 1.000 30.93298 294 PHE A N 1
ATOM 2255 C CA . PHE A 1 296 ? -3.98593 -15.80363 -25.79273 1.000 29.76171 294 PHE A CA 1
ATOM 2256 C C . PHE A 1 296 ? -4.12507 -14.98924 -24.50750 1.000 27.57109 294 PHE A C 1
ATOM 2257 O O . PHE A 1 296 ? -4.57321 -15.50967 -23.47998 1.000 30.19405 294 PHE A O 1
ATOM 2265 N N . ASP A 1 297 ? -3.73623 -13.70646 -24.54100 1.000 23.47637 295 ASP A N 1
ATOM 2266 C CA . ASP A 1 297 ? -3.89291 -12.85504 -23.36196 1.000 24.23642 295 ASP A CA 1
ATOM 2267 C C . ASP A 1 297 ? -5.34356 -12.83093 -22.88685 1.000 34.10339 295 ASP A C 1
ATOM 2268 O O . ASP A 1 297 ? -5.61238 -12.85830 -21.68174 1.000 37.85296 295 ASP A O 1
ATOM 2273 N N . VAL A 1 298 ? -6.29069 -12.75710 -23.82166 1.000 36.11514 296 VAL A N 1
ATOM 2274 C CA . VAL A 1 298 ? -7.68944 -12.57383 -23.44274 1.000 36.35236 296 VAL A CA 1
ATOM 2275 C C . VAL A 1 298 ? -8.23131 -13.84139 -22.79594 1.000 42.45774 296 VAL A C 1
ATOM 2276 O O . VAL A 1 298 ? -8.86707 -13.79210 -21.73610 1.000 46.46825 296 VAL A O 1
ATOM 2280 N N . VAL A 1 299 ? -7.98219 -14.99384 -23.42181 1.000 43.58071 297 VAL A N 1
ATOM 2281 C CA . VAL A 1 299 ? -8.31240 -16.27920 -22.80744 1.000 44.46077 297 VAL A CA 1
ATOM 2282 C C . VAL A 1 299 ? -7.67922 -16.38286 -21.42764 1.000 52.87301 297 VAL A C 1
ATOM 2283 O O . VAL A 1 299 ? -8.28119 -16.90749 -20.48294 1.000 53.62588 297 VAL A O 1
ATOM 2287 N N . ARG A 1 300 ? -6.45500 -15.87297 -21.29065 1.000 54.73290 298 ARG A N 1
ATOM 2288 C CA . ARG A 1 300 ? -5.74226 -15.95286 -20.02038 1.000 57.50049 298 ARG A CA 1
ATOM 2289 C C . ARG A 1 300 ? -6.47717 -15.19316 -18.92178 1.000 58.64611 298 ARG A C 1
ATOM 2290 O O . ARG A 1 300 ? -6.78268 -15.75159 -17.86256 1.000 67.43501 298 ARG A O 1
ATOM 2298 N N . GLN A 1 301 ? -6.77683 -13.91696 -19.16147 1.000 48.47883 299 GLN A N 1
ATOM 2299 C CA . GLN A 1 301 ? -7.31398 -13.02491 -18.14636 1.000 48.92857 299 GLN A CA 1
ATOM 2300 C C . GLN A 1 301 ? -8.84315 -12.99073 -18.13102 1.000 60.01928 299 GLN A C 1
ATOM 2301 O O . GLN A 1 301 ? -9.42689 -12.06000 -17.56494 1.000 67.80841 299 GLN A O 1
ATOM 2307 N N . CYS A 1 302 ? -9.49769 -13.98901 -18.72181 1.000 64.48519 300 CYS A N 1
ATOM 2308 C CA . CYS A 1 302 ? -10.95641 -14.09748 -18.69246 1.000 66.35896 300 CYS A CA 1
ATOM 2309 C C . CYS A 1 302 ? -11.39134 -15.52945 -18.39129 1.000 72.25352 300 CYS A C 1
ATOM 2310 O O . CYS A 1 302 ? -12.30220 -16.05857 -19.03223 1.000 74.60586 300 CYS A O 1
ATOM 2313 N N . SER B 1 2 ? 5.72841 10.66364 -28.04700 1.000 78.25856 0 SER B N 1
ATOM 2314 C CA . SER B 1 2 ? 4.29959 10.47387 -28.27396 1.000 77.75726 0 SER B CA 1
ATOM 2315 C C . SER B 1 2 ? 3.87343 9.07017 -27.83171 1.000 74.25646 0 SER B C 1
ATOM 2316 O O . SER B 1 2 ? 2.69064 8.80967 -27.58778 1.000 71.66952 0 SER B O 1
ATOM 2319 N N . SER B 1 3 ? 4.85309 8.16773 -27.72572 1.000 65.92568 1 SER B N 1
ATOM 2320 C CA . SER B 1 3 ? 4.59714 6.79405 -27.31406 1.000 62.59120 1 SER B CA 1
ATOM 2321 C C . SER B 1 3 ? 5.46804 6.32524 -26.15598 1.000 59.40761 1 SER B C 1
ATOM 2322 O O . SER B 1 3 ? 5.24938 5.21260 -25.65903 1.000 52.91075 1 SER B O 1
ATOM 2325 N N . GLY B 1 4 ? 6.43307 7.12995 -25.70783 1.000 57.52754 2 GLY B N 1
ATOM 2326 C CA . GLY B 1 4 ? 7.38791 6.70494 -24.70344 1.000 51.32751 2 GLY B CA 1
ATOM 2327 C C . GLY B 1 4 ? 6.91395 6.83591 -23.27103 1.000 49.84588 2 GLY B C 1
ATOM 2328 O O . GLY B 1 4 ? 7.73373 7.01124 -22.36142 1.000 51.47319 2 GLY B O 1
ATOM 2329 N N . PHE B 1 5 ? 5.60211 6.74215 -23.04604 1.000 41.60733 3 PHE B N 1
ATOM 2330 C CA . PHE B 1 5 ? 5.03913 6.90925 -21.70623 1.000 38.49960 3 PHE B CA 1
ATOM 2331 C C . PHE B 1 5 ? 3.90318 5.91511 -21.50210 1.000 37.94375 3 PHE B C 1
ATOM 2332 O O . PHE B 1 5 ? 2.80875 6.10481 -22.03662 1.000 40.24465 3 PHE B O 1
ATOM 2340 N N . ARG B 1 6 ? 4.16353 4.86963 -20.71832 1.000 34.20950 4 ARG B N 1
ATOM 2341 C CA . ARG B 1 6 ? 3.20304 3.80948 -20.44454 1.000 37.33238 4 ARG B CA 1
ATOM 2342 C C . ARG B 1 6 ? 2.93689 3.70516 -18.94955 1.000 27.42463 4 ARG B C 1
ATOM 2343 O O . ARG B 1 6 ? 3.74772 4.13163 -18.12185 1.000 29.88804 4 ARG B O 1
ATOM 2351 N N . LYS B 1 7 ? 1.79829 3.10689 -18.60761 1.000 25.44622 5 LYS B N 1
ATOM 2352 C CA . LYS B 1 7 ? 1.58098 2.69239 -17.22695 1.000 25.02381 5 LYS B CA 1
ATOM 2353 C C . LYS B 1 7 ? 2.69646 1.74040 -16.81736 1.000 29.70313 5 LYS B C 1
ATOM 2354 O O . LYS B 1 7 ? 2.85610 0.66462 -17.39952 1.000 34.93371 5 LYS B O 1
ATOM 2360 N N . MET B 1 8 ? 3.48792 2.15064 -15.83868 1.000 24.26927 6 MET B N 1
ATOM 2361 C CA . MET B 1 8 ? 4.66283 1.39857 -15.41638 1.000 23.55678 6 MET B CA 1
ATOM 2362 C C . MET B 1 8 ? 4.47278 0.98121 -13.96842 1.000 25.92409 6 MET B C 1
ATOM 2363 O O . MET B 1 8 ? 4.23386 1.83166 -13.10427 1.000 25.29892 6 MET B O 1
ATOM 2368 N N . ALA B 1 9 ? 4.57413 -0.31516 -13.70435 1.000 19.09739 7 ALA B N 1
ATOM 2369 C CA . ALA B 1 9 ? 4.48439 -0.82011 -12.34165 1.000 14.93657 7 ALA B CA 1
ATOM 2370 C C . ALA B 1 9 ? 5.86172 -0.85145 -11.68560 1.000 21.42456 7 ALA B C 1
ATOM 2371 O O . ALA B 1 9 ? 6.89478 -0.81195 -12.35658 1.000 21.13976 7 ALA B O 1
ATOM 2373 N N . PHE B 1 10 ? 5.87065 -0.92417 -10.35511 1.000 21.38838 8 PHE B N 1
ATOM 2374 C CA . PHE B 1 10 ? 7.12348 -1.15431 -9.64788 1.000 20.65470 8 PHE B CA 1
ATOM 2375 C C . PHE B 1 10 ? 7.61446 -2.57801 -9.91799 1.000 18.52918 8 PHE B C 1
ATOM 2376 O O . PHE B 1 10 ? 6.80994 -3.49647 -10.07896 1.000 18.51888 8 PHE B O 1
ATOM 2384 N N . PRO B 1 11 ? 8.92918 -2.79279 -9.97443 1.000 19.89409 9 PRO B N 1
ATOM 2385 C CA . PRO B 1 11 ? 9.42785 -4.17762 -9.97023 1.000 18.68915 9 PRO B CA 1
ATOM 2386 C C . PRO B 1 11 ? 8.87360 -4.90920 -8.75016 1.000 21.01836 9 PRO B C 1
ATOM 2387 O O . PRO B 1 11 ? 8.86136 -4.37756 -7.64204 1.000 21.94617 9 PRO B O 1
ATOM 2391 N N . SER B 1 12 ? 8.35611 -6.11423 -8.96518 1.000 23.21407 10 SER B N 1
ATOM 2392 C CA . SER B 1 12 ? 7.58533 -6.79419 -7.93269 1.000 21.07193 10 SER B CA 1
ATOM 2393 C C . SER B 1 12 ? 8.35888 -7.87024 -7.17637 1.000 19.89013 10 SER B C 1
ATOM 2394 O O . SER B 1 12 ? 7.76678 -8.55428 -6.33540 1.000 19.77248 10 SER B O 1
ATOM 2397 N N . GLY B 1 13 ? 9.65147 -8.03433 -7.44336 1.000 19.44414 11 GLY B N 1
ATOM 2398 C CA . GLY B 1 13 ? 10.37199 -9.17834 -6.89701 1.000 19.27501 11 GLY B CA 1
ATOM 2399 C C . GLY B 1 13 ? 10.36593 -9.22990 -5.37641 1.000 25.00109 11 GLY B C 1
ATOM 2400 O O . GLY B 1 13 ? 10.19665 -10.29877 -4.78241 1.000 18.65948 11 GLY B O 1
ATOM 2401 N N . LYS B 1 14 ? 10.53838 -8.07585 -4.72598 1.000 16.57476 12 LYS B N 1
ATOM 2402 C CA . LYS B 1 14 ? 10.53528 -8.03316 -3.26799 1.000 16.44203 12 LYS B CA 1
ATOM 2403 C C . LYS B 1 14 ? 9.21395 -8.50694 -2.68222 1.000 19.95866 12 LYS B C 1
ATOM 2404 O O . LYS B 1 14 ? 9.19927 -9.07877 -1.59114 1.000 22.61626 12 LYS B O 1
ATOM 2410 N N . VAL B 1 15 ? 8.09757 -8.24945 -3.36592 1.000 18.39549 13 VAL B N 1
ATOM 2411 C CA . VAL B 1 15 ? 6.80169 -8.67157 -2.84012 1.000 13.99519 13 VAL B CA 1
ATOM 2412 C C . VAL B 1 15 ? 6.53291 -10.12737 -3.19223 1.000 19.52284 13 VAL B C 1
ATOM 2413 O O . VAL B 1 15 ? 5.91910 -10.85063 -2.40002 1.000 19.38751 13 VAL B O 1
ATOM 2417 N N . GLU B 1 16 ? 7.00997 -10.59151 -4.35806 1.000 18.38856 14 GLU B N 1
ATOM 2418 C CA . GLU B 1 16 ? 6.75925 -11.97651 -4.75101 1.000 22.44536 14 GLU B CA 1
ATOM 2419 C C . GLU B 1 16 ? 7.29285 -12.94003 -3.70729 1.000 19.79968 14 GLU B C 1
ATOM 2420 O O . GLU B 1 16 ? 6.66967 -13.96885 -3.42920 1.000 25.11870 14 GLU B O 1
ATOM 2426 N N . GLY B 1 17 ? 8.43597 -12.61282 -3.10038 1.000 21.37993 15 GLY B N 1
ATOM 2427 C CA . GLY B 1 17 ? 9.01395 -13.44657 -2.05890 1.000 21.25777 15 GLY B CA 1
ATOM 2428 C C . GLY B 1 17 ? 8.24297 -13.46775 -0.75525 1.000 24.72705 15 GLY B C 1
ATOM 2429 O O . GLY B 1 17 ? 8.63737 -14.17584 0.17493 1.000 19.01920 15 GLY B O 1
ATOM 2430 N N . CYS B 1 18 ? 7.14768 -12.71429 -0.66725 1.000 20.85822 16 CYS B N 1
ATOM 2431 C CA . CYS B 1 18 ? 6.32715 -12.64998 0.52641 1.000 21.52341 16 CYS B CA 1
ATOM 2432 C C . CYS B 1 18 ? 4.96868 -13.32804 0.37298 1.000 19.97334 16 CYS B C 1
ATOM 2433 O O . CYS B 1 18 ? 4.25330 -13.46570 1.36532 1.000 20.72548 16 CYS B O 1
ATOM 2436 N N . MET B 1 19 ? 4.59493 -13.76303 -0.82227 1.000 18.55036 17 MET B N 1
ATOM 2437 C CA . MET B 1 19 ? 3.23790 -14.26192 -1.05017 1.000 17.76760 17 MET B CA 1
ATOM 2438 C C . MET B 1 19 ? 3.15063 -15.73956 -0.67838 1.000 21.45461 17 MET B C 1
ATOM 2439 O O . MET B 1 19 ? 4.02022 -16.53323 -1.05590 1.000 21.02430 17 MET B O 1
ATOM 2444 N N . VAL B 1 20 ? 2.11278 -16.09757 0.07721 1.000 17.58336 18 VAL B N 1
ATOM 2445 C CA . VAL B 1 20 ? 1.87202 -17.47220 0.50263 1.000 26.87121 18 VAL B CA 1
ATOM 2446 C C . VAL B 1 20 ? 0.40242 -17.80617 0.26377 1.000 25.28262 18 VAL B C 1
ATOM 2447 O O . VAL B 1 20 ? -0.44417 -16.93122 0.07862 1.000 21.40408 18 VAL B O 1
ATOM 2451 N N . GLN B 1 21 ? 0.10404 -19.09562 0.29450 1.000 25.21459 19 GLN B N 1
ATOM 2452 C CA . GLN B 1 21 ? -1.26773 -19.57716 0.21544 1.000 27.46373 19 GLN B CA 1
ATOM 2453 C C . GLN B 1 21 ? -1.81660 -19.81718 1.61582 1.000 26.90602 19 GLN B C 1
ATOM 2454 O O . GLN B 1 21 ? -1.14154 -20.41598 2.45733 1.000 25.04986 19 GLN B O 1
ATOM 2460 N N . VAL B 1 22 ? -3.04336 -19.36091 1.86948 1.000 23.42408 20 VAL B N 1
ATOM 2461 C CA . VAL B 1 22 ? -3.70763 -19.59316 3.15114 1.000 20.97778 20 VAL B CA 1
ATOM 2462 C C . VAL B 1 22 ? -5.02584 -20.30790 2.89289 1.000 27.33237 20 VAL B C 1
ATOM 2463 O O . VAL B 1 22 ? -5.84698 -19.83562 2.09603 1.000 23.83934 20 VAL B O 1
ATOM 2467 N N . THR B 1 23 ? -5.24220 -21.42026 3.59583 1.000 32.98771 21 THR B N 1
ATOM 2468 C CA . THR B 1 23 ? -6.44900 -22.22815 3.45211 1.000 27.88187 21 THR B CA 1
ATOM 2469 C C . THR B 1 23 ? -7.07849 -22.44224 4.82022 1.000 26.68968 21 THR B C 1
ATOM 2470 O O . THR B 1 23 ? -6.38861 -22.80778 5.77609 1.000 29.19099 21 THR B O 1
ATOM 2474 N N . CYS B 1 24 ? -8.38548 -22.21605 4.91267 1.000 30.84661 22 CYS B N 1
ATOM 2475 C CA . CYS B 1 24 ? -9.15731 -22.53605 6.11040 1.000 35.49568 22 CYS B CA 1
ATOM 2476 C C . CYS B 1 24 ? -10.42899 -23.23708 5.64563 1.000 37.07568 22 CYS B C 1
ATOM 2477 O O . CYS B 1 24 ? -11.30428 -22.60521 5.04866 1.000 34.46784 22 CYS B O 1
ATOM 2480 N N . GLY B 1 25 ? -10.52321 -24.53723 5.89176 1.000 40.07786 23 GLY B N 1
ATOM 2481 C CA . GLY B 1 25 ? -11.67869 -25.27556 5.40527 1.000 36.24727 23 GLY B CA 1
ATOM 2482 C C . GLY B 1 25 ? -11.61656 -25.38454 3.89708 1.000 32.03573 23 GLY B C 1
ATOM 2483 O O . GLY B 1 25 ? -10.60813 -25.81238 3.32531 1.000 36.36375 23 GLY B O 1
ATOM 2484 N N . THR B 1 26 ? -12.69508 -24.97415 3.23340 1.000 32.57944 24 THR B N 1
ATOM 2485 C CA . THR B 1 26 ? -12.76547 -25.01512 1.77821 1.000 32.62542 24 THR B CA 1
ATOM 2486 C C . THR B 1 26 ? -12.36509 -23.69774 1.12142 1.000 37.33759 24 THR B C 1
ATOM 2487 O O . THR B 1 26 ? -12.36729 -23.60903 -0.11326 1.000 35.04693 24 THR B O 1
ATOM 2491 N N . THR B 1 27 ? -12.02103 -22.68129 1.90632 1.000 37.65580 25 THR B N 1
ATOM 2492 C CA . THR B 1 27 ? -11.66190 -21.37107 1.38437 1.000 31.42626 25 THR B CA 1
ATOM 2493 C C . THR B 1 27 ? -10.14830 -21.25517 1.29703 1.000 32.14724 25 THR B C 1
ATOM 2494 O O . THR B 1 27 ? -9.44881 -21.47759 2.29170 1.000 27.80342 25 THR B O 1
ATOM 2498 N N . THR B 1 28 ? -9.65151 -20.87685 0.11756 1.000 29.09945 26 THR B N 1
ATOM 2499 C CA . THR B 1 28 ? -8.23342 -20.64141 -0.10644 1.000 32.59908 26 THR B CA 1
ATOM 2500 C C . THR B 1 28 ? -8.06167 -19.23349 -0.66521 1.000 34.09436 26 THR B C 1
ATOM 2501 O O . THR B 1 28 ? -8.77791 -18.84258 -1.58917 1.000 33.81891 26 THR B O 1
ATOM 2505 N N . LEU B 1 29 ? -7.14267 -18.46424 -0.09153 1.000 29.71896 27 LEU B N 1
ATOM 2506 C CA . LEU B 1 29 ? -6.77941 -17.17579 -0.67803 1.000 24.99960 27 LEU B CA 1
ATOM 2507 C C . LEU B 1 29 ? -5.29393 -16.92119 -0.42868 1.000 28.03881 27 LEU B C 1
ATOM 2508 O O . LEU B 1 29 ? -4.53810 -17.83301 -0.07792 1.000 26.55879 27 LEU B O 1
ATOM 2513 N N . ASN B 1 30 ? -4.87869 -15.67285 -0.62626 1.000 19.09756 28 ASN B N 1
ATOM 2514 C CA . ASN B 1 30 ? -3.47982 -15.28113 -0.56772 1.000 20.84007 28 ASN B CA 1
ATOM 2515 C C . ASN B 1 30 ? -3.15473 -14.64605 0.77731 1.000 23.33380 28 ASN B C 1
ATOM 2516 O O . ASN B 1 30 ? -3.99613 -13.99589 1.40301 1.000 22.75367 28 ASN B O 1
ATOM 2521 N N . GLY B 1 31 ? -1.90588 -14.82909 1.20577 1.000 18.05961 29 GLY B N 1
ATOM 2522 C CA . GLY B 1 31 ? -1.42348 -14.20769 2.41282 1.000 19.99478 29 GLY B CA 1
ATOM 2523 C C . GLY B 1 31 ? -0.08969 -13.53673 2.15137 1.000 21.34373 29 GLY B C 1
ATOM 2524 O O . GLY B 1 31 ? 0.61740 -13.85009 1.18786 1.000 23.63035 29 GLY B O 1
ATOM 2525 N N . LEU B 1 32 ? 0.23907 -12.59312 3.03100 1.000 20.45851 30 LEU B N 1
ATOM 2526 C CA . LEU B 1 32 ? 1.46520 -11.80244 2.95171 1.000 17.20339 30 LEU B CA 1
ATOM 2527 C C . LEU B 1 32 ? 2.33611 -12.14706 4.15906 1.000 20.82025 30 LEU B C 1
ATOM 2528 O O . LEU B 1 32 ? 1.98019 -11.82471 5.29947 1.000 21.72818 30 LEU B O 1
ATOM 2533 N N . TRP B 1 33 ? 3.48210 -12.79234 3.91214 1.000 21.41576 31 TRP B N 1
ATOM 2534 C CA . TRP B 1 33 ? 4.34255 -13.32239 4.97172 1.000 16.39502 31 TRP B CA 1
ATOM 2535 C C . TRP B 1 33 ? 5.48477 -12.33249 5.20903 1.000 14.82970 31 TRP B C 1
ATOM 2536 O O . TRP B 1 33 ? 6.37503 -12.19624 4.37077 1.000 19.39813 31 TRP B O 1
ATOM 2547 N N . LEU B 1 34 ? 5.44086 -11.61922 6.33752 1.000 22.39401 32 LEU B N 1
ATOM 2548 C CA . LEU B 1 34 ? 6.46087 -10.63539 6.68710 1.000 21.45230 32 LEU B CA 1
ATOM 2549 C C . LEU B 1 34 ? 6.91275 -10.94119 8.10411 1.000 21.75089 32 LEU B C 1
ATOM 2550 O O . LEU B 1 34 ? 6.07572 -11.15252 8.98869 1.000 21.89357 32 LEU B O 1
ATOM 2555 N N . ASP B 1 35 ? 8.22992 -10.99453 8.31279 1.000 22.82208 33 ASP B N 1
ATOM 2556 C CA . ASP B 1 35 ? 8.77240 -11.40550 9.61054 1.000 22.41786 33 ASP B CA 1
ATOM 2557 C C . ASP B 1 35 ? 8.13839 -12.76163 9.93308 1.000 19.10843 33 ASP B C 1
ATOM 2558 O O . ASP B 1 35 ? 8.11492 -13.63349 9.05535 1.000 23.39390 33 ASP B O 1
ATOM 2563 N N . ASP B 1 36 ? 7.57390 -12.96610 11.12356 1.000 19.98507 34 ASP B N 1
ATOM 2564 C CA . ASP B 1 36 ? 6.95192 -14.24434 11.47569 1.000 26.04693 34 ASP B CA 1
ATOM 2565 C C . ASP B 1 36 ? 5.42115 -14.15434 11.52887 1.000 19.19492 34 ASP B C 1
ATOM 2566 O O . ASP B 1 36 ? 4.76912 -14.83245 12.32627 1.000 23.96135 34 ASP B O 1
ATOM 2571 N N . VAL B 1 37 ? 4.81866 -13.33665 10.66444 1.000 19.32221 35 VAL B N 1
ATOM 2572 C CA . VAL B 1 37 ? 3.36309 -13.16551 10.64015 1.000 20.94494 35 VAL B CA 1
ATOM 2573 C C . VAL B 1 37 ? 2.88122 -13.23075 9.19621 1.000 24.16252 35 VAL B C 1
ATOM 2574 O O . VAL B 1 37 ? 3.51197 -12.66870 8.29943 1.000 21.65498 35 VAL B O 1
ATOM 2578 N N . VAL B 1 38 ? 1.76730 -13.92396 8.96514 1.000 23.21305 36 VAL B N 1
ATOM 2579 C CA . VAL B 1 38 ? 1.11818 -13.95499 7.65826 1.000 19.56418 36 VAL B CA 1
ATOM 2580 C C . VAL B 1 38 ? -0.15658 -13.13361 7.77918 1.000 23.75194 36 VAL B C 1
ATOM 2581 O O . VAL B 1 38 ? -0.99759 -13.41364 8.64402 1.000 22.38474 36 VAL B O 1
ATOM 2585 N N . TYR B 1 39 ? -0.28753 -12.10492 6.93941 1.000 19.57974 37 TYR B N 1
ATOM 2586 C CA . TYR B 1 39 ? -1.48322 -11.26611 6.90010 1.000 18.73932 37 TYR B CA 1
ATOM 2587 C C . TYR B 1 39 ? -2.38716 -11.69262 5.74844 1.000 20.42516 37 TYR B C 1
ATOM 2588 O O . TYR B 1 39 ? -1.91078 -11.92610 4.63906 1.000 18.51617 37 TYR B O 1
ATOM 2597 N N . CYS B 1 40 ? -3.69586 -11.78236 5.99648 1.000 23.24126 38 CYS B N 1
ATOM 2598 C CA . CYS B 1 40 ? -4.63153 -12.12969 4.94354 1.000 24.98223 38 CYS B CA 1
ATOM 2599 C C . CYS B 1 40 ? -6.02039 -11.65979 5.33471 1.000 22.89032 38 CYS B C 1
ATOM 2600 O O . CYS B 1 40 ? -6.24932 -11.28893 6.50635 1.000 20.13347 38 CYS B O 1
ATOM 2603 N N . PRO B 1 41 ? -6.98102 -11.64571 4.41274 1.000 24.39733 39 PRO B N 1
ATOM 2604 C CA . PRO B 1 41 ? -8.32141 -11.16225 4.74964 1.000 23.33153 39 PRO B CA 1
ATOM 2605 C C . PRO B 1 41 ? -8.97194 -12.05399 5.79973 1.000 17.80618 39 PRO B C 1
ATOM 2606 O O . PRO B 1 41 ? -8.81916 -13.28065 5.78292 1.000 23.31028 39 PRO B O 1
ATOM 2610 N N . ARG B 1 42 ? -9.69630 -11.43240 6.72707 1.000 19.48162 40 ARG B N 1
ATOM 2611 C CA . ARG B 1 42 ? -10.31311 -12.25335 7.76454 1.000 25.42979 40 ARG B CA 1
ATOM 2612 C C . ARG B 1 42 ? -11.43687 -13.12983 7.21853 1.000 21.58640 40 ARG B C 1
ATOM 2613 O O . ARG B 1 42 ? -11.79414 -14.12659 7.86606 1.000 25.10712 40 ARG B O 1
ATOM 2621 N N . HIS B 1 43 ? -11.98755 -12.81511 6.04154 1.000 23.67665 41 HIS B N 1
ATOM 2622 C CA . HIS B 1 43 ? -13.08433 -13.65232 5.55466 1.000 22.74212 41 HIS B CA 1
ATOM 2623 C C . HIS B 1 43 ? -12.60703 -14.99433 5.00815 1.000 24.01301 41 HIS B C 1
ATOM 2624 O O . HIS B 1 43 ? -13.43392 -15.77083 4.51382 1.000 34.20630 41 HIS B O 1
ATOM 2631 N N . VAL B 1 44 ? -11.30791 -15.29955 5.10970 1.000 28.49762 42 VAL B N 1
ATOM 2632 C CA . VAL B 1 44 ? -10.84924 -16.66333 4.88061 1.000 31.40822 42 VAL B CA 1
ATOM 2633 C C . VAL B 1 44 ? -11.48387 -17.65271 5.85595 1.000 31.37063 42 VAL B C 1
ATOM 2634 O O . VAL B 1 44 ? -11.54792 -18.84951 5.55798 1.000 31.17793 42 VAL B O 1
ATOM 2638 N N . ILE B 1 45 ? -11.95057 -17.19798 7.02538 1.000 28.42126 43 ILE B N 1
ATOM 2639 C CA . ILE B 1 45 ? -12.58896 -18.12626 7.96269 1.000 31.46450 43 ILE B CA 1
ATOM 2640 C C . ILE B 1 45 ? -14.06325 -18.34560 7.65291 1.000 35.81525 43 ILE B C 1
ATOM 2641 O O . ILE B 1 45 ? -14.73104 -19.09147 8.38064 1.000 37.34348 43 ILE B O 1
ATOM 2646 N N . CYS B 1 46 ? -14.58459 -17.74289 6.58349 1.000 42.97796 44 CYS B N 1
ATOM 2647 C CA . CYS B 1 46 ? -15.99210 -17.84763 6.21231 1.000 45.91608 44 CYS B CA 1
ATOM 2648 C C . CYS B 1 46 ? -16.17299 -18.78323 5.02682 1.000 47.75354 44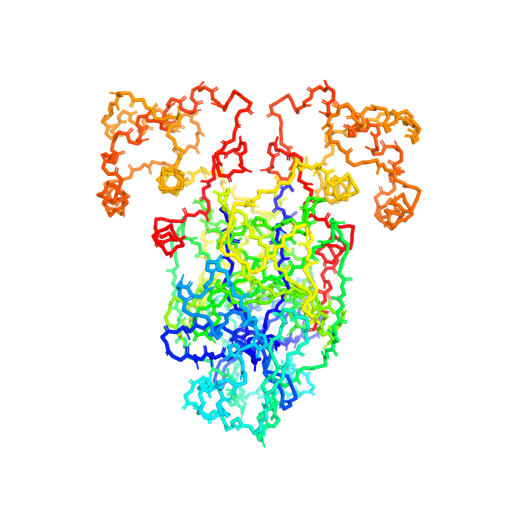 CYS B C 1
ATOM 2649 O O . CYS B 1 46 ? -15.47449 -18.65284 4.01817 1.000 46.75411 44 CYS B O 1
ATOM 2652 N N . THR B 1 47 ? -17.14362 -19.68618 5.12990 1.000 53.12261 45 THR B N 1
ATOM 2653 C CA . THR B 1 47 ? -17.69506 -20.28875 3.92931 1.000 56.19052 45 THR B CA 1
ATOM 2654 C C . THR B 1 47 ? -18.46207 -19.23215 3.13892 1.000 61.36166 45 THR B C 1
ATOM 2655 O O . THR B 1 47 ? -18.72213 -18.12228 3.61675 1.000 58.23217 45 THR B O 1
ATOM 2659 N N . SER B 1 48 ? -18.85140 -19.58872 1.91568 1.000 68.79612 46 SER B N 1
ATOM 2660 C CA . SER B 1 48 ? -19.72980 -18.69907 1.16367 1.000 74.93867 46 SER B CA 1
ATOM 2661 C C . SER B 1 48 ? -21.06007 -18.47415 1.88007 1.000 72.38107 46 SER B C 1
ATOM 2662 O O . SER B 1 48 ? -21.78458 -17.53580 1.53992 1.000 71.70568 46 SER B O 1
ATOM 2665 N N . GLU B 1 49 ? -21.37048 -19.29272 2.88833 1.000 70.24994 47 GLU B N 1
ATOM 2666 C CA . GLU B 1 49 ? -22.60479 -19.18719 3.66035 1.000 73.84471 47 GLU B CA 1
ATOM 2667 C C . GLU B 1 49 ? -22.43463 -18.23135 4.83661 1.000 67.74604 47 GLU B C 1
ATOM 2668 O O . GLU B 1 49 ? -23.32270 -17.41974 5.13011 1.000 64.04686 47 GLU B O 1
ATOM 2674 N N . ASP B 1 50 ? -21.29681 -18.32806 5.52966 1.000 65.88447 48 ASP B N 1
ATOM 2675 C CA . ASP B 1 50 ? -21.00660 -17.38132 6.59710 1.000 58.19229 48 ASP B CA 1
ATOM 2676 C C . ASP B 1 50 ? -21.00570 -15.95565 6.06621 1.000 46.89326 48 ASP B C 1
ATOM 2677 O O . ASP B 1 50 ? -21.42189 -15.02676 6.76932 1.000 42.05331 48 ASP B O 1
ATOM 2682 N N . MET B 1 51 ? -20.60090 -15.77884 4.80541 1.000 42.07621 49 MET B N 1
ATOM 2683 C CA . MET B 1 51 ? -20.41255 -14.44634 4.24672 1.000 47.43589 49 MET B CA 1
ATOM 2684 C C . MET B 1 51 ? -21.71289 -13.66074 4.15532 1.000 49.39921 49 MET B C 1
ATOM 2685 O O . MET B 1 51 ? -21.66705 -12.43649 3.98161 1.000 38.44280 49 MET B O 1
ATOM 2690 N N . LEU B 1 52 ? -22.86654 -14.33152 4.25994 1.000 42.74007 50 LEU B N 1
ATOM 2691 C CA . LEU B 1 52 ? -24.13620 -13.61819 4.18714 1.000 48.21111 50 LEU B CA 1
ATOM 2692 C C . LEU B 1 52 ? -24.31750 -12.69061 5.38308 1.000 53.45654 50 LEU B C 1
ATOM 2693 O O . LEU B 1 52 ? -24.76297 -11.54900 5.22447 1.000 55.39700 50 LEU B O 1
ATOM 2698 N N . ASN B 1 53 ? -23.96822 -13.15145 6.58242 1.000 52.85853 51 ASN B N 1
ATOM 2699 C CA . ASN B 1 53 ? -24.02973 -12.31889 7.78548 1.000 52.28281 51 ASN B CA 1
ATOM 2700 C C . ASN B 1 53 ? -23.01163 -12.82690 8.79387 1.000 46.11543 51 ASN B C 1
ATOM 2701 O O . ASN B 1 53 ? -23.36215 -13.45298 9.80138 1.000 45.33610 51 ASN B O 1
ATOM 2706 N N . PRO B 1 54 ? -21.72693 -12.55572 8.56527 1.000 44.28931 52 PRO B N 1
ATOM 2707 C CA . PRO B 1 54 ? -20.68739 -13.16680 9.40244 1.000 42.47851 52 PRO B CA 1
ATOM 2708 C C . PRO B 1 54 ? -20.52227 -12.46342 10.73977 1.000 41.55168 52 PRO B C 1
ATOM 2709 O O . PRO B 1 54 ? -20.61719 -11.23772 10.84032 1.000 45.86721 52 PRO B O 1
ATOM 2713 N N . ASN B 1 55 ? -20.28626 -13.26599 11.77467 1.000 38.74275 53 ASN B N 1
ATOM 2714 C CA . ASN B 1 55 ? -19.86069 -12.79404 13.09326 1.000 41.63502 53 ASN B CA 1
ATOM 2715 C C . ASN B 1 55 ? -18.41616 -13.25929 13.22760 1.000 39.55937 53 ASN B C 1
ATOM 2716 O O . ASN B 1 55 ? -18.15807 -14.43414 13.51034 1.000 38.40111 53 ASN B O 1
ATOM 2721 N N . TYR B 1 56 ? -17.47306 -12.33984 13.01260 1.000 34.38146 54 TYR B N 1
ATOM 2722 C CA . TYR B 1 56 ? -16.09899 -12.76839 12.79030 1.000 35.12874 54 TYR B CA 1
ATOM 2723 C C . TYR B 1 56 ? -15.44237 -13.26694 14.07017 1.000 32.61588 54 TYR B C 1
ATOM 2724 O O . TYR B 1 56 ? -14.69752 -14.25370 14.03533 1.000 35.22129 54 TYR B O 1
ATOM 2733 N N . GLU B 1 57 ? -15.69159 -12.61304 15.20960 1.000 32.91071 55 GLU B N 1
ATOM 2734 C CA . GLU B 1 57 ? -15.05697 -13.10644 16.42549 1.000 41.52515 55 GLU B CA 1
ATOM 2735 C C . GLU B 1 57 ? -15.63602 -14.45475 16.81693 1.000 43.93710 55 GLU B C 1
ATOM 2736 O O . GLU B 1 57 ? -14.92836 -15.29856 17.37772 1.000 43.74572 55 GLU B O 1
ATOM 2742 N N . ASP B 1 58 ? -16.90398 -14.68563 16.48905 1.000 49.10987 56 ASP B N 1
ATOM 2743 C CA . ASP B 1 58 ? -17.51605 -15.98023 16.75030 1.000 54.04214 56 ASP B CA 1
ATOM 2744 C C . ASP B 1 58 ? -16.86923 -17.07311 15.90615 1.000 50.73874 56 ASP B C 1
ATOM 2745 O O . ASP B 1 58 ? -16.45855 -18.11397 16.43052 1.000 50.39858 56 ASP B O 1
ATOM 2750 N N . LEU B 1 59 ? -16.76024 -16.84820 14.59340 1.000 48.54507 57 LEU B N 1
ATOM 2751 C CA . LEU B 1 59 ? -16.18906 -17.86105 13.70901 1.000 46.23325 57 LEU B CA 1
ATOM 2752 C C . LEU B 1 59 ? -14.72025 -18.12804 14.01286 1.000 47.58329 57 LEU B C 1
ATOM 2753 O O . LEU B 1 59 ? -14.21814 -19.21751 13.71500 1.000 51.83074 57 LEU B O 1
ATOM 2758 N N . LEU B 1 60 ? -14.01243 -17.15330 14.59168 1.000 47.68259 58 LEU B N 1
ATOM 2759 C CA . LEU B 1 60 ? -12.57377 -17.30511 14.80068 1.000 43.24814 58 LEU B CA 1
ATOM 2760 C C . LEU B 1 60 ? -12.23731 -18.08912 16.07072 1.000 46.08194 58 LEU B C 1
ATOM 2761 O O . LEU B 1 60 ? -11.23340 -18.81341 16.09164 1.000 45.68359 58 LEU B O 1
ATOM 2766 N N . ILE B 1 61 ? -13.03824 -17.96390 17.13604 1.000 53.92050 59 ILE B N 1
ATOM 2767 C CA . ILE B 1 61 ? -12.76864 -18.75357 18.33866 1.000 57.09765 59 ILE B CA 1
ATOM 2768 C C . ILE B 1 61 ? -13.02363 -20.23506 18.09369 1.000 54.03429 59 ILE B C 1
ATOM 2769 O O . ILE B 1 61 ? -12.54585 -21.07829 18.86075 1.000 57.36868 59 ILE B O 1
ATOM 2774 N N . ARG B 1 62 ? -13.76428 -20.57057 17.03396 1.000 58.29805 60 ARG B N 1
ATOM 2775 C CA . ARG B 1 62 ? -13.95119 -21.94750 16.58966 1.000 59.88351 60 ARG B CA 1
ATOM 2776 C C . ARG B 1 62 ? -12.66103 -22.59660 16.11124 1.000 55.19492 60 ARG B C 1
ATOM 2777 O O . ARG B 1 62 ? -12.61452 -23.82682 16.00151 1.000 49.03547 60 ARG B O 1
ATOM 2785 N N . LYS B 1 63 ? -11.63302 -21.80642 15.80330 1.000 46.64220 61 LYS B N 1
ATOM 2786 C CA . LYS B 1 63 ? -10.49279 -22.26168 15.01950 1.000 43.40745 61 LYS B CA 1
ATOM 2787 C C . LYS B 1 63 ? -9.28881 -22.50962 15.91758 1.000 46.59663 61 LYS B C 1
ATOM 2788 O O . LYS B 1 63 ? -8.94930 -21.67006 16.75684 1.000 50.76465 61 LYS B O 1
ATOM 2794 N N . SER B 1 64 ? -8.65344 -23.66169 15.74421 1.000 47.32164 62 SER B N 1
ATOM 2795 C CA . SER B 1 64 ? -7.32310 -23.86647 16.28475 1.000 44.22233 62 SER B CA 1
ATOM 2796 C C . SER B 1 64 ? -6.29364 -23.35011 15.28209 1.000 38.33751 62 SER B C 1
ATOM 2797 O O . SER B 1 64 ? -6.60592 -23.06415 14.12052 1.000 32.98563 62 SER B O 1
ATOM 2800 N N . ASN B 1 65 ? -5.04932 -23.22268 15.74655 1.000 33.80813 63 ASN B N 1
ATOM 2801 C CA . ASN B 1 65 ? -3.96539 -22.87122 14.83738 1.000 31.19494 63 ASN B CA 1
ATOM 2802 C C . ASN B 1 65 ? -3.88871 -23.85910 13.67780 1.000 36.73640 63 ASN B C 1
ATOM 2803 O O . ASN B 1 65 ? -3.60610 -23.46833 12.54037 1.000 31.57108 63 ASN B O 1
ATOM 2808 N N . HIS B 1 66 ? -4.17515 -25.14274 13.93445 1.000 33.28039 64 HIS B N 1
ATOM 2809 C CA . HIS B 1 66 ? -4.08911 -26.13513 12.86795 1.000 32.91312 64 HIS B CA 1
ATOM 2810 C C . HIS B 1 66 ? -5.24667 -26.04622 11.87742 1.000 31.67141 64 HIS B C 1
ATOM 2811 O O . HIS B 1 66 ? -5.22172 -26.74598 10.86011 1.000 33.03632 64 HIS B O 1
ATOM 2818 N N . ASN B 1 67 ? -6.25017 -25.20413 12.13219 1.000 29.82992 65 ASN B N 1
ATOM 2819 C CA . ASN B 1 67 ? -7.27109 -24.95538 11.11807 1.000 29.23356 65 ASN B CA 1
ATOM 2820 C C . ASN B 1 67 ? -6.77457 -24.06083 9.98603 1.000 34.67378 65 ASN B C 1
ATOM 2821 O O . ASN B 1 67 ? -7.48277 -23.89292 8.98495 1.000 32.78897 65 ASN B O 1
ATOM 2826 N N . PHE B 1 68 ? -5.57963 -23.49430 10.10623 1.000 29.12623 66 PHE B N 1
ATOM 2827 C CA . PHE B 1 68 ? -5.01823 -22.63123 9.07828 1.000 27.82439 66 PHE B CA 1
ATOM 2828 C C . PHE B 1 68 ? -3.84931 -23.34359 8.42519 1.000 30.00776 66 PHE B C 1
ATOM 2829 O O . PHE B 1 68 ? -2.83686 -23.61039 9.08091 1.000 36.85701 66 PHE B O 1
ATOM 2837 N N . LEU B 1 69 ? -3.99491 -23.65702 7.13947 1.000 28.27443 67 LEU B N 1
ATOM 2838 C CA . LEU B 1 69 ? -2.92889 -24.27283 6.36306 1.000 28.11187 67 LEU B CA 1
ATOM 2839 C C . LEU B 1 69 ? -2.25228 -23.17414 5.55023 1.000 32.05413 67 LEU B C 1
ATOM 2840 O O . LEU B 1 69 ? -2.86795 -22.57506 4.66278 1.000 27.99212 67 LEU B O 1
ATOM 2845 N N . VAL B 1 70 ? -1.00262 -22.88496 5.88286 1.000 30.00127 68 VAL B N 1
ATOM 2846 C CA . VAL B 1 70 ? -0.22441 -21.86068 5.20080 1.000 26.68720 68 VAL B CA 1
ATOM 2847 C C . VAL B 1 70 ? 0.88604 -22.55306 4.43614 1.000 25.97100 68 VAL B C 1
ATOM 2848 O O . VAL B 1 70 ? 1.64336 -23.33849 5.01527 1.000 30.74011 68 VAL B O 1
ATOM 2852 N N . GLN B 1 71 ? 0.97968 -22.27679 3.13655 1.000 28.81823 69 GLN B N 1
ATOM 2853 C CA . GLN B 1 71 ? 1.98984 -22.90809 2.30196 1.000 31.59653 69 GLN B CA 1
ATOM 2854 C C . GLN B 1 71 ? 2.79444 -21.83828 1.58743 1.000 28.79392 69 GLN B C 1
ATOM 2855 O O . GLN B 1 71 ? 2.23657 -21.00116 0.87059 1.000 28.09784 69 GLN B O 1
ATOM 2861 N N . ALA B 1 72 ? 4.09265 -21.86418 1.80582 1.000 25.70694 70 ALA B N 1
ATOM 2862 C CA . ALA B 1 72 ? 5.04057 -20.99802 1.12839 1.000 28.84750 70 ALA B CA 1
ATOM 2863 C C . ALA B 1 72 ? 5.72458 -21.86352 0.07606 1.000 37.33915 70 ALA B C 1
ATOM 2864 O O . ALA B 1 72 ? 6.60178 -22.67335 0.39539 1.000 35.31124 70 ALA B O 1
ATOM 2866 N N . GLY B 1 73 ? 5.30146 -21.71168 -1.17809 1.000 40.46306 71 GLY B N 1
ATOM 2867 C CA . GLY B 1 73 ? 5.75809 -22.61032 -2.22037 1.000 44.56298 71 GLY B CA 1
ATOM 2868 C C . GLY B 1 73 ? 5.33067 -24.02802 -1.92021 1.000 51.33001 71 GLY B C 1
ATOM 2869 O O . GLY B 1 73 ? 4.13295 -24.33331 -1.94528 1.000 52.33011 71 GLY B O 1
ATOM 2870 N N . ASN B 1 74 ? 6.27987 -24.90334 -1.61660 1.000 48.95821 72 ASN B N 1
ATOM 2871 C CA . ASN B 1 74 ? 5.93079 -26.26708 -1.26480 1.000 61.03012 72 ASN B CA 1
ATOM 2872 C C . ASN B 1 74 ? 6.26728 -26.58971 0.18316 1.000 59.21268 72 ASN B C 1
ATOM 2873 O O . ASN B 1 74 ? 6.28712 -27.77576 0.55771 1.000 64.02469 72 ASN B O 1
ATOM 2878 N N . VAL B 1 75 ? 6.50693 -25.56941 1.01657 1.000 48.88259 73 VAL B N 1
ATOM 2879 C CA . VAL B 1 75 ? 6.75219 -25.76318 2.44422 1.000 42.25309 73 VAL B CA 1
ATOM 2880 C C . VAL B 1 75 ? 5.53673 -25.31221 3.23125 1.000 39.02735 73 VAL B C 1
ATOM 2881 O O . VAL B 1 75 ? 5.04984 -24.19074 3.04557 1.000 30.76507 73 VAL B O 1
ATOM 2885 N N . GLN B 1 76 ? 5.05359 -26.18309 4.10876 1.000 32.16944 74 GLN B N 1
ATOM 2886 C CA . GLN B 1 76 ? 3.96330 -25.85817 5.01399 1.000 34.14288 74 GLN B CA 1
ATOM 2887 C C . GLN B 1 76 ? 4.52436 -25.08006 6.20055 1.000 38.75940 74 GLN B C 1
ATOM 2888 O O . GLN B 1 76 ? 5.51082 -25.49885 6.81735 1.000 39.68249 74 GLN B O 1
ATOM 2894 N N . LEU B 1 77 ? 3.93062 -23.92636 6.49025 1.000 27.15476 75 LEU B N 1
ATOM 2895 C CA . LEU B 1 77 ? 4.35816 -23.12388 7.62387 1.000 31.77274 75 LEU B CA 1
ATOM 2896 C C . LEU B 1 77 ? 3.54719 -23.50276 8.85591 1.000 35.56582 75 LEU B C 1
ATOM 2897 O O . LEU B 1 77 ? 2.32653 -23.67121 8.78359 1.000 42.14425 75 LEU B O 1
ATOM 2902 N N . ARG B 1 78 ? 4.23525 -23.63788 9.98739 1.000 30.58708 76 ARG B N 1
ATOM 2903 C CA . ARG B 1 78 ? 3.58783 -23.99576 11.24542 1.000 27.47821 76 ARG B CA 1
ATOM 2904 C C . ARG B 1 78 ? 2.98508 -22.74840 11.88048 1.000 28.90794 76 ARG B C 1
ATOM 2905 O O . ARG B 1 78 ? 3.71215 -21.79837 12.19404 1.000 30.90320 76 ARG B O 1
ATOM 2913 N N . VAL B 1 79 ? 1.66881 -22.75922 12.08261 1.000 25.51793 77 VAL B N 1
ATOM 2914 C CA . VAL B 1 79 ? 0.94384 -21.63466 12.67675 1.000 29.18518 77 VAL B CA 1
ATOM 2915 C C . VAL B 1 79 ? 0.94897 -21.79671 14.19148 1.000 26.42116 77 VAL B C 1
ATOM 2916 O O . VAL B 1 79 ? 0.48713 -22.81847 14.71016 1.000 29.10434 77 VAL B O 1
ATOM 2920 N N . ILE B 1 80 ? 1.45065 -20.79114 14.90845 1.000 24.43345 78 ILE B N 1
ATOM 2921 C CA . ILE B 1 80 ? 1.57935 -20.88527 16.35704 1.000 28.11306 78 ILE B CA 1
ATOM 2922 C C . ILE B 1 80 ? 0.77227 -19.81336 17.07820 1.000 32.95449 78 ILE B C 1
ATOM 2923 O O . ILE B 1 80 ? 0.87589 -19.68211 18.29662 1.000 32.71838 78 ILE B O 1
ATOM 2928 N N . GLY B 1 81 ? -0.02260 -19.03846 16.34875 1.000 31.22766 79 GLY B N 1
ATOM 2929 C CA . GLY B 1 81 ? -0.93000 -18.08346 16.96142 1.000 26.92985 79 GLY B CA 1
ATOM 2930 C C . GLY B 1 81 ? -1.79418 -17.45523 15.89635 1.000 26.99269 79 GLY B C 1
ATOM 2931 O O . GLY B 1 81 ? -1.44294 -17.44605 14.71143 1.000 25.26931 79 GLY B O 1
ATOM 2932 N N . HIS B 1 82 ? -2.94551 -16.94466 16.32251 1.000 26.15407 80 HIS B N 1
ATOM 2933 C CA . HIS B 1 82 ? -3.83045 -16.26464 15.39112 1.000 24.26790 80 HIS B CA 1
ATOM 2934 C C . HIS B 1 82 ? -4.60456 -15.18051 16.11717 1.000 29.64477 80 HIS B C 1
ATOM 2935 O O . HIS B 1 82 ? -5.02330 -15.36160 17.26249 1.000 34.17747 80 HIS B O 1
ATOM 2942 N N . SER B 1 83 ? -4.80930 -14.06570 15.42899 1.000 27.97348 81 SER B N 1
ATOM 2943 C CA . SER B 1 83 ? -5.58355 -12.96709 15.97975 1.000 29.46720 81 SER B CA 1
ATOM 2944 C C . SER B 1 83 ? -6.06049 -12.10542 14.82716 1.000 29.55065 81 SER B C 1
ATOM 2945 O O . SER B 1 83 ? -5.63530 -12.26555 13.68153 1.000 29.99179 81 SER B O 1
ATOM 2948 N N . MET B 1 84 ? -6.96371 -11.19346 15.15225 1.000 28.39343 82 MET B N 1
ATOM 2949 C CA . MET B 1 84 ? -7.61102 -10.31991 14.18999 1.000 29.19864 82 MET B CA 1
ATOM 2950 C C . MET B 1 84 ? -7.26090 -8.86874 14.50352 1.000 28.31444 82 MET B C 1
ATOM 2951 O O . MET B 1 84 ? -7.23644 -8.46740 15.67137 1.000 28.31294 82 MET B O 1
ATOM 2956 N N . GLN B 1 85 ? -6.95622 -8.09165 13.46520 1.000 26.11398 83 GLN B N 1
ATOM 2957 C CA . GLN B 1 85 ? -6.88632 -6.63604 13.55909 1.000 23.56813 83 GLN B CA 1
ATOM 2958 C C . GLN B 1 85 ? -7.79788 -6.06802 12.48100 1.000 22.28026 83 GLN B C 1
ATOM 2959 O O . GLN B 1 85 ? -7.49021 -6.16350 11.28887 1.000 21.49108 83 GLN B O 1
ATOM 2965 N N . ASN B 1 86 ? -8.91233 -5.47271 12.89263 1.000 22.39007 84 ASN B N 1
ATOM 2966 C CA . ASN B 1 86 ? -9.86989 -4.91815 11.93238 1.000 26.78517 84 ASN B CA 1
ATOM 2967 C C . ASN B 1 86 ? -10.24852 -6.04378 10.96715 1.000 23.75036 84 ASN B C 1
ATOM 2968 O O . ASN B 1 86 ? -10.58331 -7.14244 11.43223 1.000 23.94919 84 ASN B O 1
ATOM 2973 N N . CYS B 1 87 ? -10.17572 -5.83834 9.64755 1.000 20.26972 85 CYS B N 1
ATOM 2974 C CA . CYS B 1 87 ? -10.61639 -6.86933 8.71707 1.000 24.13451 85 CYS B CA 1
ATOM 2975 C C . CYS B 1 87 ? -9.47270 -7.75207 8.23619 1.000 26.01190 85 CYS B C 1
ATOM 2976 O O . CYS B 1 87 ? -9.62684 -8.46093 7.23222 1.000 24.27231 85 CYS B O 1
ATOM 2979 N N . VAL B 1 88 ? -8.35013 -7.75471 8.95342 1.000 20.01260 86 VAL B N 1
ATOM 2980 C CA . VAL B 1 88 ? -7.18272 -8.55070 8.59517 1.000 22.14918 86 VAL B CA 1
ATOM 2981 C C . VAL B 1 88 ? -6.94208 -9.59999 9.67300 1.000 27.11084 86 VAL B C 1
ATOM 2982 O O . VAL B 1 88 ? -7.02418 -9.31169 10.87401 1.000 26.74411 86 VAL B O 1
ATOM 2986 N N . LEU B 1 89 ? -6.68267 -10.83090 9.23479 1.000 25.92998 87 LEU B N 1
ATOM 2987 C CA . LEU B 1 89 ? -6.26139 -11.90300 10.11958 1.000 20.12394 87 LEU B CA 1
ATOM 2988 C C . LEU B 1 89 ? -4.73730 -11.95978 10.15294 1.000 15.80648 87 LEU B C 1
ATOM 2989 O O . LEU B 1 89 ? -4.07524 -11.80742 9.12344 1.000 20.35465 87 LEU B O 1
ATOM 2994 N N . LYS B 1 90 ? -4.18023 -12.16405 11.34137 1.000 21.05585 88 LYS B N 1
ATOM 2995 C CA . LYS B 1 90 ? -2.73282 -12.22734 11.52118 1.000 20.92298 88 LYS B CA 1
ATOM 2996 C C . LYS B 1 90 ? -2.38950 -13.61042 12.04545 1.000 24.44312 88 LYS B C 1
ATOM 2997 O O . LYS B 1 90 ? -2.75812 -13.95446 13.17437 1.000 28.25772 88 LYS B O 1
ATOM 3003 N N . LEU B 1 91 ? -1.67454 -14.38949 11.23612 1.000 22.14533 89 LEU B N 1
ATOM 3004 C CA . LEU B 1 91 ? -1.29826 -15.75266 11.58888 1.000 26.14635 89 LEU B CA 1
ATOM 3005 C C . LEU B 1 91 ? 0.17419 -15.74455 11.97185 1.000 24.82025 89 LEU B C 1
ATOM 3006 O O . LEU B 1 91 ? 1.04126 -15.57851 11.10927 1.000 24.20954 89 LEU B O 1
ATOM 3011 N N . LYS B 1 92 ? 0.46224 -15.91147 13.25984 1.000 28.11729 90 LYS B N 1
ATOM 3012 C CA . LYS B 1 92 ? 1.85342 -16.01279 13.67839 1.000 28.01416 90 LYS B CA 1
ATOM 3013 C C . LYS B 1 92 ? 2.36303 -17.39963 13.32635 1.000 27.11021 90 LYS B C 1
ATOM 3014 O O . LYS B 1 92 ? 1.67969 -18.40157 13.58174 1.000 26.57260 90 LYS B O 1
ATOM 3020 N N . VAL B 1 93 ? 3.54076 -17.45268 12.70129 1.000 24.38237 91 VAL B N 1
ATOM 3021 C CA . VAL B 1 93 ? 4.15276 -18.70509 12.26974 1.000 23.98177 91 VAL B CA 1
ATOM 3022 C C . VAL B 1 93 ? 5.48982 -18.87014 12.99176 1.000 25.81365 91 VAL B C 1
ATOM 3023 O O . VAL B 1 93 ? 6.02270 -17.93458 13.59447 1.000 25.33999 91 VAL B O 1
ATOM 3027 N N . ASP B 1 94 ? 6.02384 -20.08603 12.94084 1.000 24.78283 92 ASP B N 1
ATOM 3028 C CA . ASP B 1 94 ? 7.19368 -20.38193 13.75556 1.000 30.55481 92 ASP B CA 1
ATOM 3029 C C . ASP B 1 94 ? 8.50239 -19.97555 13.08739 1.000 35.14411 92 ASP B C 1
ATOM 3030 O O . ASP B 1 94 ? 9.56270 -20.11769 13.70661 1.000 37.56295 92 ASP B O 1
ATOM 3035 N N . THR B 1 95 ? 8.44432 -19.46132 11.85698 1.000 30.74712 93 THR B N 1
ATOM 3036 C CA . THR B 1 95 ? 9.61160 -19.13442 11.05069 1.000 26.83247 93 THR B CA 1
ATOM 3037 C C . THR B 1 95 ? 9.45745 -17.72816 10.48733 1.000 32.93300 93 THR B C 1
ATOM 3038 O O . THR B 1 95 ? 8.42050 -17.40438 9.90130 1.000 25.57781 93 THR B O 1
ATOM 3042 N N . ALA B 1 96 ? 10.48126 -16.89904 10.66749 1.000 25.33152 94 ALA B N 1
ATOM 3043 C CA . ALA B 1 96 ? 10.50235 -15.58246 10.04487 1.000 29.31935 94 ALA B CA 1
ATOM 3044 C C . ALA B 1 96 ? 10.85653 -15.71186 8.56654 1.000 29.19730 94 ALA B C 1
ATOM 3045 O O . ALA B 1 96 ? 11.74580 -16.48078 8.19176 1.000 29.99783 94 ALA B O 1
ATOM 3047 N N . ASN B 1 97 ? 10.14319 -14.96933 7.72174 1.000 24.71473 95 ASN B N 1
ATOM 3048 C CA . ASN B 1 97 ? 10.40895 -15.01430 6.28977 1.000 22.04602 95 ASN B CA 1
ATOM 3049 C C . ASN B 1 97 ? 11.80784 -14.48156 6.01900 1.000 23.65271 95 ASN B C 1
ATOM 3050 O O . ASN B 1 97 ? 12.05362 -13.28123 6.20590 1.000 20.97023 95 ASN B O 1
ATOM 3055 N N . PRO B 1 98 ? 12.74401 -15.32119 5.55589 1.000 25.29990 96 PRO B N 1
ATOM 3056 C CA . PRO B 1 98 ? 14.10030 -14.82267 5.28138 1.000 20.26208 96 PRO B CA 1
ATOM 3057 C C . PRO B 1 98 ? 14.15730 -13.86022 4.11233 1.000 25.47516 96 PRO B C 1
ATOM 3058 O O . PRO B 1 98 ? 15.17150 -13.17229 3.94530 1.000 26.98876 96 PRO B O 1
ATOM 3062 N N . LYS B 1 99 ? 13.105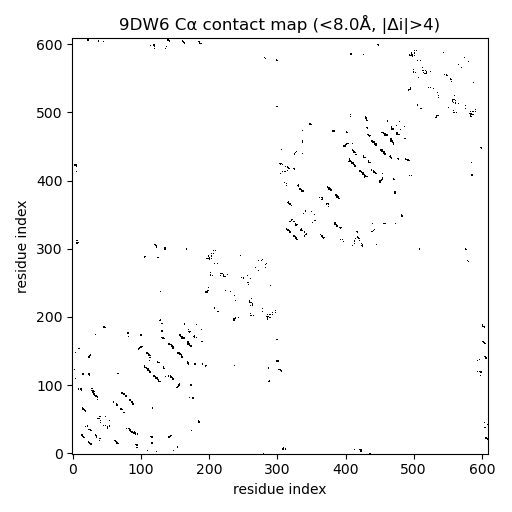44 -13.78665 3.30197 1.000 20.01249 97 LYS B N 1
ATOM 3063 C CA . LYS B 1 99 ? 13.02656 -12.82785 2.21298 1.000 20.83003 97 LYS B CA 1
ATOM 3064 C C . LYS B 1 99 ? 12.25926 -11.56136 2.58795 1.000 26.28398 97 LYS B C 1
ATOM 3065 O O . LYS B 1 99 ? 11.92856 -10.78059 1.69690 1.000 24.36832 97 LYS B O 1
ATOM 3071 N N . THR B 1 100 ? 11.94833 -11.35227 3.86686 1.000 25.85673 98 THR B N 1
ATOM 3072 C CA . THR B 1 100 ? 11.26617 -10.13009 4.29642 1.000 21.86753 98 THR B CA 1
ATOM 3073 C C . THR B 1 100 ? 12.05760 -8.91199 3.80899 1.000 23.53918 98 THR B C 1
ATOM 3074 O O . THR B 1 100 ? 13.24562 -8.79175 4.13151 1.000 20.30481 98 THR B O 1
ATOM 3078 N N . PRO B 1 101 ? 11.46699 -8.02541 3.01335 1.000 23.48926 99 PRO B N 1
ATOM 3079 C CA . PRO B 1 101 ? 12.18402 -6.81824 2.59248 1.000 21.41190 99 PRO B CA 1
ATOM 3080 C C . PRO B 1 101 ? 12.07635 -5.75552 3.67368 1.000 21.59338 99 PRO B C 1
ATOM 3081 O O . PRO B 1 101 ? 11.32697 -5.89435 4.63537 1.000 19.72894 99 PRO B O 1
ATOM 3085 N N . LYS B 1 102 ? 12.84418 -4.67489 3.51302 1.000 16.87232 100 LYS B N 1
ATOM 3086 C CA . LYS B 1 102 ? 12.54698 -3.50871 4.32284 1.000 20.58941 100 LYS B CA 1
ATOM 3087 C C . LYS B 1 102 ? 11.16272 -3.01906 3.92274 1.000 16.37858 100 LYS B C 1
ATOM 3088 O O . LYS B 1 102 ? 10.87419 -2.86376 2.72943 1.000 21.28314 100 LYS B O 1
ATOM 3094 N N . TYR B 1 103 ? 10.28112 -2.83227 4.90584 1.000 18.59794 101 TYR B N 1
ATOM 3095 C CA . TYR B 1 103 ? 8.90782 -2.46496 4.56848 1.000 16.81950 101 TYR B CA 1
ATOM 3096 C C . TYR B 1 103 ? 8.27762 -1.63718 5.68067 1.000 15.91727 101 TYR B C 1
ATOM 3097 O O . TYR B 1 103 ? 8.71378 -1.66201 6.83347 1.000 18.53730 101 TYR B O 1
ATOM 3106 N N . LYS B 1 104 ? 7.21231 -0.92333 5.31319 1.000 18.46344 102 LYS B N 1
ATOM 3107 C CA . LYS B 1 104 ? 6.28762 -0.34925 6.27366 1.000 20.25917 102 LYS B CA 1
ATOM 3108 C C . LYS B 1 104 ? 4.86841 -0.50047 5.73582 1.000 21.01424 102 LYS B C 1
ATOM 3109 O O . LYS B 1 104 ? 4.65500 -0.78612 4.55286 1.000 20.84531 102 LYS B O 1
ATOM 3115 N N . PHE B 1 105 ? 3.90036 -0.32020 6.63298 1.000 18.58198 103 PHE B N 1
ATOM 3116 C CA . PHE B 1 105 ? 2.48044 -0.26254 6.29399 1.000 19.42747 103 PHE B CA 1
ATOM 3117 C C . PHE B 1 105 ? 2.07054 1.20564 6.24060 1.000 19.46034 103 PHE B C 1
ATOM 3118 O O . PHE B 1 105 ? 2.33264 1.95083 7.18903 1.000 22.75436 103 PHE B O 1
ATOM 3126 N N . VAL B 1 106 ? 1.46660 1.62471 5.12658 1.000 17.14217 104 VAL B N 1
ATOM 3127 C CA . VAL B 1 106 ? 1.01608 3.00071 4.94602 1.000 20.14909 104 VAL B CA 1
ATOM 3128 C C . VAL B 1 106 ? -0.41775 2.97410 4.42650 1.000 24.68042 104 VAL B C 1
ATOM 3129 O O . VAL B 1 106 ? -0.82312 2.05883 3.70683 1.000 36.39449 104 VAL B O 1
ATOM 3133 N N . ARG B 1 107 ? -1.19012 3.98638 4.79510 1.000 19.34555 105 ARG B N 1
ATOM 3134 C CA . ARG B 1 107 ? -2.51217 4.17876 4.22174 1.000 17.97526 105 ARG B CA 1
ATOM 3135 C C . ARG B 1 107 ? -2.42737 5.32448 3.22492 1.000 26.16541 105 ARG B C 1
ATOM 3136 O O . ARG B 1 107 ? -1.88701 6.38802 3.54668 1.000 27.49169 105 ARG B O 1
ATOM 3144 N N . ILE B 1 108 ? -2.91788 5.10533 2.01043 1.000 22.24715 106 ILE B N 1
ATOM 3145 C CA . ILE B 1 108 ? -2.81027 6.10393 0.96487 1.000 25.88563 106 ILE B CA 1
ATOM 3146 C C . ILE B 1 108 ? -4.09862 6.91122 0.90061 1.000 24.72270 106 ILE B C 1
ATOM 3147 O O . ILE B 1 108 ? -5.10912 6.56322 1.50425 1.000 22.63270 106 ILE B O 1
ATOM 3152 N N . GLN B 1 109 ? -4.05525 8.04088 0.14730 1.000 24.20988 107 GLN B N 1
ATOM 3153 C CA . GLN B 1 109 ? -5.19239 8.91075 -0.11464 1.000 27.40473 107 GLN B CA 1
ATOM 3154 C C . GLN B 1 109 ? -5.78605 8.59768 -1.48111 1.000 26.07226 107 GLN B C 1
ATOM 3155 O O . GLN B 1 109 ? -5.08156 8.12476 -2.37940 1.000 22.23708 107 GLN B O 1
ATOM 3161 N N . PRO B 1 110 ? -7.06918 8.85663 -1.69218 1.000 28.38693 108 PRO B N 1
ATOM 3162 C CA . PRO B 1 110 ? -7.62319 8.69512 -3.04027 1.000 26.52138 108 PRO B CA 1
ATOM 3163 C C . PRO B 1 110 ? -6.86864 9.57273 -4.02740 1.000 31.31686 108 PRO B C 1
ATOM 3164 O O . PRO B 1 110 ? -6.41981 10.67152 -3.69367 1.000 28.32504 108 PRO B O 1
ATOM 3168 N N . GLY B 1 111 ? -6.68309 9.05277 -5.24223 1.000 23.56091 109 GLY B N 1
ATOM 3169 C CA . GLY B 1 111 ? -5.82923 9.68223 -6.22411 1.000 24.34585 109 GLY B CA 1
ATOM 3170 C C . GLY B 1 111 ? -4.39885 9.18314 -6.24470 1.000 27.64818 109 GLY B C 1
ATOM 3171 O O . GLY B 1 111 ? -3.71616 9.34436 -7.26467 1.000 32.85137 109 GLY B O 1
ATOM 3172 N N . GLN B 1 112 ? -3.91322 8.59432 -5.15379 1.000 29.20121 110 GLN B N 1
ATOM 3173 C CA . GLN B 1 112 ? -2.55666 8.06529 -5.14954 1.000 24.01094 110 GLN B CA 1
ATOM 3174 C C . GLN B 1 112 ? -2.54231 6.70706 -5.84119 1.000 25.72417 110 GLN B C 1
ATOM 3175 O O . GLN B 1 112 ? -3.54927 5.99740 -5.87359 1.000 23.79252 110 GLN B O 1
ATOM 3181 N N . THR B 1 113 ? -1.39855 6.36588 -6.42473 1.000 31.10205 111 THR B N 1
ATOM 3182 C CA . THR B 1 113 ? -1.24820 5.16662 -7.24154 1.000 21.30611 111 THR B CA 1
ATOM 3183 C C . THR B 1 113 ? -0.36359 4.14410 -6.53694 1.000 21.91896 111 THR B C 1
ATOM 3184 O O . THR B 1 113 ? 0.37795 4.46832 -5.60627 1.000 22.53311 111 THR B O 1
ATOM 3188 N N . PHE B 1 114 ? -0.43050 2.90649 -7.02467 1.000 21.99204 112 PHE B N 1
ATOM 3189 C CA . PHE B 1 114 ? 0.38019 1.82151 -6.48674 1.000 24.27025 112 PHE B CA 1
ATOM 3190 C C . PHE B 1 114 ? 0.33622 0.64648 -7.45575 1.000 18.49239 112 PHE B C 1
ATOM 3191 O O . PHE B 1 114 ? -0.51607 0.59037 -8.35026 1.000 21.44435 112 PHE B O 1
ATOM 3199 N N . SER B 1 115 ? 1.27965 -0.28404 -7.28376 1.000 19.54740 113 SER B N 1
ATOM 3200 C CA . SER B 1 115 ? 1.26477 -1.52674 -8.04561 1.000 14.76021 113 SER B CA 1
ATOM 3201 C C . SER B 1 115 ? 0.58768 -2.61501 -7.24019 1.000 18.10376 113 SER B C 1
ATOM 3202 O O . SER B 1 115 ? 0.80533 -2.73448 -6.03295 1.000 20.36098 113 SER B O 1
ATOM 3205 N N . VAL B 1 116 ? -0.22500 -3.42160 -7.92005 1.000 18.41980 114 VAL B N 1
ATOM 3206 C CA . VAL B 1 116 ? -0.86123 -4.58070 -7.31179 1.000 14.23400 114 VAL B CA 1
ATOM 3207 C C . VAL B 1 116 ? -0.21813 -5.82358 -7.90220 1.000 18.50943 114 VAL B C 1
ATOM 3208 O O . VAL B 1 116 ? -0.12167 -5.95653 -9.12722 1.000 22.74417 114 VAL B O 1
ATOM 3212 N N . LEU B 1 117 ? 0.20514 -6.73071 -7.03553 1.000 19.41150 115 LEU B N 1
ATOM 3213 C CA . LEU B 1 117 ? 0.71519 -8.03904 -7.44040 1.000 16.43942 115 LEU B CA 1
ATOM 3214 C C . LEU B 1 117 ? -0.46340 -9.00515 -7.34099 1.000 18.51629 115 LEU B C 1
ATOM 3215 O O . LEU B 1 117 ? -0.80002 -9.48028 -6.25203 1.000 19.97563 115 LEU B O 1
ATOM 3220 N N . ALA B 1 118 ? -1.12851 -9.24447 -8.46917 1.000 20.62852 116 ALA B N 1
ATOM 3221 C CA . ALA B 1 118 ? -2.24904 -10.18064 -8.49450 1.000 15.26457 116 ALA B CA 1
ATOM 3222 C C . ALA B 1 118 ? -1.72015 -11.59330 -8.30684 1.000 21.81627 116 ALA B C 1
ATOM 3223 O O . ALA B 1 118 ? -0.79760 -12.01598 -9.01584 1.000 22.38893 116 ALA B O 1
ATOM 3225 N N . CYS B 1 119 ? -2.28234 -12.30672 -7.33493 1.000 28.31966 117 CYS B N 1
ATOM 3226 C CA . CYS B 1 119 ? -1.92799 -13.69175 -7.05313 1.000 22.97077 117 CYS B CA 1
ATOM 3227 C C . CYS B 1 119 ? -3.18603 -14.53801 -6.96730 1.000 23.89608 117 CYS B C 1
ATOM 3228 O O . CYS B 1 119 ? -4.28053 -14.04080 -6.69417 1.000 20.34316 117 CYS B O 1
ATOM 3231 N N . TYR B 1 120 ? -2.99888 -15.83605 -7.17964 1.000 19.17713 118 TYR B N 1
ATOM 3232 C CA . TYR B 1 120 ? -4.04936 -16.83186 -7.01588 1.000 22.34798 118 TYR B CA 1
ATOM 3233 C C . TYR B 1 120 ? -3.41031 -18.03338 -6.34904 1.000 22.49113 118 TYR B C 1
ATOM 3234 O O . TYR B 1 120 ? -2.33567 -18.46898 -6.77310 1.000 28.15911 118 TYR B O 1
ATOM 3243 N N . ASN B 1 121 ? -4.05091 -18.53691 -5.29021 1.000 27.41807 119 ASN B N 1
ATOM 3244 C CA . ASN B 1 121 ? -3.54071 -19.68267 -4.53038 1.000 34.21611 119 ASN B CA 1
ATOM 3245 C C . ASN B 1 121 ? -2.09464 -19.46146 -4.08593 1.000 33.38486 119 ASN B C 1
ATOM 3246 O O . ASN B 1 121 ? -1.26852 -20.37819 -4.09573 1.000 30.48911 119 ASN B O 1
ATOM 3251 N N . GLY B 1 122 ? -1.77555 -18.21802 -3.71665 1.000 29.16649 120 GLY B N 1
ATOM 3252 C CA . GLY B 1 122 ? -0.45492 -17.89022 -3.22798 1.000 25.22099 120 GLY B CA 1
ATOM 3253 C C . GLY B 1 122 ? 0.60313 -17.68959 -4.29059 1.000 26.93928 120 GLY B C 1
ATOM 3254 O O . GLY B 1 122 ? 1.75643 -17.40309 -3.94050 1.000 29.59514 120 GLY B O 1
ATOM 3255 N N . SER B 1 123 ? 0.25676 -17.82000 -5.57278 1.000 25.65937 121 SER B N 1
ATOM 3256 C CA . SER B 1 123 ? 1.23502 -17.72061 -6.65466 1.000 27.06886 121 SER B CA 1
ATOM 3257 C C . SER B 1 123 ? 1.09341 -16.39694 -7.38241 1.000 24.33358 121 SER B C 1
ATOM 3258 O O . SER B 1 123 ? 0.01210 -16.10431 -7.90851 1.000 24.17911 121 SER B O 1
ATOM 3261 N N . PRO B 1 124 ? 2.15847 -15.60671 -7.48676 1.000 24.66927 122 PRO B N 1
ATOM 3262 C CA . PRO B 1 124 ? 2.08161 -14.35214 -8.24979 1.000 28.30549 122 PRO B CA 1
ATOM 3263 C C . PRO B 1 124 ? 1.77640 -14.60750 -9.72189 1.000 31.20456 122 PRO B C 1
ATOM 3264 O O . PRO B 1 124 ? 2.43376 -15.40874 -10.38872 1.000 30.50293 122 PRO B O 1
ATOM 3268 N N . SER B 1 125 ? 0.76849 -13.90783 -10.22653 1.000 20.45706 123 SER B N 1
ATOM 3269 C CA . SER B 1 125 ? 0.25326 -14.10533 -11.57258 1.000 22.95237 123 SER B CA 1
ATOM 3270 C C . SER B 1 125 ? 0.48439 -12.91895 -12.49477 1.000 21.61606 123 SER B C 1
ATOM 3271 O O . SER B 1 125 ? 0.72647 -13.11392 -13.69132 1.000 22.35282 123 SER B O 1
ATOM 3274 N N . GLY B 1 126 ? 0.43557 -11.69765 -11.97170 1.000 25.56069 124 GLY B N 1
ATOM 3275 C CA . GLY B 1 126 ? 0.65078 -10.52191 -12.79355 1.000 23.67388 124 GLY B CA 1
ATOM 3276 C C . GLY B 1 126 ? 0.83048 -9.31303 -11.90627 1.000 18.37641 124 GLY B C 1
ATOM 3277 O O . GLY B 1 126 ? 0.58420 -9.36283 -10.70041 1.000 19.13003 124 GLY B O 1
ATOM 3278 N N . VAL B 1 127 ? 1.26836 -8.21999 -12.51910 1.000 19.71857 125 VAL B N 1
ATOM 3279 C CA . VAL B 1 127 ? 1.44139 -6.96757 -11.79876 1.000 20.96827 125 VAL B CA 1
ATOM 3280 C C . VAL B 1 127 ? 0.86903 -5.84339 -12.65493 1.000 25.91389 125 VAL B C 1
ATOM 3281 O O . VAL B 1 127 ? 0.99218 -5.85512 -13.88483 1.000 22.09458 125 VAL B O 1
ATOM 3285 N N . TYR B 1 128 ? 0.20260 -4.89080 -12.00661 1.000 23.63900 126 TYR B N 1
ATOM 3286 C CA . TYR B 1 128 ? -0.35880 -3.76998 -12.74276 1.000 24.01932 126 TYR B CA 1
ATOM 3287 C C . TYR B 1 128 ? -0.41726 -2.54231 -11.84932 1.000 22.16568 126 TYR B C 1
ATOM 3288 O O . TYR B 1 128 ? -0.52526 -2.64153 -10.62540 1.000 20.43856 126 TYR B O 1
ATOM 3297 N N . GLN B 1 129 ? -0.33937 -1.38367 -12.49055 1.000 22.15995 127 GLN B N 1
ATOM 3298 C CA . GLN B 1 129 ? -0.33179 -0.09547 -11.82713 1.000 24.72684 127 GLN B CA 1
ATOM 3299 C C . GLN B 1 129 ? -1.75737 0.44141 -11.86714 1.000 27.76976 127 GLN B C 1
ATOM 3300 O O . GLN B 1 129 ? -2.42806 0.35062 -12.89986 1.000 28.72006 127 GLN B O 1
ATOM 3306 N N . CYS B 1 130 ? -2.23887 0.94345 -10.73438 1.000 25.19078 128 CYS B N 1
ATOM 3307 C CA . CYS B 1 130 ? -3.59581 1.46881 -10.65832 1.000 24.37292 128 CYS B CA 1
ATOM 3308 C C . CYS B 1 130 ? -3.62828 2.60528 -9.64957 1.000 31.17126 128 CYS B C 1
ATOM 3309 O O . CYS B 1 130 ? -2.64753 2.86376 -8.95172 1.000 26.22570 128 CYS B O 1
ATOM 3312 N N . ALA B 1 131 ? -4.77912 3.28233 -9.57606 1.000 31.86021 129 ALA B N 1
ATOM 3313 C CA . ALA B 1 131 ? -5.00250 4.37553 -8.64140 1.000 25.27834 129 ALA B CA 1
ATOM 3314 C C . ALA B 1 131 ? -6.14853 4.03421 -7.69743 1.000 23.45318 129 ALA B C 1
ATOM 3315 O O . ALA B 1 131 ? -7.11394 3.37110 -8.08312 1.000 27.46078 129 ALA B O 1
ATOM 3317 N N . MET B 1 132 ? -6.02746 4.49104 -6.45139 1.000 24.40759 130 MET B N 1
ATOM 3318 C CA . MET B 1 132 ? -7.17294 4.54466 -5.54533 1.000 28.66786 130 MET B CA 1
ATOM 3319 C C . MET B 1 132 ? -8.14127 5.59913 -6.07944 1.000 24.48608 130 MET B C 1
ATOM 3320 O O . MET B 1 132 ? -7.82840 6.79144 -6.06753 1.000 22.34171 130 MET B O 1
ATOM 3325 N N . ARG B 1 133 ? -9.29612 5.16712 -6.59440 1.000 25.06691 131 ARG B N 1
ATOM 3326 C CA . ARG B 1 133 ? -10.25829 6.12238 -7.15504 1.000 19.97770 131 ARG B CA 1
ATOM 3327 C C . ARG B 1 133 ? -10.77541 7.05959 -6.06155 1.000 28.94366 131 ARG B C 1
ATOM 3328 O O . ARG B 1 133 ? -10.73884 6.72073 -4.87342 1.000 24.32001 131 ARG B O 1
ATOM 3336 N N . PRO B 1 134 ? -11.26330 8.25422 -6.43627 1.000 22.67178 132 PRO B N 1
ATOM 3337 C CA . PRO B 1 134 ? -11.89248 9.11982 -5.42728 1.000 24.71536 132 PRO B CA 1
ATOM 3338 C C . PRO B 1 134 ? -13.06448 8.46083 -4.71312 1.000 22.86982 132 PRO B C 1
ATOM 3339 O O . PRO B 1 134 ? -13.35115 8.82045 -3.56609 1.000 26.75499 132 PRO B O 1
ATOM 3343 N N . ASN B 1 135 ? -13.73828 7.49345 -5.33731 1.000 20.70067 133 ASN B N 1
ATOM 3344 C CA . ASN B 1 135 ? -14.79905 6.75013 -4.66427 1.000 26.73788 133 ASN B CA 1
ATOM 3345 C C . ASN B 1 135 ? -14.26694 5.51389 -3.94710 1.000 31.40798 133 ASN B C 1
ATOM 3346 O O . ASN B 1 135 ? -15.05440 4.62795 -3.58041 1.000 25.69428 133 ASN B O 1
ATOM 3351 N N . PHE B 1 136 ? -12.94133 5.43672 -3.77131 1.000 26.08415 134 PHE B N 1
ATOM 3352 C CA . PHE B 1 136 ? -12.24536 4.43340 -2.96433 1.000 29.84800 134 PHE B CA 1
ATOM 3353 C C . PHE B 1 136 ? -12.36350 3.02128 -3.50709 1.000 35.54768 134 PHE B C 1
ATOM 3354 O O . PHE B 1 136 ? -12.18828 2.05310 -2.76080 1.000 36.56748 134 PHE B O 1
ATOM 3362 N N . THR B 1 137 ? -12.64726 2.87071 -4.78448 1.000 27.98115 135 THR B N 1
ATOM 3363 C CA . THR B 1 137 ? -12.54023 1.57592 -5.43044 1.000 29.17361 135 THR B CA 1
ATOM 3364 C C . THR B 1 137 ? -11.27554 1.49617 -6.27718 1.000 33.81076 135 THR B C 1
ATOM 3365 O O . THR B 1 137 ? -10.54732 2.47658 -6.46650 1.000 29.24548 135 THR B O 1
ATOM 3369 N N . ILE B 1 138 ? -11.02385 0.29155 -6.78342 1.000 33.68625 136 ILE B N 1
ATOM 3370 C CA . ILE B 1 138 ? -9.93145 0.00271 -7.70325 1.000 35.66004 136 ILE B CA 1
ATOM 3371 C C . ILE B 1 138 ? -10.53806 -0.65347 -8.93086 1.000 33.88354 136 ILE B C 1
ATOM 3372 O O . ILE B 1 138 ? -11.31310 -1.60774 -8.80500 1.000 34.71608 136 ILE B O 1
ATOM 3377 N N . LYS B 1 139 ? -10.19162 -0.15460 -10.11135 1.000 35.65122 137 LYS B N 1
ATOM 3378 C CA . LYS B 1 139 ? -10.51257 -0.85949 -11.34731 1.000 47.05479 137 LYS B CA 1
ATOM 3379 C C . LYS B 1 139 ? -9.35112 -1.79441 -11.67553 1.000 51.26524 137 LYS B C 1
ATOM 3380 O O . LYS B 1 139 ? -8.22407 -1.33391 -11.87877 1.000 55.69237 137 LYS B O 1
ATOM 3386 N N . GLY B 1 140 ? -9.61072 -3.09785 -11.69370 1.000 64.74390 138 GLY B N 1
ATOM 3387 C CA . GLY B 1 140 ? -8.54283 -4.05963 -11.86221 1.000 71.36132 138 GLY B CA 1
ATOM 3388 C C . GLY B 1 140 ? -9.00009 -5.41322 -12.37545 1.000 78.76138 138 GLY B C 1
ATOM 3389 O O . GLY B 1 140 ? -10.11184 -5.56452 -12.88628 1.000 87.16440 138 GLY B O 1
ATOM 3390 N N . SER B 1 141 ? -8.11254 -6.39983 -12.23475 1.000 71.73834 139 SER B N 1
ATOM 3391 C CA . SER B 1 141 ? -8.36212 -7.76874 -12.69431 1.000 65.37154 139 SER B CA 1
ATOM 3392 C C . SER B 1 141 ? -9.61276 -8.38108 -12.05873 1.000 67.72184 139 SER B C 1
ATOM 3393 O O . SER B 1 141 ? -9.52978 -9.15523 -11.10289 1.000 67.19007 139 SER B O 1
ATOM 3396 N N . SER B 1 146 ? -7.33284 -11.84568 -6.90062 1.000 37.82861 144 SER B N 1
ATOM 3397 C CA . SER B 1 146 ? -7.79718 -12.74641 -5.84033 1.000 34.21208 144 SER B CA 1
ATOM 3398 C C . SER B 1 146 ? -7.51882 -12.15785 -4.46175 1.000 24.28409 144 SER B C 1
ATOM 3399 O O . SER B 1 146 ? -6.50424 -11.47696 -4.25538 1.000 23.05267 144 SER B O 1
ATOM 3402 N N . ALA B 1 147 ? -8.42592 -12.42937 -3.52427 1.000 22.99865 145 ALA B N 1
ATOM 3403 C CA . ALA B 1 147 ? -8.37510 -11.78574 -2.21568 1.000 24.40194 145 ALA B CA 1
ATOM 3404 C C . ALA B 1 147 ? -7.05295 -12.08518 -1.52078 1.000 27.04568 145 ALA B C 1
ATOM 3405 O O . ALA B 1 147 ? -6.51040 -13.19161 -1.61623 1.000 25.52267 145 ALA B O 1
ATOM 3407 N N . GLY B 1 148 ? -6.52016 -11.07943 -0.83349 1.000 23.61942 146 GLY B N 1
ATOM 3408 C CA . GLY B 1 148 ? -5.21833 -11.19621 -0.22021 1.000 14.86640 146 GLY B CA 1
ATOM 3409 C C . GLY B 1 148 ? -4.05586 -10.72423 -1.06798 1.000 19.77260 146 GLY B C 1
ATOM 3410 O O . GLY B 1 148 ? -2.93779 -10.61235 -0.54087 1.000 22.59172 146 GLY B O 1
ATOM 3411 N N . SER B 1 149 ? -4.26480 -10.50731 -2.36775 1.000 20.02152 147 SER B N 1
ATOM 3412 C CA . SER B 1 149 ? -3.27184 -9.82406 -3.19330 1.000 23.51566 147 SER B CA 1
ATOM 3413 C C . SER B 1 149 ? -3.04883 -8.42283 -2.63907 1.000 25.66172 147 SER B C 1
ATOM 3414 O O . SER B 1 149 ? -3.97372 -7.79864 -2.11511 1.000 21.32138 147 SER B O 1
ATOM 3417 N N . VAL B 1 150 ? -1.81825 -7.91020 -2.74652 1.000 21.50557 148 VAL B N 1
ATOM 3418 C CA . VAL B 1 150 ? -1.52722 -6.64735 -2.07628 1.000 19.78570 148 VAL B CA 1
ATOM 3419 C C . VAL B 1 150 ? -1.07414 -5.59154 -3.07816 1.000 22.04559 148 VAL B C 1
ATOM 3420 O O . VAL B 1 150 ? -0.63888 -5.88871 -4.19588 1.000 20.50408 148 VAL B O 1
ATOM 3424 N N . GLY B 1 151 ? -1.17992 -4.33483 -2.64884 1.000 20.32826 149 GLY B N 1
ATOM 3425 C CA . GLY B 1 151 ? -0.70431 -3.20150 -3.41822 1.000 17.59341 149 GLY B CA 1
ATOM 3426 C C . GLY B 1 151 ? 0.39406 -2.48455 -2.65588 1.000 19.21176 149 GLY B C 1
ATOM 3427 O O . GLY B 1 151 ? 0.42526 -2.49677 -1.42143 1.000 18.20054 149 GLY B O 1
ATOM 3428 N N . PHE B 1 152 ? 1.31004 -1.85687 -3.39615 1.000 17.80042 150 PHE B N 1
ATOM 3429 C CA . PHE B 1 152 ? 2.51080 -1.32460 -2.75983 1.000 19.57528 150 PHE B CA 1
ATOM 3430 C C . PHE B 1 152 ? 3.13887 -0.24829 -3.63171 1.000 21.13600 150 PHE B C 1
ATOM 3431 O O . PHE B 1 152 ? 2.89535 -0.16775 -4.84377 1.000 20.66093 150 PHE B O 1
ATOM 3439 N N . ASN B 1 153 ? 3.96547 0.57447 -2.98201 1.000 18.89737 151 ASN B N 1
ATOM 3440 C CA . ASN B 1 153 ? 4.93328 1.44473 -3.62647 1.000 18.44219 151 ASN B CA 1
ATOM 3441 C C . ASN B 1 153 ? 6.31344 1.07994 -3.09874 1.000 21.70942 151 ASN B C 1
ATOM 3442 O O . ASN B 1 153 ? 6.45233 0.45433 -2.04595 1.000 21.16876 151 ASN B O 1
ATOM 3447 N N . ILE B 1 154 ? 7.34191 1.45915 -3.84187 1.000 17.68355 152 ILE B N 1
ATOM 3448 C CA . ILE B 1 154 ? 8.71166 1.32981 -3.35193 1.000 17.27414 152 ILE B CA 1
ATOM 3449 C C . ILE B 1 154 ? 9.31586 2.72128 -3.31870 1.000 26.96395 152 ILE B C 1
ATOM 3450 O O . ILE B 1 154 ? 9.02560 3.54737 -4.18553 1.000 24.41518 152 ILE B O 1
ATOM 3455 N N . ASP B 1 155 ? 10.19180 2.96717 -2.34524 1.000 44.50108 153 ASP B N 1
ATOM 3456 C CA . ASP B 1 155 ? 10.79036 4.28566 -2.17705 1.000 60.49276 153 ASP B CA 1
ATOM 3457 C C . ASP B 1 155 ? 12.26770 4.33193 -2.54008 1.000 68.68278 153 ASP B C 1
ATOM 3458 O O . ASP B 1 155 ? 12.68086 5.23506 -3.27263 1.000 89.59106 153 ASP B O 1
ATOM 3463 N N . TYR B 1 156 ? 13.07986 3.39181 -2.05258 1.000 50.74643 154 TYR B N 1
ATOM 3464 C CA . TYR B 1 156 ? 14.35014 3.05810 -2.69647 1.000 46.41094 154 TYR B CA 1
ATOM 3465 C C . TYR B 1 156 ? 14.59631 1.56629 -2.50660 1.000 50.67994 154 TYR B C 1
ATOM 3466 O O . TYR B 1 156 ? 14.66092 0.80211 -3.47775 1.000 44.70844 154 TYR B O 1
ATOM 3475 N N . ASP B 1 157 ? 14.71415 1.14290 -1.24922 1.000 55.07933 155 ASP B N 1
ATOM 3476 C CA . ASP B 1 157 ? 14.66732 -0.26788 -0.89906 1.000 60.83370 155 ASP B CA 1
ATOM 3477 C C . ASP B 1 157 ? 13.50291 -0.59846 0.02116 1.000 50.24820 155 ASP B C 1
ATOM 3478 O O . ASP B 1 157 ? 13.34610 -1.77022 0.39393 1.000 52.43233 155 ASP B O 1
ATOM 3483 N N . CYS B 1 158 ? 12.67942 0.38775 0.39215 1.000 40.12345 156 CYS B N 1
ATOM 3484 C CA . CYS B 1 158 ? 11.59842 0.17922 1.35089 1.000 35.62073 156 CYS B CA 1
ATOM 3485 C C . CYS B 1 158 ? 10.27588 -0.00868 0.60683 1.000 26.71838 156 CYS B C 1
ATOM 3486 O O . CYS B 1 158 ? 9.85116 0.86769 -0.15586 1.000 27.91295 156 CYS B O 1
ATOM 3489 N N . VAL B 1 159 ? 9.63427 -1.14708 0.83804 1.000 20.07846 157 VAL B N 1
ATOM 3490 C CA . VAL B 1 159 ? 8.32033 -1.43760 0.27353 1.000 20.98443 157 VAL B CA 1
ATOM 3491 C C . VAL B 1 159 ? 7.26551 -0.84526 1.19702 1.000 19.10300 157 VAL B C 1
ATOM 3492 O O . VAL B 1 159 ? 7.19698 -1.18791 2.38032 1.000 23.15648 157 VAL B O 1
ATOM 3496 N N . SER B 1 160 ? 6.44199 0.04548 0.66838 1.000 20.52486 158 SER B N 1
ATOM 3497 C CA . SER B 1 160 ? 5.32959 0.59047 1.43366 1.000 18.67338 158 SER B CA 1
ATOM 3498 C C . SER B 1 160 ? 4.07830 -0.14317 0.96665 1.000 14.58117 158 SER B C 1
ATOM 3499 O O . SER B 1 160 ? 3.57127 0.12638 -0.12329 1.000 19.61947 158 SER B O 1
ATOM 3502 N N . PHE B 1 161 ? 3.60693 -1.07908 1.79195 1.000 15.26902 159 PHE B N 1
ATOM 3503 C CA . PHE B 1 161 ? 2.35408 -1.78801 1.55225 1.000 19.26456 159 PHE B CA 1
ATOM 3504 C C . PHE B 1 161 ? 1.17145 -0.89903 1.92159 1.000 19.83662 159 PHE B C 1
ATOM 3505 O O . PHE B 1 161 ? 1.08694 -0.40763 3.05185 1.000 20.22590 159 PHE B O 1
ATOM 3513 N N . CYS B 1 162 ? 0.23901 -0.73400 0.98272 1.000 18.95968 160 CYS B N 1
ATOM 3514 C CA . CYS B 1 162 ? -0.88387 0.17553 1.16660 1.000 19.65436 160 CYS B CA 1
ATOM 3515 C C . CYS B 1 162 ? -2.24597 -0.45375 0.92841 1.000 22.52888 160 CYS B C 1
ATOM 3516 O O . CYS B 1 162 ? -3.25555 0.16798 1.28040 1.000 23.46428 160 CYS B O 1
ATOM 3519 N N . TYR B 1 163 ? -2.31805 -1.65547 0.35588 1.000 17.51218 161 TYR B N 1
ATOM 3520 C CA . TYR B 1 163 ? -3.61011 -2.19306 -0.04755 1.000 18.42267 161 TYR B CA 1
ATOM 3521 C C . TYR B 1 163 ? -3.59022 -3.71159 0.07243 1.000 20.18965 161 TYR B C 1
ATOM 3522 O O . TYR B 1 163 ? -2.57432 -4.35267 -0.20722 1.000 18.90471 161 TYR B O 1
ATOM 3531 N N . MET B 1 164 ? -4.71282 -4.27598 0.49559 1.000 19.80598 162 MET B N 1
ATOM 3532 C CA . MET B 1 164 ? -4.94782 -5.70771 0.39504 1.000 19.87570 162 MET B CA 1
ATOM 3533 C C . MET B 1 164 ? -6.34930 -5.91090 -0.17085 1.000 18.77869 162 MET B C 1
ATOM 3534 O O . MET B 1 164 ? -7.31761 -5.31636 0.31702 1.000 18.57436 162 MET B O 1
ATOM 3539 N N . HIS B 1 165 ? -6.43958 -6.70377 -1.23237 1.000 18.03957 163 HIS B N 1
ATOM 3540 C CA . HIS B 1 165 ? -7.71430 -6.92410 -1.90011 1.000 18.48474 163 HIS B CA 1
ATOM 3541 C C . HIS B 1 165 ? -8.60261 -7.85405 -1.06891 1.000 18.59508 163 HIS B C 1
ATOM 3542 O O . HIS B 1 165 ? -8.14487 -8.88437 -0.56413 1.000 24.45262 163 HIS B O 1
ATOM 3549 N N . HIS B 1 166 ? -9.89198 -7.50484 -0.95688 1.000 18.70300 164 HIS B N 1
ATOM 3550 C CA . HIS B 1 166 ? -10.85069 -8.33734 -0.23084 1.000 21.89501 164 HIS B CA 1
ATOM 3551 C C . HIS B 1 166 ? -12.03571 -8.79345 -1.06860 1.000 26.97905 164 HIS B C 1
ATOM 3552 O O . HIS B 1 166 ? -12.37605 -9.98165 -1.04636 1.000 26.26613 164 HIS B O 1
ATOM 3559 N N . MET B 1 167 ? -12.72268 -7.86744 -1.74460 1.000 23.89338 165 MET B N 1
ATOM 3560 C CA . MET B 1 167 ? -14.06607 -8.08947 -2.27798 1.000 29.21735 165 MET B CA 1
ATOM 3561 C C . MET B 1 167 ? -14.13636 -7.60679 -3.71836 1.000 30.49315 165 MET B C 1
ATOM 3562 O O . MET B 1 167 ? -13.53495 -6.59131 -4.07466 1.000 27.32023 165 MET B O 1
ATOM 3567 N N . GLU B 1 168 ? -14.93188 -8.29215 -4.53460 1.000 34.34088 166 GLU B N 1
ATOM 3568 C CA . GLU B 1 168 ? -15.28293 -7.78647 -5.85628 1.000 37.81313 166 GLU B CA 1
ATOM 3569 C C . GLU B 1 168 ? -16.71818 -7.28065 -5.82726 1.000 44.05161 166 GLU B C 1
ATOM 3570 O O . GLU B 1 168 ? -17.62268 -7.99020 -5.36987 1.000 37.90834 166 GLU B O 1
ATOM 3576 N N . LEU B 1 169 ? -16.92595 -5.98216 -6.32096 1.000 45.85060 167 LEU B N 1
ATOM 3577 C CA . LEU B 1 169 ? -18.18178 -5.24375 -6.33779 1.000 57.51187 167 LEU B CA 1
ATOM 3578 C C . LEU B 1 169 ? -18.96380 -5.52294 -7.62097 1.000 62.49322 167 LEU B C 1
ATOM 3579 O O . LEU B 1 169 ? -18.36984 -5.80849 -8.66646 1.000 58.62846 167 LEU B O 1
ATOM 3584 N N . PRO B 1 170 ? -20.29914 -5.42815 -7.55960 1.000 72.12923 168 PRO B N 1
ATOM 3585 C CA . PRO B 1 170 ? -21.12631 -5.81053 -8.71963 1.000 70.19911 168 PRO B CA 1
ATOM 3586 C C . PRO B 1 170 ? -20.78045 -5.09141 -10.01201 1.000 72.09556 168 PRO B C 1
ATOM 3587 O O . PRO B 1 170 ? -21.12006 -5.60002 -11.08617 1.000 82.66401 168 PRO B O 1
ATOM 3591 N N . THR B 1 171 ? -20.12684 -3.93508 -9.96020 1.000 63.17716 169 THR B N 1
ATOM 3592 C CA . THR B 1 171 ? -19.66316 -3.30989 -11.19218 1.000 66.79677 169 THR B CA 1
ATOM 3593 C C . THR B 1 171 ? -18.32704 -3.86481 -11.67226 1.000 65.45591 169 THR B C 1
ATOM 3594 O O . THR B 1 171 ? -17.80708 -3.38910 -12.68868 1.000 62.05756 169 THR B O 1
ATOM 3598 N N . GLY B 1 172 ? -17.76073 -4.85139 -10.97741 1.000 64.69514 170 GLY B N 1
ATOM 3599 C CA . GLY B 1 172 ? -16.46329 -5.38747 -11.31937 1.000 68.21447 170 GLY B CA 1
ATOM 3600 C C . GLY B 1 172 ? -15.28755 -4.69352 -10.65873 1.000 64.94705 170 GLY B C 1
ATOM 3601 O O . GLY B 1 172 ? -14.18736 -5.26127 -10.63025 1.000 59.66198 170 GLY B O 1
ATOM 3602 N N . VAL B 1 173 ? -15.48381 -3.47710 -10.13615 1.000 61.04795 171 VAL B N 1
ATOM 3603 C CA . VAL B 1 173 ? -14.42783 -2.81300 -9.37683 1.000 51.26427 171 VAL B CA 1
ATOM 3604 C C . VAL B 1 173 ? -14.17298 -3.56796 -8.07491 1.000 50.46359 171 VAL B C 1
ATOM 3605 O O . VAL B 1 173 ? -14.99043 -4.37150 -7.60597 1.000 44.59638 171 VAL B O 1
ATOM 3609 N N . HIS B 1 174 ? -13.02570 -3.28118 -7.46997 1.000 48.60135 172 HIS B N 1
ATOM 3610 C CA . HIS B 1 174 ? -12.55271 -4.00561 -6.30385 1.000 42.48535 172 HIS B CA 1
ATOM 3611 C C . HIS B 1 174 ? -12.53558 -3.10217 -5.07261 1.000 36.37118 172 HIS B C 1
ATOM 3612 O O . HIS B 1 174 ? -12.34822 -1.88572 -5.17091 1.000 35.50899 172 HIS B O 1
ATOM 3619 N N . ALA B 1 175 ? -12.76640 -3.71185 -3.91258 1.000 31.87627 173 ALA B N 1
ATOM 3620 C CA . ALA B 1 175 ? -12.67951 -3.04453 -2.62361 1.000 30.66740 173 ALA B CA 1
ATOM 3621 C C . ALA B 1 175 ? -11.71789 -3.80871 -1.71566 1.000 28.53343 173 ALA B C 1
ATOM 3622 O O . ALA B 1 175 ? -11.63859 -5.04043 -1.76209 1.000 22.53909 173 ALA B O 1
ATOM 3624 N N . GLY B 1 176 ? -10.99622 -3.06831 -0.88556 1.000 22.23342 174 GLY B N 1
ATOM 3625 C CA . GLY B 1 176 ? -9.99762 -3.67024 -0.03639 1.000 22.91864 174 GLY B CA 1
ATOM 3626 C C . GLY B 1 176 ? -9.66261 -2.77389 1.13130 1.000 22.77026 174 GLY B C 1
ATOM 3627 O O . GLY B 1 176 ? -10.31806 -1.75549 1.36659 1.000 19.55001 174 GLY B O 1
ATOM 3628 N N . THR B 1 177 ? -8.64147 -3.18686 1.88212 1.000 20.04089 175 THR B N 1
ATOM 3629 C CA . THR B 1 177 ? -8.24507 -2.52538 3.12096 1.000 19.12258 175 THR B CA 1
ATOM 3630 C C . THR B 1 177 ? -6.80094 -2.07151 3.00582 1.000 18.95166 175 THR B C 1
ATOM 3631 O O . THR B 1 177 ? -6.09420 -2.42485 2.05914 1.000 21.17880 175 THR B O 1
ATOM 3635 N N . ASP B 1 178 ? -6.34394 -1.30878 4.00088 1.000 21.31106 176 ASP B N 1
ATOM 3636 C CA . ASP B 1 178 ? -4.90152 -1.18668 4.16274 1.000 23.17549 176 ASP B CA 1
ATOM 3637 C C . ASP B 1 178 ? -4.39840 -2.43057 4.89679 1.000 22.31699 176 ASP B C 1
ATOM 3638 O O . ASP B 1 178 ? -5.15910 -3.37040 5.17435 1.000 16.45429 176 ASP B O 1
ATOM 3643 N N . LEU B 1 179 ? -3.11019 -2.46150 5.22520 1.000 20.40997 177 LEU B N 1
ATOM 3644 C CA . LEU B 1 179 ? -2.56080 -3.67871 5.82017 1.000 21.46692 177 LEU B CA 1
ATOM 3645 C C . LEU B 1 179 ? -2.82139 -3.77510 7.30840 1.000 24.10224 177 LEU B C 1
ATOM 3646 O O . LEU B 1 179 ? -2.44368 -4.77517 7.92360 1.000 23.55093 177 LEU B O 1
ATOM 3651 N N . GLU B 1 180 ? -3.44759 -2.76351 7.90251 1.000 20.95189 178 GLU B N 1
ATOM 3652 C CA . GLU B 1 180 ? -3.98834 -2.86882 9.24131 1.000 19.13685 178 GLU B CA 1
ATOM 3653 C C . GLU B 1 180 ? -5.48143 -3.19010 9.22530 1.000 21.66583 178 GLU B C 1
ATOM 3654 O O . GLU B 1 180 ? -6.13474 -3.08481 10.25994 1.000 21.42539 178 GLU B O 1
ATOM 3660 N N . GLY B 1 181 ? -6.02918 -3.55543 8.07028 1.000 19.27156 179 GLY B N 1
ATOM 3661 C CA . GLY B 1 181 ? -7.38905 -4.05822 7.97674 1.000 16.76742 179 GLY B CA 1
ATOM 3662 C C . GLY B 1 181 ? -8.49310 -3.01909 7.92987 1.000 22.33245 179 GLY B C 1
ATOM 3663 O O . GLY B 1 181 ? -9.66718 -3.39022 8.05399 1.000 18.93215 179 GLY B O 1
ATOM 3664 N N . ASN B 1 182 ? -8.16828 -1.73964 7.74847 1.000 20.27406 180 ASN B N 1
ATOM 3665 C CA . ASN B 1 182 ? -9.18063 -0.68986 7.61601 1.000 20.45498 180 ASN B CA 1
ATOM 3666 C C . ASN B 1 182 ? -9.59527 -0.54854 6.16316 1.000 19.03905 180 ASN B C 1
ATOM 3667 O O . ASN B 1 182 ? -8.74700 -0.32914 5.29660 1.000 19.39106 180 ASN B O 1
ATOM 3672 N N . PHE B 1 183 ? -10.90434 -0.63243 5.90431 1.000 23.35206 181 PHE B N 1
ATOM 3673 C CA . PHE B 1 183 ? -11.37345 -0.54167 4.53153 1.000 14.95488 181 PHE B CA 1
ATOM 3674 C C . PHE B 1 183 ? -11.09669 0.82961 3.95344 1.000 22.93208 181 PHE B C 1
ATOM 3675 O O . PHE B 1 183 ? -11.14685 1.85254 4.65030 1.000 24.56083 181 PHE B O 1
ATOM 3683 N N . TYR B 1 184 ? -10.79743 0.83323 2.66050 1.000 20.21296 182 TYR B N 1
ATOM 3684 C CA . TYR B 1 184 ? -10.90458 2.02514 1.83407 1.000 18.91154 182 TYR B CA 1
ATOM 3685 C C . TYR B 1 184 ? -12.33775 2.10577 1.32122 1.000 27.46135 182 TYR B C 1
ATOM 3686 O O . TYR B 1 184 ? -12.81879 1.17197 0.67260 1.000 23.86172 182 TYR B O 1
ATOM 3695 N N . GLY B 1 185 ? -13.02814 3.19518 1.62975 1.000 22.53046 183 GLY B N 1
ATOM 3696 C CA . GLY B 1 185 ? -14.36724 3.37242 1.12711 1.000 22.01144 183 GLY B CA 1
ATOM 3697 C C . GLY B 1 185 ? -15.42851 2.78352 2.02700 1.000 23.32636 183 GLY B C 1
ATOM 3698 O O . GLY B 1 185 ? -15.14372 2.02154 2.95609 1.000 27.15447 183 GLY B O 1
ATOM 3699 N N . PRO B 1 186 ? -16.69913 3.11617 1.74718 1.000 25.40028 184 PRO B N 1
ATOM 3700 C CA . PRO B 1 186 ? -17.80157 2.72558 2.63324 1.000 24.52412 184 PRO B CA 1
ATOM 3701 C C . PRO B 1 186 ? -18.27156 1.29644 2.39595 1.000 30.53453 184 PRO B C 1
ATOM 3702 O O . PRO B 1 186 ? -19.45134 1.04059 2.15855 1.000 30.54006 184 PRO B O 1
ATOM 3706 N N . PHE B 1 187 ? -17.32542 0.35531 2.43923 1.000 23.59095 185 PHE B N 1
ATOM 3707 C CA . PHE B 1 187 ? -17.56915 -1.04481 2.11591 1.000 25.37051 185 PHE B CA 1
ATOM 3708 C C . PHE B 1 187 ? -17.30062 -1.92445 3.32860 1.000 29.53015 185 PHE B C 1
ATOM 3709 O O . PHE B 1 187 ? -16.53715 -1.55098 4.22152 1.000 29.82500 185 PHE B O 1
ATOM 3717 N N . VAL B 1 188 ? -17.95224 -3.09413 3.36799 1.000 24.94422 186 VAL B N 1
ATOM 3718 C CA . VAL B 1 188 ? -17.79834 -4.03966 4.46685 1.000 25.59045 186 VAL B CA 1
ATOM 3719 C C . VAL B 1 188 ? -17.53566 -5.42548 3.87974 1.000 23.60759 186 VAL B C 1
ATOM 3720 O O . VAL B 1 188 ? -17.88126 -5.71010 2.72693 1.000 26.53147 186 VAL B O 1
ATOM 3724 N N . ASP B 1 189 ? -16.88554 -6.29008 4.66949 1.000 22.16514 187 ASP B N 1
ATOM 3725 C CA . ASP B 1 189 ? -16.56051 -7.63728 4.17375 1.000 22.90831 187 ASP B CA 1
ATOM 3726 C C . ASP B 1 189 ? -17.70728 -8.58422 4.51625 1.000 31.51317 187 ASP B C 1
ATOM 3727 O O . ASP B 1 189 ? -17.61792 -9.49435 5.34191 1.000 32.45170 187 ASP B O 1
ATOM 3732 N N . ARG B 1 190 ? -18.79667 -8.34851 3.81236 1.000 32.04529 188 ARG B N 1
ATOM 3733 C CA . ARG B 1 190 ? -20.02813 -9.09994 3.94166 1.000 42.24302 188 ARG B CA 1
ATOM 3734 C C . ARG B 1 190 ? -20.60114 -9.24004 2.54462 1.000 43.97702 188 ARG B C 1
ATOM 3735 O O . ARG B 1 190 ? -20.49606 -8.31256 1.73499 1.000 39.29030 188 ARG B O 1
ATOM 3743 N N . GLN B 1 191 ? -21.17341 -10.39729 2.23973 1.000 51.85117 189 GLN B N 1
ATOM 3744 C CA . GLN B 1 191 ? -21.85223 -10.52128 0.95700 1.000 67.17218 189 GLN B CA 1
ATOM 3745 C C . GLN B 1 191 ? -23.22568 -9.88641 1.11600 1.000 70.59368 189 GLN B C 1
ATOM 3746 O O . GLN B 1 191 ? -24.12815 -10.45187 1.73845 1.000 74.51577 189 GLN B O 1
ATOM 3752 N N . THR B 1 192 ? -23.36877 -8.68987 0.55821 1.000 66.06412 190 THR B N 1
ATOM 3753 C CA . THR B 1 192 ? -24.54598 -7.86112 0.75718 1.000 58.22659 190 THR B CA 1
ATOM 3754 C C . THR B 1 192 ? -24.59055 -6.83844 -0.36918 1.000 56.90818 190 THR B C 1
ATOM 3755 O O . THR B 1 192 ? -23.63845 -6.69127 -1.14259 1.000 57.62661 190 THR B O 1
ATOM 3759 N N . ALA B 1 193 ? -25.71969 -6.14062 -0.46075 1.000 54.32624 191 ALA B N 1
ATOM 3760 C CA . ALA B 1 193 ? -25.89372 -5.10043 -1.46891 1.000 49.77859 191 ALA B CA 1
ATOM 3761 C C . ALA B 1 193 ? -24.99910 -3.91289 -1.13337 1.000 39.75397 191 ALA B C 1
ATOM 3762 O O . ALA B 1 193 ? -25.24033 -3.19865 -0.15509 1.000 48.96523 191 ALA B O 1
ATOM 3764 N N . GLN B 1 194 ? -23.94768 -3.71407 -1.92082 1.000 38.43897 192 GLN B N 1
ATOM 3765 C CA . GLN B 1 194 ? -23.14669 -2.50355 -1.81011 1.000 38.78965 192 GLN B CA 1
ATOM 3766 C C . GLN B 1 194 ? -22.68045 -2.11734 -3.19943 1.000 40.00003 192 GLN B C 1
ATOM 3767 O O . GLN B 1 194 ? -22.53854 -2.96944 -4.08270 1.000 46.92412 192 GLN B O 1
ATOM 3773 N N . ALA B 1 195 ? -22.45807 -0.81930 -3.38417 1.000 38.36559 193 ALA B N 1
ATOM 3774 C CA . ALA B 1 195 ? -22.12666 -0.26998 -4.69054 1.000 50.23819 193 ALA B CA 1
ATOM 3775 C C . ALA B 1 195 ? -21.25865 0.96585 -4.50933 1.000 47.81043 193 ALA B C 1
ATOM 3776 O O . ALA B 1 195 ? -21.44722 1.73770 -3.56429 1.000 43.01790 193 ALA B O 1
ATOM 3778 N N . ALA B 1 196 ? -20.31376 1.15025 -5.42219 1.000 56.86310 194 ALA B N 1
ATOM 3779 C CA . ALA B 1 196 ? -19.47161 2.33500 -5.38009 1.000 58.24618 194 ALA B CA 1
ATOM 3780 C C . ALA B 1 196 ? -20.30089 3.59264 -5.60955 1.000 58.88858 194 ALA B C 1
ATOM 3781 O O . ALA B 1 196 ? -21.21594 3.61168 -6.43764 1.000 54.63423 194 ALA B O 1
ATOM 3783 N N . GLY B 1 197 ? -19.98338 4.64433 -4.86267 1.000 61.70445 195 GLY B N 1
ATOM 3784 C CA . GLY B 1 197 ? -20.50746 5.95816 -5.17528 1.000 54.09494 195 GLY B CA 1
ATOM 3785 C C . GLY B 1 197 ? -20.02899 6.43759 -6.53690 1.000 51.40010 195 GLY B C 1
ATOM 3786 O O . GLY B 1 197 ? -19.16566 5.84694 -7.19194 1.000 43.14170 195 GLY B O 1
ATOM 3787 N N . THR B 1 198 ? -20.62711 7.53714 -6.97971 1.000 48.05912 196 THR B N 1
ATOM 3788 C CA . THR B 1 198 ? -20.23187 8.11304 -8.25389 1.000 47.57700 196 THR B CA 1
ATOM 3789 C C . THR B 1 198 ? -18.76966 8.54060 -8.19016 1.000 38.05216 196 THR B C 1
ATOM 3790 O O . THR B 1 198 ? -18.31948 9.12641 -7.20027 1.000 35.24715 196 THR B O 1
ATOM 3794 N N . ASP B 1 199 ? -18.02000 8.20411 -9.23063 1.000 36.49414 197 ASP B N 1
ATOM 3795 C CA . ASP B 1 199 ? -16.59821 8.50385 -9.26680 1.000 32.63007 197 ASP B CA 1
ATOM 3796 C C . ASP B 1 199 ? -16.36432 9.89677 -9.84099 1.000 39.05021 197 ASP B C 1
ATOM 3797 O O . ASP B 1 199 ? -17.25406 10.51133 -10.43398 1.000 37.69119 197 ASP B O 1
ATOM 3802 N N . THR B 1 200 ? -15.14754 10.40260 -9.64491 1.000 30.06974 198 THR B N 1
ATOM 3803 C CA . THR B 1 200 ? -14.74071 11.67929 -10.21688 1.000 30.50871 198 THR B CA 1
ATOM 3804 C C . THR B 1 200 ? -13.33537 11.52533 -10.78141 1.000 32.57137 198 THR B C 1
ATOM 3805 O O . THR B 1 200 ? -12.64210 10.54104 -10.51048 1.000 29.98079 198 THR B O 1
ATOM 3809 N N . THR B 1 201 ? -12.92447 12.49645 -11.59649 1.000 21.33111 199 THR B N 1
ATOM 3810 C CA . THR B 1 201 ? -11.61169 12.45533 -12.23707 1.000 26.53661 199 THR B CA 1
ATOM 3811 C C . THR B 1 201 ? -10.56966 13.15253 -11.36839 1.000 24.39496 199 THR B C 1
ATOM 3812 O O . THR B 1 201 ? -10.81942 14.23810 -10.83445 1.000 25.46756 199 THR B O 1
ATOM 3816 N N . ILE B 1 202 ? -9.40146 12.51866 -11.22980 1.000 23.08164 200 ILE B N 1
ATOM 3817 C CA . ILE B 1 202 ? -8.32111 12.99471 -10.35972 1.000 19.85376 200 ILE B CA 1
ATOM 3818 C C . ILE B 1 202 ? -7.58153 14.11155 -11.09484 1.000 24.57135 200 ILE B C 1
ATOM 3819 O O . ILE B 1 202 ? -6.65707 13.86322 -11.86869 1.000 24.90762 200 ILE B O 1
ATOM 3824 N N . THR B 1 203 ? -7.96879 15.35427 -10.81465 1.000 23.55904 201 THR B N 1
ATOM 3825 C CA . THR B 1 203 ? -7.49500 16.50367 -11.58197 1.000 20.10591 201 THR B CA 1
ATOM 3826 C C . THR B 1 203 ? -5.96929 16.64952 -11.54094 1.000 21.80332 201 THR B C 1
ATOM 3827 O O . THR B 1 203 ? -5.33199 16.90111 -12.57194 1.000 21.07984 201 THR B O 1
ATOM 3831 N N . VAL B 1 204 ? -5.36418 16.54387 -10.35439 1.000 21.75095 202 VAL B N 1
ATOM 3832 C CA . VAL B 1 204 ? -3.91783 16.74685 -10.27522 1.000 27.58638 202 VAL B CA 1
ATOM 3833 C C . VAL B 1 204 ? -3.18324 15.72469 -11.13718 1.000 25.89046 202 VAL B C 1
ATOM 3834 O O . VAL B 1 204 ? -2.15214 16.03848 -11.74381 1.000 20.61009 202 VAL B O 1
ATOM 3838 N N . ASN B 1 205 ? -3.72588 14.50995 -11.24899 1.000 19.61336 203 ASN B N 1
ATOM 3839 C CA . ASN B 1 205 ? -3.08576 13.47307 -12.05190 1.000 18.25483 203 ASN B CA 1
ATOM 3840 C C . ASN B 1 205 ? -3.21431 13.76276 -13.54194 1.000 21.49753 203 ASN B C 1
ATOM 3841 O O . ASN B 1 205 ? -2.25973 13.54446 -14.29885 1.000 16.87032 203 ASN B O 1
ATOM 3846 N N . VAL B 1 206 ? -4.38861 14.24520 -13.98770 1.000 19.41359 204 VAL B N 1
ATOM 3847 C CA . VAL B 1 206 ? -4.52838 14.66093 -15.38360 1.000 18.24197 204 VAL B CA 1
ATOM 3848 C C . VAL B 1 206 ? -3.46388 15.69691 -15.72382 1.000 18.10057 204 VAL B C 1
ATOM 3849 O O . VAL B 1 206 ? -2.80569 15.62588 -16.77043 1.000 20.86146 204 VAL B O 1
ATOM 3853 N N . LEU B 1 207 ? -3.28872 16.68317 -14.84544 1.000 18.41440 205 LEU B N 1
ATOM 3854 C CA . LEU B 1 207 ? -2.29848 17.72489 -15.10609 1.000 20.17785 205 LEU B CA 1
ATOM 3855 C C . LEU B 1 207 ? -0.89962 17.12972 -15.19053 1.000 19.80868 205 LEU B C 1
ATOM 3856 O O . LEU B 1 207 ? -0.12381 17.47664 -16.08498 1.000 22.43591 205 LEU B O 1
ATOM 3861 N N . ALA B 1 208 ? -0.56286 16.22625 -14.26132 1.000 24.09874 206 ALA B N 1
ATOM 3862 C CA . ALA B 1 208 ? 0.73562 15.54790 -14.30879 1.000 21.66195 206 ALA B CA 1
ATOM 3863 C C . ALA B 1 208 ? 0.94057 14.86063 -15.64993 1.000 18.75794 206 ALA B C 1
ATOM 3864 O O . ALA B 1 208 ? 2.02425 14.92107 -16.23723 1.000 19.60397 206 ALA B O 1
ATOM 3866 N N . TRP B 1 209 ? -0.11475 14.23340 -16.17480 1.000 20.96388 207 TRP B N 1
ATOM 3867 C CA . TRP B 1 209 ? -0.01377 13.51178 -17.43769 1.000 24.21379 207 TRP B CA 1
ATOM 3868 C C . TRP B 1 209 ? 0.10563 14.46328 -18.62428 1.000 23.57975 207 TRP B C 1
ATOM 3869 O O . TRP B 1 209 ? 0.77359 14.14082 -19.61134 1.000 23.20977 207 TRP B O 1
ATOM 3880 N N . LEU B 1 210 ? -0.52591 15.63975 -18.55375 1.000 20.49178 208 LEU B N 1
ATOM 3881 C CA . LEU B 1 210 ? -0.28039 16.66021 -19.57179 1.000 21.56248 208 LEU B CA 1
ATOM 3882 C C . LEU B 1 210 ? 1.18060 17.11086 -19.55433 1.000 20.96199 208 LEU B C 1
ATOM 3883 O O . LEU B 1 210 ? 1.78140 17.34337 -20.61003 1.000 21.60712 208 LEU B O 1
ATOM 3888 N N . TYR B 1 211 ? 1.76955 17.23753 -18.36289 1.000 24.95647 209 TYR B N 1
ATOM 3889 C CA . TYR B 1 211 ? 3.19712 17.53356 -18.27556 1.000 25.48174 209 TYR B CA 1
ATOM 3890 C C . TYR B 1 211 ? 4.03014 16.40528 -18.87642 1.000 30.86183 209 TYR B C 1
ATOM 3891 O O . TYR B 1 211 ? 5.02014 16.65649 -19.57184 1.000 23.53022 209 TYR B O 1
ATOM 3900 N N . ALA B 1 212 ? 3.65999 15.15073 -18.59939 1.000 21.24883 210 ALA B N 1
ATOM 3901 C CA . ALA B 1 212 ? 4.36220 14.03251 -19.22139 1.000 24.45029 210 ALA B CA 1
ATOM 3902 C C . ALA B 1 212 ? 4.26352 14.10249 -20.74070 1.000 24.63781 210 ALA B C 1
ATOM 3903 O O . ALA B 1 212 ? 5.22287 13.77470 -21.45585 1.000 24.95687 210 ALA B O 1
ATOM 3905 N N . ALA B 1 213 ? 3.10645 14.53165 -21.25024 1.000 18.31420 211 ALA B N 1
ATOM 3906 C CA . ALA B 1 213 ? 2.93156 14.68015 -22.68717 1.000 18.20818 211 ALA B CA 1
ATOM 3907 C C . ALA B 1 213 ? 3.88803 15.71964 -23.24519 1.000 24.79336 211 ALA B C 1
ATOM 3908 O O . ALA B 1 213 ? 4.53155 15.49131 -24.27672 1.000 22.47258 211 ALA B O 1
ATOM 3910 N N . VAL B 1 214 ? 3.96985 16.88267 -22.58860 1.000 19.91210 212 VAL B N 1
ATOM 3911 C CA . VAL B 1 214 ? 4.89274 17.92366 -23.03661 1.000 25.08339 212 VAL B CA 1
ATOM 3912 C C . VAL B 1 214 ? 6.32581 17.40840 -23.01489 1.000 28.06886 212 VAL B C 1
ATOM 3913 O O . VAL B 1 214 ? 7.07876 17.57435 -23.98211 1.000 31.93145 212 VAL B O 1
ATOM 3917 N N . ILE B 1 215 ? 6.72790 16.79709 -21.89917 1.000 27.89035 213 ILE B N 1
ATOM 3918 C CA . ILE B 1 215 ? 8.07586 16.24962 -21.77418 1.000 32.07450 213 ILE B CA 1
ATOM 3919 C C . ILE B 1 215 ? 8.38628 15.33622 -22.94607 1.000 36.59435 213 ILE B C 1
ATOM 3920 O O . ILE B 1 215 ? 9.51616 15.31464 -23.44835 1.000 30.00306 213 ILE B O 1
ATOM 3925 N N . ASN B 1 216 ? 7.37903 14.61684 -23.44203 1.000 25.16769 214 ASN B N 1
ATOM 3926 C CA . ASN B 1 216 ? 7.55105 13.68756 -24.54295 1.000 29.29187 214 ASN B CA 1
ATOM 3927 C C . ASN B 1 216 ? 7.15530 14.28766 -25.88595 1.000 34.30411 214 ASN B C 1
ATOM 3928 O O . ASN B 1 216 ? 6.92525 13.54124 -26.84169 1.000 34.46190 214 ASN B O 1
ATOM 3933 N N . GLY B 1 217 ? 7.06264 15.61304 -25.97828 1.000 31.39741 215 GLY B N 1
ATOM 3934 C CA . GLY B 1 217 ? 6.89689 16.27527 -27.25647 1.000 29.75722 215 GLY B CA 1
ATOM 3935 C C . GLY B 1 217 ? 5.48142 16.42026 -27.76956 1.000 35.62308 215 GLY B C 1
ATOM 3936 O O . GLY B 1 217 ? 5.30389 16.86168 -28.90735 1.000 33.09995 215 GLY B O 1
ATOM 3937 N N . ASP B 1 218 ? 4.47223 16.05677 -26.98358 1.000 31.40806 216 ASP B N 1
ATOM 3938 C CA . ASP B 1 218 ? 3.06758 16.22045 -27.36331 1.000 34.06104 216 ASP B CA 1
ATOM 3939 C C . ASP B 1 218 ? 2.59220 17.54669 -26.78799 1.000 35.49969 216 ASP B C 1
ATOM 3940 O O . ASP B 1 218 ? 2.32788 17.64646 -25.59178 1.000 35.06351 216 ASP B O 1
ATOM 3945 N N . ARG B 1 219 ? 2.47958 18.56799 -27.64037 1.000 33.02000 217 ARG B N 1
ATOM 3946 C CA . ARG B 1 219 ? 2.30893 19.94224 -27.18896 1.000 33.56936 217 ARG B CA 1
ATOM 3947 C C . ARG B 1 219 ? 1.15202 20.69338 -27.84001 1.000 33.14033 217 ARG B C 1
ATOM 3948 O O . ARG B 1 219 ? 1.00884 21.89410 -27.58069 1.000 30.40548 217 ARG B O 1
ATOM 3956 N N . TRP B 1 220 ? 0.32315 20.04187 -28.66807 1.000 27.42337 218 TRP B N 1
ATOM 3957 C CA . TRP B 1 220 ? -0.66780 20.78314 -29.44960 1.000 31.54671 218 TRP B CA 1
ATOM 3958 C C . TRP B 1 220 ? -1.70328 21.48102 -28.57788 1.000 33.04672 218 TRP B C 1
ATOM 3959 O O . TRP B 1 220 ? -2.31512 22.45854 -29.02659 1.000 34.61968 218 TRP B O 1
ATOM 3970 N N . PHE B 1 221 ? -1.90682 21.01037 -27.34721 1.000 27.49746 219 PHE B N 1
ATOM 3971 C CA . PHE B 1 221 ? -2.92243 21.53743 -26.44481 1.000 25.67731 219 PHE B CA 1
ATOM 3972 C C . PHE B 1 221 ? -2.45394 22.74264 -25.63485 1.000 29.19250 219 PHE B C 1
ATOM 3973 O O . PHE B 1 221 ? -3.27226 23.35989 -24.94370 1.000 27.03210 219 PHE B O 1
ATOM 3981 N N . LEU B 1 222 ? -1.16919 23.07678 -25.66951 1.000 24.89087 220 LEU B N 1
ATOM 3982 C CA . LEU B 1 222 ? -0.70895 24.27251 -24.98118 1.000 27.97635 220 LEU B CA 1
ATOM 3983 C C . LEU B 1 222 ? -1.28968 25.51196 -25.65724 1.000 29.16902 220 LEU B C 1
ATOM 3984 O O . LEU B 1 222 ? -1.60409 25.50339 -26.85198 1.000 25.78665 220 LEU B O 1
ATOM 3989 N N . ASN B 1 223 ? -1.46518 26.57851 -24.87880 1.000 28.10558 221 ASN B N 1
ATOM 3990 C CA . ASN B 1 223 ? -2.05551 27.78593 -25.43589 1.000 27.76742 221 ASN B CA 1
ATOM 3991 C C . ASN B 1 223 ? -1.50579 28.98812 -24.69321 1.000 24.17327 221 ASN B C 1
ATOM 3992 O O . ASN B 1 223 ? -0.78616 28.85706 -23.70488 1.000 24.77974 221 ASN B O 1
ATOM 3997 N N . ARG B 1 224 ? -1.87200 30.17364 -25.18568 1.000 25.28300 222 ARG B N 1
ATOM 3998 C CA . ARG B 1 224 ? -1.37361 31.43364 -24.64739 1.000 31.33454 222 ARG B CA 1
ATOM 3999 C C . ARG B 1 224 ? -1.99832 31.80713 -23.30905 1.000 32.52050 222 ARG B C 1
ATOM 4000 O O . ARG B 1 224 ? -1.51257 32.74396 -22.65920 1.000 23.16625 222 ARG B O 1
ATOM 4008 N N . PHE B 1 225 ? -3.04544 31.10712 -22.87752 1.000 22.34072 223 PHE B N 1
ATOM 4009 C CA . PHE B 1 225 ? -3.89534 31.61024 -21.80983 1.000 31.70618 223 PHE B CA 1
ATOM 4010 C C . PHE B 1 225 ? -3.46496 31.07473 -20.44708 1.000 29.97879 223 PHE B C 1
ATOM 4011 O O . PHE B 1 225 ? -2.76766 30.06730 -20.32567 1.000 22.85246 223 PHE B O 1
ATOM 4019 N N . THR B 1 226 ? -3.87683 31.78391 -19.41029 1.000 27.13425 224 THR B N 1
ATOM 4020 C CA . THR B 1 226 ? -3.77502 31.27659 -18.05438 1.000 26.83655 224 THR B CA 1
ATOM 4021 C C . THR B 1 226 ? -5.13568 31.43853 -17.39393 1.000 32.05127 224 THR B C 1
ATOM 4022 O O . THR B 1 226 ? -6.06815 31.99533 -17.97626 1.000 37.60672 224 THR B O 1
ATOM 4026 N N . THR B 1 227 ? -5.26042 30.92747 -16.17589 1.000 32.39565 225 THR B N 1
ATOM 4027 C CA . THR B 1 227 ? -6.52661 30.99116 -15.46907 1.000 30.84140 225 THR B CA 1
ATOM 4028 C C . THR B 1 227 ? -6.23140 31.16663 -13.98630 1.000 29.58475 225 THR B C 1
ATOM 4029 O O . THR B 1 227 ? -5.07269 31.25412 -13.56958 1.000 33.52116 225 THR B O 1
ATOM 4033 N N . THR B 1 228 ? -7.29391 31.22420 -13.19005 1.000 35.90046 226 THR B N 1
ATOM 4034 C CA . THR B 1 228 ? -7.18914 31.22188 -11.74194 1.000 37.14175 226 THR B CA 1
ATOM 4035 C C . THR B 1 228 ? -7.74303 29.91561 -11.18769 1.000 32.04883 226 THR B C 1
ATOM 4036 O O . THR B 1 228 ? -8.53941 29.22315 -11.83408 1.000 30.28740 226 THR B O 1
ATOM 4040 N N . LEU B 1 229 ? -7.30306 29.59502 -9.96743 1.000 34.13039 227 LEU B N 1
ATOM 4041 C CA . LEU B 1 229 ? -7.84033 28.44549 -9.24370 1.000 35.07642 227 LEU B CA 1
ATOM 4042 C C . LEU B 1 229 ? -9.36671 28.48886 -9.17433 1.000 36.30379 227 LEU B C 1
ATOM 4043 O O . LEU B 1 229 ? -10.04571 27.52702 -9.55635 1.000 35.02668 227 LEU B O 1
ATOM 4048 N N . ASN B 1 230 ? -9.92739 29.60972 -8.69897 1.000 31.58421 228 ASN B N 1
ATOM 4049 C CA . ASN B 1 230 ? -11.38321 29.73045 -8.60149 1.000 37.57579 228 ASN B CA 1
ATOM 4050 C C . ASN B 1 230 ? -12.05351 29.52231 -9.95200 1.000 35.65773 228 ASN B C 1
ATOM 4051 O O . ASN B 1 230 ? -13.06696 28.81660 -10.05068 1.000 37.78787 228 ASN B O 1
ATOM 4056 N N . ASP B 1 231 ? -11.51525 30.15655 -11.00281 1.000 35.46397 229 ASP B N 1
ATOM 4057 C CA . ASP B 1 231 ? -12.08475 30.01173 -12.34069 1.000 30.33467 229 ASP B CA 1
ATOM 4058 C C . ASP B 1 231 ? -11.98029 28.56904 -12.82205 1.000 29.61613 229 ASP B C 1
ATOM 4059 O O . ASP B 1 231 ? -12.92652 28.02549 -13.40543 1.000 33.75917 229 ASP B O 1
ATOM 4064 N N . PHE B 1 232 ? -10.83217 27.93174 -12.59806 1.000 29.77137 230 P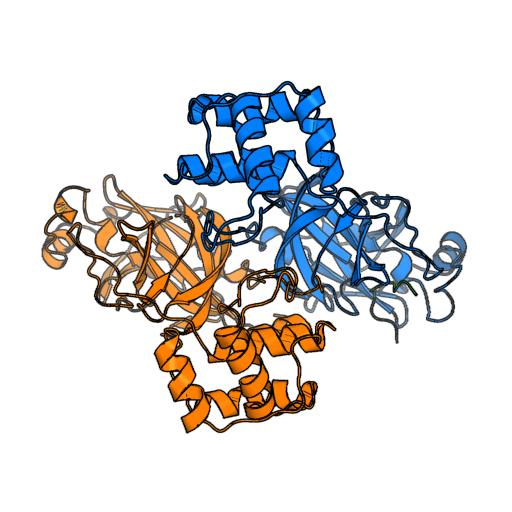HE B N 1
ATOM 4065 C CA . PHE B 1 232 ? -10.68970 26.55208 -13.05114 1.000 32.98113 230 PHE B CA 1
ATOM 4066 C C . PHE B 1 232 ? -11.64949 25.62267 -12.31164 1.000 28.83635 230 PHE B C 1
ATOM 4067 O O . PHE B 1 232 ? -12.30529 24.76873 -12.92744 1.000 34.40090 230 PHE B O 1
ATOM 4075 N N . ASN B 1 233 ? -11.74177 25.77126 -10.98624 1.000 33.49182 231 ASN B N 1
ATOM 4076 C CA . ASN B 1 233 ? -12.56750 24.86496 -10.19355 1.000 39.34936 231 ASN B CA 1
ATOM 4077 C C . ASN B 1 233 ? -14.04281 24.97519 -10.54880 1.000 40.87418 231 ASN B C 1
ATOM 4078 O O . ASN B 1 233 ? -14.76472 23.97269 -10.49481 1.000 41.96100 231 ASN B O 1
ATOM 4083 N N . LEU B 1 234 ? -14.51124 26.17243 -10.91558 1.000 35.08000 232 LEU B N 1
ATOM 4084 C CA . LEU B 1 234 ? -15.86331 26.29503 -11.44905 1.000 39.40775 232 LEU B CA 1
ATOM 4085 C C . LEU B 1 234 ? -16.07364 25.36727 -12.64080 1.000 45.18071 232 LEU B C 1
ATOM 4086 O O . LEU B 1 234 ? -17.10634 24.69594 -12.73603 1.000 44.90441 232 LEU B O 1
ATOM 4091 N N . VAL B 1 235 ? -15.10110 25.31300 -13.55670 1.000 34.75856 233 VAL B N 1
ATOM 4092 C CA . VAL B 1 235 ? -15.17917 24.39332 -14.68879 1.000 35.64756 233 VAL B CA 1
ATOM 4093 C C . VAL B 1 235 ? -14.99841 22.94800 -14.22737 1.000 38.42965 233 VAL B C 1
ATOM 4094 O O . VAL B 1 235 ? -15.68548 22.03755 -14.71034 1.000 38.64332 233 VAL B O 1
ATOM 4098 N N . ALA B 1 236 ? -14.08175 22.71693 -13.28108 1.000 37.71888 234 ALA B N 1
ATOM 4099 C CA . ALA B 1 236 ? -13.83803 21.36450 -12.77838 1.000 42.15178 234 ALA B CA 1
ATOM 4100 C C . ALA B 1 236 ? -15.10442 20.75246 -12.18564 1.000 45.33862 234 ALA B C 1
ATOM 4101 O O . ALA B 1 236 ? -15.47416 19.61892 -12.51737 1.000 43.87293 234 ALA B O 1
ATOM 4103 N N . MET B 1 237 ? -15.77496 21.48942 -11.29293 1.000 44.93067 235 MET B N 1
ATOM 4104 C CA . MET B 1 237 ? -17.04572 21.02899 -10.73960 1.000 43.93976 235 MET B CA 1
ATOM 4105 C C . MET B 1 237 ? -18.01767 20.63813 -11.84101 1.000 39.81017 235 MET B C 1
ATOM 4106 O O . MET B 1 237 ? -18.68496 19.60265 -11.74840 1.000 42.10020 235 MET B O 1
ATOM 4111 N N . LYS B 1 238 ? -18.08281 21.44461 -12.90809 1.000 37.74743 236 LYS B N 1
ATOM 4112 C CA . LYS B 1 238 ? -19.01234 21.19110 -14.00444 1.000 38.19057 236 LYS B CA 1
ATOM 4113 C C . LYS B 1 238 ? -18.76752 19.83067 -14.64717 1.000 40.97847 236 LYS B C 1
ATOM 4114 O O . LYS B 1 238 ? -19.71739 19.14340 -15.03684 1.000 42.44175 236 LYS B O 1
ATOM 4120 N N . TYR B 1 239 ? -17.50706 19.42559 -14.78751 1.000 35.23853 237 TYR B N 1
ATOM 4121 C CA . TYR B 1 239 ? -17.19313 18.21385 -15.53702 1.000 34.52442 237 TYR B CA 1
ATOM 4122 C C . TYR B 1 239 ? -16.83490 17.04288 -14.62880 1.000 32.22594 237 TYR B C 1
ATOM 4123 O O . TYR B 1 239 ? -16.22741 16.07011 -15.08919 1.000 35.45117 237 TYR B O 1
ATOM 4132 N N . ASN B 1 240 ? -17.21159 17.11921 -13.35005 1.000 33.07046 238 ASN B N 1
ATOM 4133 C CA . ASN B 1 240 ? -16.97923 16.04459 -12.38612 1.000 34.75333 238 ASN B CA 1
ATOM 4134 C C . ASN B 1 240 ? -15.48659 15.75727 -12.21815 1.000 33.31215 238 ASN B C 1
ATOM 4135 O O . ASN B 1 240 ? -15.05448 14.60329 -12.20106 1.000 28.44754 238 ASN B O 1
ATOM 4140 N N . TYR B 1 241 ? -14.69813 16.82163 -12.11106 1.000 35.54438 239 TYR B N 1
ATOM 4141 C CA . TYR B 1 241 ? -13.29148 16.76360 -11.75055 1.000 32.47930 239 TYR B CA 1
ATOM 4142 C C . TYR B 1 241 ? -13.13854 17.16969 -10.29405 1.000 29.52318 239 TYR B C 1
ATOM 4143 O O . TYR B 1 241 ? -13.89508 17.99626 -9.78807 1.000 29.14877 239 TYR B O 1
ATOM 4152 N N . GLU B 1 242 ? -12.15637 16.58449 -9.61871 1.000 23.31480 240 GLU B N 1
ATOM 4153 C CA . GLU B 1 242 ? -11.89774 16.97808 -8.24330 1.000 30.00889 240 GLU B CA 1
ATOM 4154 C C . GLU B 1 242 ? -11.45287 18.43854 -8.21620 1.000 33.15385 240 GLU B C 1
ATOM 4155 O O . GLU B 1 242 ? -10.76569 18.89064 -9.13941 1.000 30.68370 240 GLU B O 1
ATOM 4161 N N . PRO B 1 243 ? -11.82415 19.19814 -7.18408 1.000 38.94285 241 PRO B N 1
ATOM 4162 C CA . PRO B 1 243 ? -11.31379 20.57157 -7.07939 1.000 40.80501 241 PRO B CA 1
ATOM 4163 C C . PRO B 1 243 ? -9.79708 20.54869 -6.98642 1.000 36.66115 241 PRO B C 1
ATOM 4164 O O . PRO B 1 243 ? -9.20458 19.64074 -6.40066 1.000 33.94570 241 PRO B O 1
ATOM 4168 N N . LEU B 1 244 ? -9.16655 21.53806 -7.60359 1.000 39.99968 242 LEU B N 1
ATOM 4169 C CA . LEU B 1 244 ? -7.72035 21.67985 -7.53436 1.000 36.46040 242 LEU B CA 1
ATOM 4170 C C . LEU B 1 244 ? -7.39237 22.54576 -6.32871 1.000 38.98376 242 LEU B C 1
ATOM 4171 O O . LEU B 1 244 ? -7.84724 23.69006 -6.24252 1.000 34.86166 242 LEU B O 1
ATOM 4176 N N . THR B 1 245 ? -6.63614 21.99457 -5.39019 1.000 43.00969 243 THR B N 1
ATOM 4177 C CA . THR B 1 245 ? -6.22587 22.72526 -4.20174 1.000 46.15466 243 THR B CA 1
ATOM 4178 C C . THR B 1 245 ? -4.83899 23.31872 -4.40935 1.000 43.57821 243 THR B C 1
ATOM 4179 O O . THR B 1 245 ? -4.12254 22.98053 -5.35486 1.000 41.52452 243 THR B O 1
ATOM 4183 N N . GLN B 1 246 ? -4.46561 24.22473 -3.50260 1.000 42.39917 244 GLN B N 1
ATOM 4184 C CA . GLN B 1 246 ? -3.13480 24.82004 -3.56395 1.000 40.97800 244 GLN B CA 1
ATOM 4185 C C . GLN B 1 246 ? -2.04043 23.79593 -3.28503 1.000 38.49049 244 GLN B C 1
ATOM 4186 O O . GLN B 1 246 ? -0.94510 23.89735 -3.84493 1.000 38.44034 244 GLN B O 1
ATOM 4192 N N . ASP B 1 247 ? -2.30510 22.80368 -2.43472 1.000 39.23840 245 ASP B N 1
ATOM 4193 C CA . ASP B 1 247 ? -1.31035 21.75660 -2.23918 1.000 45.11655 245 ASP B CA 1
ATOM 4194 C C . ASP B 1 247 ? -1.02922 21.03165 -3.54864 1.000 45.89929 245 ASP B C 1
ATOM 4195 O O . ASP B 1 247 ? 0.12395 20.70168 -3.85218 1.000 48.14196 245 ASP B O 1
ATOM 4200 N N . HIS B 1 248 ? -2.07366 20.80367 -4.34949 1.000 39.68464 246 HIS B N 1
ATOM 4201 C CA . HIS B 1 248 ? -1.90471 20.16144 -5.64987 1.000 39.97972 246 HIS B CA 1
ATOM 4202 C C . HIS B 1 248 ? -1.04018 20.99966 -6.57572 1.000 36.77653 246 HIS B C 1
ATOM 4203 O O . HIS B 1 248 ? -0.19574 20.46593 -7.30180 1.000 37.04592 246 HIS B O 1
ATOM 4210 N N . VAL B 1 249 ? -1.24987 22.31613 -6.57720 1.000 33.97419 247 VAL B N 1
ATOM 4211 C CA . VAL B 1 249 ? -0.40685 23.19150 -7.38042 1.000 35.72752 247 VAL B CA 1
ATOM 4212 C C . VAL B 1 249 ? 1.05279 23.04564 -6.97075 1.000 42.17027 247 VAL B C 1
ATOM 4213 O O . VAL B 1 249 ? 1.95281 23.02246 -7.81918 1.000 45.23093 247 VAL B O 1
ATOM 4217 N N . ASP B 1 250 ? 1.30929 22.91141 -5.66829 1.000 44.15306 248 ASP B N 1
ATOM 4218 C CA . ASP B 1 250 ? 2.68721 22.89584 -5.18755 1.000 49.42876 248 ASP B CA 1
ATOM 4219 C C . ASP B 1 250 ? 3.40803 21.62283 -5.61657 1.000 46.93993 248 ASP B C 1
ATOM 4220 O O . ASP B 1 250 ? 4.54526 21.67434 -6.09936 1.000 46.93305 248 ASP B O 1
ATOM 4225 N N . ILE B 1 251 ? 2.75977 20.46608 -5.45977 1.000 42.01536 249 ILE B N 1
ATOM 4226 C CA . ILE B 1 251 ? 3.41689 19.22526 -5.84415 1.000 44.96656 249 ILE B CA 1
ATOM 4227 C C . ILE B 1 251 ? 3.63859 19.13594 -7.35137 1.000 43.66188 249 ILE B C 1
ATOM 4228 O O . ILE B 1 251 ? 4.46450 18.33372 -7.80217 1.000 39.18558 249 ILE B O 1
ATOM 4233 N N . LEU B 1 252 ? 2.94226 19.94747 -8.15075 1.000 34.64033 250 LEU B N 1
ATOM 4234 C CA . LEU B 1 252 ? 3.24698 20.01375 -9.57601 1.000 35.64734 250 LEU B CA 1
ATOM 4235 C C . LEU B 1 252 ? 4.40931 20.94757 -9.88276 1.000 41.79137 250 LEU B C 1
ATOM 4236 O O . LEU B 1 252 ? 4.83803 21.01090 -11.03957 1.000 40.39636 250 LEU B O 1
ATOM 4241 N N . GLY B 1 253 ? 4.91234 21.66963 -8.88071 1.000 49.91269 251 GLY B N 1
ATOM 4242 C CA . GLY B 1 253 ? 6.02937 22.57542 -9.03544 1.000 50.27481 251 GLY B CA 1
ATOM 4243 C C . GLY B 1 253 ? 7.21464 22.01135 -9.80179 1.000 44.18960 251 GLY B C 1
ATOM 4244 O O . GLY B 1 253 ? 7.68717 22.61635 -10.76936 1.000 50.79904 251 GLY B O 1
ATOM 4245 N N . PRO B 1 254 ? 7.73674 20.84563 -9.37230 1.000 41.22239 252 PRO B N 1
ATOM 4246 C CA . PRO B 1 254 ? 8.83433 20.20637 -10.11951 1.000 46.57326 252 PRO B CA 1
ATOM 4247 C C . PRO B 1 254 ? 8.57032 20.07847 -11.61436 1.000 52.08254 252 PRO B C 1
ATOM 4248 O O . PRO B 1 254 ? 9.35088 20.59052 -12.42692 1.000 55.40549 252 PRO B O 1
ATOM 4252 N N . LEU B 1 255 ? 7.47508 19.40246 -11.98601 1.000 45.39436 253 LEU B N 1
ATOM 4253 C CA . LEU B 1 255 ? 7.09392 19.31659 -13.39579 1.000 39.69022 253 LEU B CA 1
ATOM 4254 C C . LEU B 1 255 ? 6.91511 20.69850 -14.00723 1.000 28.71752 253 LEU B C 1
ATOM 4255 O O . LEU B 1 255 ? 7.33088 20.94313 -15.14701 1.000 34.38046 253 LEU B O 1
ATOM 4260 N N . SER B 1 256 ? 6.27687 21.61410 -13.27283 1.000 35.55544 254 SER B N 1
ATOM 4261 C CA . SER B 1 256 ? 6.11231 22.96955 -13.78706 1.000 43.27783 254 SER B CA 1
ATOM 4262 C C . SER B 1 256 ? 7.45972 23.62405 -14.07753 1.000 56.02771 254 SER B C 1
ATOM 4263 O O . SER B 1 256 ? 7.55681 24.48444 -14.96193 1.000 57.16483 254 SER B O 1
ATOM 4266 N N . ALA B 1 257 ? 8.50729 23.22296 -13.35092 1.000 56.76446 255 ALA B N 1
ATOM 4267 C CA . ALA B 1 257 ? 9.83854 23.77654 -13.57185 1.000 57.70885 255 ALA B CA 1
ATOM 4268 C C . ALA B 1 257 ? 10.56297 23.06082 -14.70905 1.000 60.31504 255 ALA B C 1
ATOM 4269 O O . ALA B 1 257 ? 11.11697 23.70975 -15.60431 1.000 62.28444 255 ALA B O 1
ATOM 4271 N N . GLN B 1 258 ? 10.56259 21.72189 -14.69278 1.000 58.46381 256 GLN B N 1
ATOM 4272 C CA . GLN B 1 258 ? 11.26230 20.95750 -15.72392 1.000 57.77520 256 GLN B CA 1
ATOM 4273 C C . GLN B 1 258 ? 10.77265 21.30750 -17.12508 1.000 59.63471 256 GLN B C 1
ATOM 4274 O O . GLN B 1 258 ? 11.55676 21.28259 -18.08149 1.000 61.39413 256 GLN B O 1
ATOM 4280 N N . THR B 1 259 ? 9.48945 21.63944 -17.26957 1.000 53.14988 257 THR B N 1
ATOM 4281 C CA . THR B 1 259 ? 8.93078 22.02747 -18.55679 1.000 44.25735 257 THR B CA 1
ATOM 4282 C C . THR B 1 259 ? 8.85270 23.53280 -18.73601 1.000 45.34690 257 THR B C 1
ATOM 4283 O O . THR B 1 259 ? 8.58722 23.99502 -19.85457 1.000 45.92886 257 THR B O 1
ATOM 4287 N N . GLY B 1 260 ? 9.03935 24.29817 -17.66449 1.000 45.09861 258 GLY B N 1
ATOM 4288 C CA . GLY B 1 260 ? 8.81865 25.73028 -17.71658 1.000 56.95326 258 GLY B CA 1
ATOM 4289 C C . GLY B 1 260 ? 7.42043 26.11781 -18.16006 1.000 63.49099 258 GLY B C 1
ATOM 4290 O O . GLY B 1 260 ? 7.26061 26.98424 -19.02606 1.000 69.94648 258 GLY B O 1
ATOM 4291 N N . ILE B 1 261 ? 6.39870 25.47913 -17.58435 1.000 54.60064 259 ILE B N 1
ATOM 4292 C CA . ILE B 1 261 ? 5.00069 25.78454 -17.88397 1.000 42.40125 259 ILE B CA 1
ATOM 4293 C C . ILE B 1 261 ? 4.24881 25.86039 -16.56048 1.000 48.59888 259 ILE B C 1
ATOM 4294 O O . ILE B 1 261 ? 4.09835 24.84327 -15.87383 1.000 47.57676 259 ILE B O 1
ATOM 4299 N N . ALA B 1 262 ? 3.76633 27.05267 -16.20914 1.000 44.37778 260 ALA B N 1
ATOM 4300 C CA . ALA B 1 262 ? 3.09024 27.25077 -14.93299 1.000 35.70546 260 ALA B CA 1
ATOM 4301 C C . ALA B 1 262 ? 1.87306 26.34095 -14.81378 1.000 36.11944 260 ALA B C 1
ATOM 4302 O O . ALA B 1 262 ? 1.23674 25.98734 -15.80851 1.000 41.92154 260 ALA B O 1
ATOM 4304 N N . VAL B 1 263 ? 1.54914 25.96245 -13.57351 1.000 28.70776 261 VAL B N 1
ATOM 4305 C CA . VAL B 1 263 ? 0.41597 25.06942 -13.34251 1.000 31.48512 261 VAL B CA 1
ATOM 4306 C C . VAL B 1 263 ? -0.87696 25.70972 -13.83587 1.000 32.48498 261 VAL B C 1
ATOM 4307 O O . VAL B 1 263 ? -1.68844 25.07067 -14.51703 1.000 33.16102 261 VAL B O 1
ATOM 4311 N N . LEU B 1 264 ? -1.09316 26.98726 -13.50247 1.000 31.14469 262 LEU B N 1
ATOM 4312 C CA . LEU B 1 264 ? -2.31243 27.63747 -13.96697 1.000 33.49280 262 LEU B CA 1
ATOM 4313 C C . LEU B 1 264 ? -2.29701 27.85442 -15.47426 1.000 28.81459 262 LEU B C 1
ATOM 4314 O O . LEU B 1 264 ? -3.36416 27.92135 -16.09445 1.000 33.15663 262 LEU B O 1
ATOM 4319 N N . ASP B 1 265 ? -1.10758 27.98219 -16.06692 1.000 24.55133 263 ASP B N 1
ATOM 4320 C CA . ASP B 1 265 ? -0.96310 27.91363 -17.51996 1.000 32.25914 263 ASP B CA 1
ATOM 4321 C C . ASP B 1 265 ? -1.48034 26.57465 -18.05898 1.000 31.90920 263 ASP B C 1
ATOM 4322 O O . ASP B 1 265 ? -2.32433 26.53421 -18.96104 1.000 25.32772 263 ASP B O 1
ATOM 4327 N N . MET B 1 266 ? -1.00324 25.46170 -17.49334 1.000 28.72055 264 MET B N 1
ATOM 4328 C CA . MET B 1 266 ? -1.51261 24.15541 -17.90783 1.000 25.35859 264 MET B CA 1
ATOM 4329 C C . MET B 1 266 ? -3.00068 23.98675 -17.58079 1.000 31.61271 264 MET B C 1
ATOM 4330 O O . MET B 1 266 ? -3.73115 23.32367 -18.33083 1.000 28.23658 264 MET B O 1
ATOM 4335 N N . CYS B 1 267 ? -3.47185 24.57052 -16.47245 1.000 31.05459 265 CYS B N 1
ATOM 4336 C CA . CYS B 1 267 ? -4.90186 24.52747 -16.17193 1.000 34.02046 265 CYS B CA 1
ATOM 4337 C C . CYS B 1 267 ? -5.72317 25.15800 -17.28306 1.000 32.79126 265 CYS B C 1
ATOM 4338 O O . CYS B 1 267 ? -6.83657 24.70692 -17.57409 1.000 25.87188 265 CYS B O 1
ATOM 4341 N N . ALA B 1 268 ? -5.19924 26.21590 -17.90672 1.000 26.11011 266 ALA B N 1
ATOM 4342 C CA . ALA B 1 268 ? -5.90812 26.81720 -19.02303 1.000 30.93679 266 ALA B CA 1
ATOM 4343 C C . ALA B 1 268 ? -6.01573 25.83741 -20.18731 1.000 30.25947 266 ALA B C 1
ATOM 4344 O O . ALA B 1 268 ? -7.02985 25.80785 -20.89109 1.000 26.43903 266 ALA B O 1
ATOM 4346 N N . SER B 1 269 ? -4.98798 25.01182 -20.39834 1.000 24.61188 267 SER B N 1
ATOM 4347 C CA . SER B 1 269 ? -5.10020 23.97479 -21.42080 1.000 26.96619 267 SER B CA 1
ATOM 4348 C C . SER B 1 269 ? -6.19278 22.97467 -21.05450 1.000 24.70620 267 SER B C 1
ATOM 4349 O O . SER B 1 269 ? -7.05791 22.64877 -21.87930 1.000 27.46794 267 SER B O 1
ATOM 4352 N N . LEU B 1 270 ? -6.17462 22.49165 -19.80856 1.000 24.10995 268 LEU B N 1
ATOM 4353 C CA . LEU B 1 270 ? -7.14236 21.48702 -19.37139 1.000 21.91589 268 LEU B CA 1
ATOM 4354 C C . LEU B 1 270 ? -8.56776 22.02506 -19.41753 1.000 25.22552 268 LEU B C 1
ATOM 4355 O O . LEU B 1 270 ? -9.48858 21.33039 -19.86059 1.000 26.29819 268 LEU B O 1
ATOM 4360 N N . LYS B 1 271 ? -8.77395 23.25196 -18.94319 1.000 25.53973 269 LYS B N 1
ATOM 4361 C CA . LYS B 1 271 ? -10.08848 23.87638 -19.07279 1.000 26.07577 269 LYS B CA 1
ATOM 4362 C C . LYS B 1 271 ? -10.57421 23.81309 -20.51649 1.000 26.87091 269 LYS B C 1
ATOM 4363 O O . LYS B 1 271 ? -11.69379 23.36446 -20.79028 1.000 33.45821 269 LYS B O 1
ATOM 4369 N N . GLU B 1 272 ? -9.71121 24.20576 -21.46053 1.000 34.23643 270 GLU B N 1
ATOM 4370 C CA . GLU B 1 272 ? -10.08224 24.19916 -22.87598 1.000 39.34575 270 GLU B CA 1
ATOM 4371 C C . GLU B 1 272 ? -10.35200 22.78631 -23.37937 1.000 38.00651 270 GLU B C 1
ATOM 4372 O O . GLU B 1 272 ? -11.27437 22.56443 -24.17245 1.000 38.73804 270 GLU B O 1
ATOM 4378 N N . LEU B 1 273 ? -9.53648 21.82286 -22.95846 1.000 32.17962 271 LEU B N 1
ATOM 4379 C CA . LEU B 1 273 ? -9.77536 20.44001 -23.35240 1.000 32.84411 271 LEU B CA 1
ATOM 4380 C C . LEU B 1 273 ? -11.12445 19.94670 -22.84019 1.000 30.76472 271 LEU B C 1
ATOM 4381 O O . LEU B 1 273 ? -11.82319 19.19869 -23.53440 1.000 33.58884 271 LEU B O 1
ATOM 4386 N N . LEU B 1 274 ? -11.49413 20.33338 -21.61623 1.000 31.82608 272 LEU B N 1
ATOM 4387 C CA . LEU B 1 274 ? -12.77130 19.89522 -21.06060 1.000 33.30789 272 LEU B CA 1
ATOM 4388 C C . LEU B 1 274 ? -13.93101 20.53483 -21.80527 1.000 43.06830 272 LEU B C 1
ATOM 4389 O O . LEU B 1 274 ? -14.94586 19.88164 -22.07235 1.000 38.34647 272 LEU B O 1
ATOM 4394 N N . GLN B 1 275 ? -13.79152 21.81092 -22.15721 1.000 39.24489 273 GLN B N 1
ATOM 4395 C CA . GLN B 1 275 ? -14.89867 22.54036 -22.76172 1.000 44.30476 273 GLN B CA 1
ATOM 4396 C C . GLN B 1 275 ? -15.07457 22.22129 -24.24179 1.000 50.14358 273 GLN B C 1
ATOM 4397 O O . GLN B 1 275 ? -16.19342 22.32103 -24.75265 1.000 54.93203 273 GLN B O 1
ATOM 4403 N N . ASN B 1 276 ? -14.00725 21.82555 -24.94408 1.000 44.93078 274 ASN B N 1
ATOM 4404 C CA . ASN B 1 276 ? -14.06300 21.64840 -26.39164 1.000 41.22052 274 ASN B CA 1
ATOM 4405 C C . ASN B 1 276 ? -13.65965 20.26310 -26.87827 1.000 47.61255 274 ASN B C 1
ATOM 4406 O O . ASN B 1 276 ? -13.66500 20.03050 -28.09445 1.000 54.68467 274 ASN B O 1
ATOM 4411 N N . GLY B 1 277 ? -13.30517 19.34462 -25.98920 1.000 37.96192 275 GLY B N 1
ATOM 4412 C CA . GLY B 1 277 ? -12.87144 18.04267 -26.44814 1.000 39.05764 275 GLY B CA 1
ATOM 4413 C C . GLY B 1 277 ? -11.50136 18.11170 -27.09808 1.000 39.81982 275 GLY B C 1
ATOM 4414 O O . GLY B 1 277 ? -10.81611 19.13670 -27.08797 1.000 39.60720 275 GLY B O 1
ATOM 4415 N N . MET B 1 278 ? -11.11122 16.98173 -27.68679 1.000 46.45165 276 MET B N 1
ATOM 4416 C CA . MET B 1 278 ? -9.81126 16.84684 -28.33014 1.000 38.86368 276 MET B CA 1
ATOM 4417 C C . MET B 1 278 ? -9.84712 17.06202 -29.83853 1.000 43.23569 276 MET B C 1
ATOM 4418 O O . MET B 1 278 ? -8.77865 17.07088 -30.46455 1.000 40.72428 276 MET B O 1
ATOM 4423 N N . ASN B 1 279 ? -11.03680 17.21360 -30.43022 1.000 50.31138 277 ASN B N 1
ATOM 4424 C CA . ASN B 1 279 ? -11.20900 17.40958 -31.87443 1.000 52.01061 277 ASN B CA 1
ATOM 4425 C C . ASN B 1 279 ? -10.44024 16.37002 -32.68811 1.000 52.64137 277 ASN B C 1
ATOM 4426 O O . ASN B 1 279 ? -9.64059 16.69626 -33.56757 1.000 60.55416 277 ASN B O 1
ATOM 4431 N N . GLY B 1 280 ? -10.68943 15.09888 -32.38828 1.000 51.67913 278 GLY B N 1
ATOM 4432 C CA . GLY B 1 280 ? -10.08850 14.02134 -33.14466 1.000 45.49174 278 GLY B CA 1
ATOM 4433 C C . GLY B 1 280 ? -8.61914 13.78039 -32.89200 1.000 48.60022 278 GLY B C 1
ATOM 4434 O O . GLY B 1 280 ? -8.04994 12.86594 -33.49717 1.000 50.63836 278 GLY B O 1
ATOM 4435 N N . ARG B 1 281 ? -7.98148 14.55634 -32.02380 1.000 50.42164 279 ARG B N 1
ATOM 4436 C CA . ARG B 1 281 ? -6.57029 14.35583 -31.73966 1.000 44.70495 279 ARG B CA 1
ATOM 4437 C C . ARG B 1 281 ? -6.39176 13.44364 -30.52887 1.000 43.78418 279 ARG B C 1
ATOM 4438 O O . ARG B 1 281 ? -7.34550 13.10717 -29.82254 1.000 44.93325 279 ARG B O 1
ATOM 4446 N N . THR B 1 282 ? -5.14181 13.03867 -30.29639 1.000 38.66545 280 THR B N 1
ATOM 4447 C CA . THR B 1 282 ? -4.78570 12.23017 -29.14369 1.000 38.78378 280 THR B CA 1
ATOM 4448 C C . THR B 1 282 ? -3.64784 12.89472 -28.37513 1.000 34.38743 280 THR B C 1
ATOM 4449 O O . THR B 1 282 ? -2.94477 13.77701 -28.88017 1.000 28.35259 280 THR B O 1
ATOM 4453 N N . ILE B 1 283 ? -3.48080 12.44916 -27.13498 1.000 31.51335 281 ILE B N 1
ATOM 4454 C CA . ILE B 1 283 ? -2.39582 12.88636 -26.26751 1.000 29.45956 281 ILE B CA 1
ATOM 4455 C C . ILE B 1 283 ? -1.73862 11.63151 -25.72707 1.000 31.12023 281 ILE B C 1
ATOM 4456 O O . ILE B 1 283 ? -2.39963 10.81974 -25.06819 1.000 32.57420 281 ILE B O 1
ATOM 4461 N N . LEU B 1 284 ? -0.44978 11.46579 -26.01308 1.000 29.19391 282 LEU B N 1
ATOM 4462 C CA . LEU B 1 284 ? 0.28874 10.26507 -25.61463 1.000 29.66362 282 LEU B CA 1
ATOM 4463 C C . LEU B 1 284 ? -0.45616 9.00482 -26.04695 1.000 27.12642 282 LEU B C 1
ATOM 4464 O O . LEU B 1 284 ? -0.53188 8.01536 -25.31375 1.000 35.11587 282 LEU B O 1
ATOM 4469 N N . GLY B 1 285 ? -1.03904 9.06015 -27.24217 1.000 35.16287 283 GLY B N 1
ATOM 4470 C CA . GLY B 1 285 ? -1.74887 7.92043 -27.78840 1.000 44.60795 283 GLY B CA 1
ATOM 4471 C C . GLY B 1 285 ? -3.08547 7.61102 -27.15192 1.000 44.81905 283 GLY B C 1
ATOM 4472 O O . GLY B 1 285 ? -3.60439 6.50952 -27.34270 1.000 41.36412 283 GLY B O 1
ATOM 4473 N N . SER B 1 286 ? -3.67066 8.54672 -26.40694 1.000 37.43898 284 SER B N 1
ATOM 4474 C CA . SER B 1 286 ? -4.94010 8.31306 -25.73777 1.000 33.30462 284 SER B CA 1
ATOM 4475 C C . SER B 1 286 ? -5.96220 9.34636 -26.19544 1.000 35.79337 284 SER B C 1
ATOM 4476 O O . SER B 1 286 ? -5.64449 10.53338 -26.33436 1.000 29.58131 284 SER B O 1
ATOM 4479 N N . ALA B 1 287 ? -7.18871 8.88198 -26.46035 1.000 31.65083 285 ALA B N 1
ATOM 4480 C CA . ALA B 1 287 ? -8.28380 9.77976 -26.79867 1.000 31.71617 285 ALA B CA 1
ATOM 4481 C C . ALA B 1 287 ? -8.99720 10.31625 -25.57110 1.000 31.74389 285 ALA B C 1
ATOM 4482 O O . ALA B 1 287 ? -9.83819 11.21304 -25.70550 1.000 41.24331 285 ALA B O 1
ATOM 4484 N N . LEU B 1 288 ? -8.70560 9.76721 -24.39771 1.000 29.23348 286 LEU B N 1
ATOM 4485 C CA . LEU B 1 288 ? -9.21283 10.22923 -23.11583 1.000 33.94816 286 LEU B CA 1
ATOM 4486 C C . LEU B 1 288 ? -8.09586 10.89787 -22.31901 1.000 32.53190 286 LEU B C 1
ATOM 4487 O O . LEU B 1 288 ? -6.90831 10.63787 -22.53294 1.000 30.49332 286 LEU B O 1
ATOM 4492 N N . LEU B 1 289 ? -8.50067 11.75373 -21.38009 1.000 26.35697 287 LEU B N 1
ATOM 4493 C CA . LEU B 1 289 ? -7.57755 12.36779 -20.43112 1.000 28.23361 287 LEU B CA 1
ATOM 4494 C C . LEU B 1 289 ? -7.27729 11.37500 -19.31217 1.000 28.34763 287 LEU B C 1
ATOM 4495 O O . LEU B 1 289 ? -8.17369 11.00233 -18.55416 1.000 31.28311 287 LEU B O 1
ATOM 4500 N N . GLU B 1 290 ? -6.02092 10.94872 -19.19966 1.000 21.29817 288 GLU B N 1
ATOM 4501 C CA . GLU B 1 290 ? -5.65333 9.91189 -18.24465 1.000 21.25652 288 GLU B CA 1
ATOM 4502 C C . GLU B 1 290 ? -5.39855 10.49180 -16.85705 1.000 27.40729 288 GLU B C 1
ATOM 4503 O O . GLU B 1 290 ? -4.65241 11.47268 -16.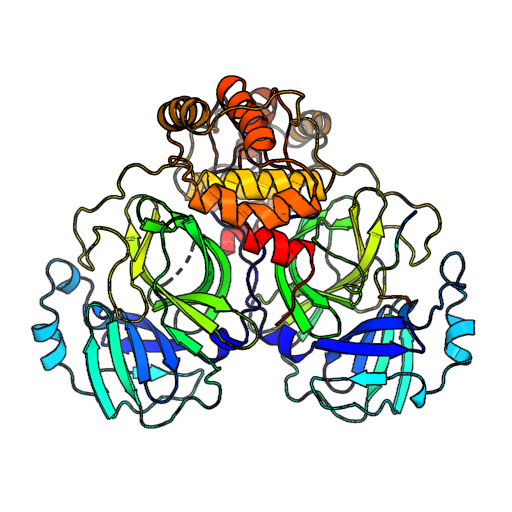71553 1.000 20.70221 288 GLU B O 1
ATOM 4509 N N . ASP B 1 291 ? -5.94377 9.83420 -15.81779 1.000 23.37342 289 ASP B N 1
ATOM 4510 C CA . ASP B 1 291 ? -5.78730 10.34065 -14.45561 1.000 21.37708 289 ASP B CA 1
ATOM 4511 C C . ASP B 1 291 ? -5.19923 9.32591 -13.47422 1.000 25.51567 289 ASP B C 1
ATOM 4512 O O . ASP B 1 291 ? -5.34125 9.50525 -12.26125 1.000 27.86305 289 ASP B O 1
ATOM 4517 N N . GLU B 1 292 ? -4.49255 8.29035 -13.93537 1.000 27.35800 290 GLU B N 1
ATOM 4518 C CA . GLU B 1 292 ? -3.84344 7.38244 -12.98973 1.000 21.30869 290 GLU B CA 1
ATOM 4519 C C . GLU B 1 292 ? -2.32019 7.48353 -13.03144 1.000 30.59813 290 GLU B C 1
ATOM 4520 O O . GLU B 1 292 ? -1.62147 6.50309 -12.76481 1.000 29.68643 290 GLU B O 1
ATOM 4526 N N . PHE B 1 293 ? -1.78911 8.67205 -13.33129 1.000 23.55279 291 PHE B N 1
ATOM 4527 C CA . PHE B 1 293 ? -0.36879 8.96905 -13.15131 1.000 27.53034 291 PHE B CA 1
ATOM 4528 C C . PHE B 1 293 ? -0.25162 10.12020 -12.16893 1.000 22.83634 291 PHE B C 1
ATOM 4529 O O . PHE B 1 293 ? -0.76333 11.20630 -12.43885 1.000 21.12571 291 PHE B O 1
ATOM 4537 N N . THR B 1 294 ? 0.43490 9.90567 -11.05372 1.000 21.87070 292 THR B N 1
ATOM 4538 C CA . THR B 1 294 ? 0.68979 11.01002 -10.13305 1.000 18.33976 292 THR B CA 1
ATOM 4539 C C . THR B 1 294 ? 1.84762 11.85955 -10.65110 1.000 25.57157 292 THR B C 1
ATOM 4540 O O . THR B 1 294 ? 2.56276 11.46096 -11.58072 1.000 22.84461 292 THR B O 1
ATOM 4544 N N . PRO B 1 295 ? 2.03347 13.06642 -10.08950 1.000 23.03994 293 PRO B N 1
ATOM 4545 C CA . PRO B 1 295 ? 3.23508 13.85047 -10.42190 1.000 23.65272 293 PRO B CA 1
ATOM 4546 C C . PRO B 1 295 ? 4.52454 13.08307 -10.21798 1.000 28.12640 293 PRO B C 1
ATOM 4547 O O . PRO B 1 295 ? 5.41361 13.14720 -11.07504 1.000 30.16455 293 PRO B O 1
ATOM 4551 N N . PHE B 1 296 ? 4.64994 12.33688 -9.11772 1.000 27.58724 294 PHE B N 1
ATOM 4552 C CA . PHE B 1 296 ? 5.87573 11.56623 -8.93269 1.000 29.54895 294 PHE B CA 1
ATOM 4553 C C . PHE B 1 296 ? 5.96163 10.37545 -9.88474 1.000 27.91008 294 PHE B C 1
ATOM 4554 O O . PHE B 1 296 ? 7.06552 10.00465 -10.29745 1.000 32.00737 294 PHE B O 1
ATOM 4562 N N . ASP B 1 297 ? 4.82914 9.75084 -10.23035 1.000 27.99713 295 ASP B N 1
ATOM 4563 C CA . ASP B 1 297 ? 4.84871 8.70288 -11.24986 1.000 27.78536 295 ASP B CA 1
ATOM 4564 C C . ASP B 1 297 ? 5.51515 9.20245 -12.52339 1.000 33.01525 295 ASP B C 1
ATOM 4565 O O . ASP B 1 297 ? 6.30775 8.48693 -13.15389 1.000 29.43844 295 ASP B O 1
ATOM 4570 N N . VAL B 1 298 ? 5.20213 10.43919 -12.91044 1.000 24.19800 296 VAL B N 1
ATOM 4571 C CA . VAL B 1 298 ? 5.73297 11.00280 -14.14123 1.000 26.66866 296 VAL B CA 1
ATOM 4572 C C . VAL B 1 298 ? 7.23446 11.20990 -14.02209 1.000 31.04442 296 VAL B C 1
ATOM 4573 O O . VAL B 1 298 ? 8.00435 10.83442 -14.91647 1.000 30.34452 296 VAL B O 1
ATOM 4577 N N . VAL B 1 299 ? 7.67207 11.81943 -12.91873 1.000 32.85957 297 VAL B N 1
ATOM 4578 C CA . VAL B 1 299 ? 9.10297 12.01978 -12.69413 1.000 33.77305 297 VAL B CA 1
ATOM 4579 C C . VAL B 1 299 ? 9.83194 10.68257 -12.67375 1.000 34.02960 297 VAL B C 1
ATOM 4580 O O . VAL B 1 299 ? 10.90059 10.53343 -13.27961 1.000 37.20626 297 VAL B O 1
ATOM 4584 N N . ARG B 1 300 ? 9.25804 9.68612 -11.99032 1.000 34.18082 298 ARG B N 1
ATOM 4585 C CA . ARG B 1 300 ? 9.91392 8.38640 -11.85609 1.000 35.11305 298 ARG B CA 1
ATOM 4586 C C . ARG B 1 300 ? 10.15610 7.74289 -13.21580 1.000 40.60557 298 ARG B C 1
ATOM 4587 O O . ARG B 1 300 ? 11.24092 7.20456 -13.47900 1.000 37.74588 298 ARG B O 1
ATOM 4595 N N . GLN B 1 301 ? 9.15869 7.79363 -14.09659 1.000 34.46297 299 GLN B N 1
ATOM 4596 C CA . GLN B 1 301 ? 9.29774 7.18003 -15.40940 1.000 30.76216 299 GLN B CA 1
ATOM 4597 C C . GLN B 1 301 ? 10.18212 8.01851 -16.32719 1.000 38.26835 299 GLN B C 1
ATOM 4598 O O . GLN B 1 301 ? 11.02987 7.46880 -17.03996 1.000 40.84984 299 GLN B O 1
ATOM 4604 N N . CYS B 1 302 ? 10.01565 9.34805 -16.31451 1.000 26.23796 300 CYS B N 1
ATOM 4605 C CA . CYS B 1 302 ? 10.76289 10.19549 -17.23753 1.000 31.85268 300 CYS B CA 1
ATOM 4606 C C . CYS B 1 302 ? 12.22004 10.37350 -16.83359 1.000 34.32600 300 CYS B C 1
ATOM 4607 O O . CYS B 1 302 ? 13.04083 10.71035 -17.69322 1.000 37.13136 300 CYS B O 1
ATOM 4610 N N . SER B 1 303 ? 12.55934 10.14620 -15.55968 1.000 32.74684 301 SER B N 1
ATOM 4611 C CA . SER B 1 303 ? 13.92445 10.28414 -15.06213 1.000 34.30199 301 SER B CA 1
ATOM 4612 C C . SER B 1 303 ? 14.64148 8.95541 -14.84744 1.000 30.65306 301 SER B C 1
ATOM 4613 O O . SER B 1 303 ? 15.81811 8.96327 -14.48424 1.000 32.24911 301 SER B O 1
ATOM 4616 N N . GLY B 1 304 ? 13.97499 7.82448 -15.04843 1.000 29.43139 302 GLY B N 1
ATOM 4617 C CA . GLY B 1 304 ? 14.63416 6.53901 -14.88395 1.000 31.24618 302 GLY B CA 1
ATOM 4618 C C . GLY B 1 304 ? 15.07849 6.21902 -13.47104 1.000 33.64386 302 GLY B C 1
ATOM 4619 O O . GLY B 1 304 ? 16.15609 5.63758 -13.28236 1.000 28.32104 302 GLY B O 1
ATOM 4620 N N . VAL B 1 305 ? 14.26733 6.57384 -12.46960 1.000 28.13724 303 VAL B N 1
ATOM 4621 C CA . VAL B 1 305 ? 14.57298 6.22714 -11.08266 1.000 28.70327 303 VAL B CA 1
ATOM 4622 C C . VAL B 1 305 ? 14.59762 4.70469 -10.91449 1.000 32.14040 303 VAL B C 1
ATOM 4623 O O . VAL B 1 305 ? 13.72704 3.99394 -11.42962 1.000 27.10607 303 VAL B O 1
ATOM 4627 N N . THR B 1 306 ? 15.60095 4.18872 -10.19726 1.000 28.99894 304 THR B N 1
ATOM 4628 C CA . THR B 1 306 ? 15.73365 2.74525 -10.00384 1.000 27.99382 304 THR B CA 1
ATOM 4629 C C . THR B 1 306 ? 15.62425 2.37933 -8.52761 1.000 33.64584 304 THR B C 1
ATOM 4630 O O . THR B 1 306 ? 15.69317 3.23292 -7.63847 1.000 29.02944 304 THR B O 1
ATOM 4634 N N . PHE B 1 307 ? 15.48992 1.07754 -8.27495 1.000 29.85235 305 PHE B N 1
ATOM 4635 C CA . PHE B 1 307 ? 15.26785 0.56748 -6.92613 1.000 34.15756 305 PHE B CA 1
ATOM 4636 C C . PHE B 1 307 ? 16.23659 -0.56487 -6.58152 1.000 39.38677 305 PHE B C 1
ATOM 4637 O O . PHE B 1 307 ? 16.62719 -1.33807 -7.45214 1.000 43.64675 305 PHE B O 1
ATOM 4645 N N . GLU C 2 1 ? 18.89613 11.49596 -35.37080 1.000 39.45665 526 GLU C N 1
ATOM 4646 C CA . GLU C 2 1 ? 19.45208 10.19296 -35.72310 1.000 39.85809 526 GLU C CA 1
ATOM 4647 C C . GLU C 2 1 ? 18.99211 9.13589 -34.71511 1.000 33.57962 526 GLU C C 1
ATOM 4648 O O . GLU C 2 1 ? 18.62851 9.47568 -33.58563 1.000 34.05395 526 GLU C O 1
ATOM 4654 N N . PRO C 2 2 ? 18.99849 7.86063 -35.11007 1.000 29.47654 527 PRO C N 1
ATOM 4655 C CA . PRO C 2 2 ? 18.79828 6.79555 -34.11627 1.000 25.90045 527 PRO C CA 1
ATOM 4656 C C . PRO C 2 2 ? 19.86808 6.86668 -33.03519 1.000 21.37935 527 PRO C C 1
ATOM 4657 O O . PRO C 2 2 ? 20.99384 7.30868 -33.27759 1.000 21.98377 527 PRO C O 1
ATOM 4661 N N . ARG C 2 3 ? 19.50898 6.42413 -31.83114 1.000 22.68174 528 ARG C N 1
ATOM 4662 C CA . ARG C 2 3 ? 20.40493 6.46069 -30.67755 1.000 22.52372 528 ARG C CA 1
ATOM 4663 C C . ARG C 2 3 ? 20.59048 5.05883 -30.11327 1.000 24.38102 528 ARG C C 1
ATOM 4664 O O . ARG C 2 3 ? 19.62634 4.45314 -29.63334 1.000 23.27938 528 ARG C O 1
ATOM 4672 N N . LEU C 2 4 ? 21.83547 4.56336 -30.12841 1.000 19.76299 529 LEU C N 1
ATOM 4673 C CA . LEU C 2 4 ? 22.18717 3.42039 -29.29707 1.000 18.72454 529 LEU C CA 1
ATOM 4674 C C . LEU C 2 4 ? 22.00381 3.80045 -27.83590 1.000 25.95121 529 LEU C C 1
ATOM 4675 O O . LEU C 2 4 ? 22.42604 4.87993 -27.41618 1.000 22.43927 529 LEU C O 1
ATOM 4680 N N . GLN C 2 5 ? 21.35237 2.93805 -27.05366 1.000 19.68071 530 GLN C N 1
ATOM 4681 C CA . GLN C 2 5 ? 20.88228 3.39251 -25.74708 1.000 21.44221 530 GLN C CA 1
ATOM 4682 C C . GLN C 2 5 ? 21.68596 2.82818 -24.57562 1.000 20.32826 530 GLN C C 1
ATOM 4683 O O . GLN C 2 5 ? 21.21186 2.83125 -23.43337 1.000 22.07013 530 GLN C O 1
ATOM 4689 N N . ALA C 2 6 ? 22.91993 2.40493 -24.81842 1.000 17.03598 531 ALA C N 1
ATOM 4690 C CA . ALA C 2 6 ? 23.86567 2.39314 -23.71412 1.000 19.80932 531 ALA C CA 1
ATOM 4691 C C . ALA C 2 6 ? 24.07265 3.82291 -23.21111 1.000 26.86877 531 ALA C C 1
ATOM 4692 O O . ALA C 2 6 ? 23.67194 4.80479 -23.84788 1.000 26.73532 531 ALA C O 1
ATOM 4694 N N . ASN C 2 7 ? 24.69868 3.93043 -22.04610 1.000 22.51306 532 ASN C N 1
ATOM 4695 C CA . ASN C 2 7 ? 25.12648 5.21540 -21.50723 1.000 24.30187 532 ASN C CA 1
ATOM 4696 C C . ASN C 2 7 ? 26.56899 5.43594 -21.93813 1.000 23.45257 532 ASN C C 1
ATOM 4697 O O . ASN C 2 7 ? 27.45521 4.66518 -21.55758 1.000 23.03472 532 ASN C O 1
ATOM 4702 N N . PHE C 2 8 ? 26.79429 6.46157 -22.75251 1.000 24.77111 533 PHE C N 1
ATOM 4703 C CA . PHE C 2 8 ? 28.12207 6.79415 -23.25719 1.000 28.52642 533 PHE C CA 1
ATOM 4704 C C . PHE C 2 8 ? 28.64586 7.99427 -22.48141 1.000 36.17804 533 PHE C C 1
ATOM 4705 O O . PHE C 2 8 ? 27.88721 8.91079 -22.16128 1.000 37.53163 533 PHE C O 1
ATOM 4713 N N . THR C 2 9 ? 29.93142 7.98797 -22.15868 1.000 39.10505 534 THR C N 1
ATOM 4714 C CA . THR C 2 9 ? 30.49169 9.13136 -21.42889 1.000 58.23017 534 THR C CA 1
ATOM 4715 C C . THR C 2 9 ? 31.88183 9.48634 -21.94936 1.000 64.23306 534 THR C C 1
ATOM 4716 O O . THR C 2 9 ? 32.03111 9.92740 -23.09118 1.000 70.52837 534 THR C O 1
#

B-factor: mean 33.4, std 14.08, range [13.11, 105.63]

Nearest PDB structures (foldseek):
  9dw6-assembly1_B  TM=1.003E+00  e=1.176E-63  Severe acute respiratory syndrome coronavirus 2
  7z3u-assembly1_A  TM=9.800E-01  e=1.166E-56  Severe acute respiratory syndrome coronavirus 2
  8did-assembly1_B  TM=9.830E-01  e=6.102E-55  Severe acute respiratory syndrome coronavirus 2
  7c2y-assembly1_B  TM=9.909E-01  e=7.626E-55  Severe acute respiratory syndrome coronavirus 2
  7c2q-assembly1_B  TM=9.908E-01  e=8.063E-55  Severe acute respiratory syndrome coronavirus 2

InterPro domains:
  IPR001205 RNA-directed RNA polymerase, C-terminal domain [PF00680] (4889-5173)
  IPR002589 Macro domain [PF01661] (1058-1164)
  IPR002589 Macro domain [PS51154] (1025-1194)
  IPR002589 Macro domain [SM00506] (1037-1165)
  IPR007094 RNA-directed RNA polymerase, catalytic domain [PS50507] (5004-5166)
  IPR008740 Peptidase C30, coronavirus [PF05409] (3292-3575)
  IPR008740 Peptidase C30, coronavirus [PS51442] (3264-3569)
  IPR008740 Peptidase C30, coronavirus [cd21666] (3267-3563)
  IPR009003 Peptidase S1, PA clan [SSF50494] (3266-3563)
  IPR009461 Non-structural protein NSP16, coronavirus-like [PF06460] (6800-7095)
  IPR009466 Non-structural protein 14, coronavirus [PF06471] (5929-6449)
  IPR009469 RNA-dependent RNA polymerase, N-terminal, coronavirus [PF06478] (4407-4758)
  IPR013016 Peptidase C16, coronavirus [PF08715] (1564-1882)
  IPR013016 Peptidase C16, coronavirus [PS51124] (1634-1898)
  IPR014822 Non-structural protein NSP9, coronavirus [PF08710] (4141-4253)
  IPR014822 Non-structural protein NSP9, coronavirus [PS51951] (4141-4253)
  IPR014828 Non-structural protein NSP7, coronavirus [PF08716] (3860-3942)
  IPR014828 Non-structural protein NSP7, coronavirus [PS51949] (3860-3942)
  IPR014829 Non-structural protein NSP8, coronavirus [PF08717] (3943-4140)
  IPR014829 Non-structural protein NSP8, coronavirus [PS51950] (3943-4140)